Protein 2BCO (pdb70)

Radius of gyration: 28.21 Å; Cα contacts (8 Å, |Δi|>4): 1373; chains: 2; bounding box: 73×69×75 Å

Sequence (621 aa):
SLFRQSFLTDTLDVHIVAPAEQVLSNGVQLKLYQRGVLEVIPENPTQETKNIIISCGIHGDETAPELVDSIIKDIESGFQKVDARCLFIIAHPESTLAHTRFLEENLNRLFDEKEHEPTKELAIADTLKLLVRDFYQDTEPKTRWHLDLHCAIRGSKHYTFAVSPKTRHPVRSKALVDFLDSAHIEAVLLSNSPSSTFSWYSAENYSAQALTELGRVARIGENALDRLTAFDLALRNLIAEAQPEHLSKPCIKYRVSRTIVRLHDDFDFFDDNVENFTSFVHGEVFGHDGDKPLAKNDNEAIVFPNRHVAIGQRAALVCEVKTRFEEGELVYDSLFRQSFLTDTLDVHIVAPAEQVLSNGVQLKLYQRGVLEVIPENPTQETKNIIISCGIHGDETAPELVDSIIKDIESGFQKVDARCLFIIAHPESTLAHTRFLEENLNRLFDEKEHEPTKELAIADTLKLLVRDFYQDTEPKTRWHLDLHCAIRGSKHYTFAVSPKTRHPVRSKALVDFLDSAHIEAVLLSNSPSSTFSWYSAENYSAQALTELGRVARIGENALDRLTAFDLALRNLIAELSKPCIKYRVSRTFDDNVENFAIVFPNRHVLVCEVKTRFEEGELVYD

B-factor: mean 38.3, std 26.98, range [2.1, 195.71]

Organism: Vibrio parahaemolyticus serotype O3:K6 (strain RIMD 2210633) (NCBI:txid223926)

InterPro domains:
  IPR007036 AstE/AspA barrel-sandwich hybrid domain [PF04952] (259-329)
  IPR016681 Succinylglutamate desuccinylase [MF_00767] (1-342)
  IPR016681 Succinylglutamate desuccinylase [NF003706] (6-333)
  IPR016681 Succinylglutamate desuccinylase [PIRSF017020] (7-334)
  IPR016681 Succinylglutamate desuccinylase [cd03855] (9-247)
  IPR050178 AspA/AstE family [PTHR15162] (31-327)
  IPR055438 Succinylglutamate desuccinylase/Aspartoacylase, catalytic domain [PF24827] (53-244)

Structure (mmCIF, N/CA/C/O backbone):
data_2BCO
#
_entry.id   2BCO
#
_cell.length_a   62.852
_cell.length_b   72.555
_cell.length_c   93.032
_cell.angle_alpha   90.00
_cell.angle_beta   105.66
_cell.angle_gamma   90.00
#
_symmetry.space_group_name_H-M   'P 1 21 1'
#
loop_
_entity.id
_entity.type
_entity.pdbx_description
1 polymer 'Succinylglutamate desuccinylase'
2 non-polymer 'ZINC ION'
3 water water
#
loop_
_atom_site.group_PDB
_atom_site.id
_atom_site.type_symbol
_atom_site.label_atom_id
_atom_site.label_alt_id
_atom_site.label_comp_id
_atom_site.label_asym_id
_atom_site.label_entity_id
_atom_site.label_seq_id
_atom_site.pdbx_PDB_ins_code
_atom_site.Cartn_x
_atom_site.Cartn_y
_atom_site.Cartn_z
_atom_site.occupancy
_atom_site.B_iso_or_equiv
_atom_site.auth_seq_id
_atom_site.auth_comp_id
_atom_site.auth_asym_id
_atom_site.auth_atom_id
_atom_site.pdbx_PDB_model_num
ATOM 1 N N . SER A 1 4 ? 25.286 20.110 -5.866 1.00 67.05 4 SER A N 1
ATOM 2 C CA . SER A 1 4 ? 26.747 19.844 -5.738 1.00 66.49 4 SER A CA 1
ATOM 3 C C . SER A 1 4 ? 27.121 19.801 -4.263 1.00 66.19 4 SER A C 1
ATOM 4 O O . SER A 1 4 ? 28.026 19.073 -3.861 1.00 67.27 4 SER A O 1
ATOM 7 N N . LEU A 1 5 ? 26.413 20.588 -3.463 1.00 40.39 5 LEU A N 1
ATOM 8 C CA . LEU A 1 5 ? 26.656 20.645 -2.031 1.00 37.57 5 LEU A CA 1
ATOM 9 C C . LEU A 1 5 ? 25.737 19.640 -1.344 1.00 36.96 5 LEU A C 1
ATOM 10 O O . LEU A 1 5 ? 26.018 19.172 -0.240 1.00 36.38 5 LEU A O 1
ATOM 15 N N . PHE A 1 6 ? 24.637 19.306 -2.016 1.00 36.47 6 PHE A N 1
ATOM 16 C CA . PHE A 1 6 ? 23.656 18.371 -1.479 1.00 35.42 6 PHE A CA 1
ATOM 17 C C . PHE A 1 6 ? 23.675 17.013 -2.166 1.00 37.46 6 PHE A C 1
ATOM 18 O O . PHE A 1 6 ? 24.015 16.895 -3.342 1.00 35.19 6 PHE A O 1
ATOM 26 N N . ARG A 1 7 ? 23.292 15.989 -1.415 1.00 39.35 7 ARG A N 1
ATOM 27 C CA . ARG A 1 7 ? 23.235 14.632 -1.934 1.00 42.60 7 ARG A CA 1
ATOM 28 C C . ARG A 1 7 ? 22.133 14.596 -2.988 1.00 42.19 7 ARG A C 1
ATOM 29 O O . ARG A 1 7 ? 22.321 14.069 -4.084 1.00 39.31 7 ARG A O 1
ATOM 37 N N . GLN A 1 8 ? 20.986 15.175 -2.644 1.00 39.32 8 GLN A N 1
ATOM 38 C CA . GLN A 1 8 ? 19.845 15.227 -3.548 1.00 36.04 8 GLN A CA 1
ATOM 39 C C . GLN A 1 8 ? 19.262 16.642 -3.609 1.00 30.54 8 GLN A C 1
ATOM 40 O O . GLN A 1 8 ? 19.087 17.193 -4.694 1.00 28.29 8 GLN A O 1
ATOM 46 N N . SER A 1 9 ? 18.967 17.220 -2.445 1.00 30.17 9 SER A N 1
ATOM 47 C CA . SER A 1 9 ? 18.432 18.580 -2.352 1.00 23.97 9 SER A CA 1
ATOM 48 C C . SER A 1 9 ? 18.471 19.066 -0.906 1.00 21.52 9 SER A C 1
ATOM 49 O O . SER A 1 9 ? 18.681 18.283 0.025 1.00 19.91 9 SER A O 1
ATOM 52 N N . PHE A 1 10 ? 18.264 20.365 -0.714 1.00 27.21 10 PHE A N 1
ATOM 53 C CA . PHE A 1 10 ? 18.286 20.936 0.625 1.00 23.76 10 PHE A CA 1
ATOM 54 C C . PHE A 1 10 ? 17.247 20.283 1.548 1.00 23.47 10 PHE A C 1
ATOM 55 O O . PHE A 1 10 ? 17.562 19.881 2.668 1.00 25.21 10 PHE A O 1
ATOM 63 N N . LEU A 1 11 ? 16.015 20.168 1.070 1.00 17.56 11 LEU A N 1
ATOM 64 C CA . LEU A 1 11 ? 14.944 19.583 1.860 1.00 18.20 11 LEU A CA 1
ATOM 65 C C . LEU A 1 11 ? 15.063 18.063 2.030 1.00 19.37 11 LEU A C 1
ATOM 66 O O . LEU A 1 11 ? 14.745 17.532 3.094 1.00 18.30 11 LEU A O 1
ATOM 71 N N . THR A 1 12 ? 15.504 17.359 0.992 1.00 23.06 12 THR A N 1
ATOM 72 C CA . THR A 1 12 ? 15.639 15.909 1.093 1.00 23.93 12 THR A CA 1
ATOM 73 C C . THR A 1 12 ? 16.798 15.535 2.014 1.00 25.05 12 THR A C 1
ATOM 74 O O . THR A 1 12 ? 16.652 14.667 2.871 1.00 26.06 12 THR A O 1
ATOM 78 N N . ASP A 1 13 ? 17.945 16.187 1.848 1.00 25.10 13 ASP A N 1
ATOM 79 C CA . ASP A 1 13 ? 19.079 15.890 2.712 1.00 25.50 13 ASP A CA 1
ATOM 80 C C . ASP A 1 13 ? 18.708 16.197 4.158 1.00 27.25 13 ASP A C 1
ATOM 81 O O . ASP A 1 13 ? 19.004 15.415 5.063 1.00 26.36 13 ASP A O 1
ATOM 86 N N . THR A 1 14 ? 18.060 17.339 4.371 1.00 21.18 14 THR A N 1
ATOM 87 C CA . THR A 1 14 ? 17.661 17.745 5.711 1.00 22.14 14 THR A CA 1
ATOM 88 C C . THR A 1 14 ? 16.786 16.681 6.360 1.00 23.83 14 THR A C 1
ATOM 89 O O . THR A 1 14 ? 16.908 16.415 7.557 1.00 23.29 14 THR A O 1
ATOM 93 N N . LEU A 1 15 ? 15.913 16.068 5.568 1.00 28.40 15 LEU A N 1
ATOM 94 C CA . LEU A 1 15 ? 15.012 15.041 6.080 1.00 35.00 15 LEU A CA 1
ATOM 95 C C . LEU A 1 15 ? 15.666 13.681 6.320 1.00 40.15 15 LEU A C 1
ATOM 96 O O . LEU A 1 15 ? 15.107 12.848 7.028 1.00 39.47 15 LEU A O 1
ATOM 101 N N . ASP A 1 16 ? 16.849 13.464 5.749 1.00 34.16 16 ASP A N 1
ATOM 102 C CA . ASP A 1 16 ? 17.555 12.198 5.927 1.00 41.62 16 ASP A CA 1
ATOM 103 C C . ASP A 1 16 ? 18.579 12.294 7.052 1.00 46.94 16 ASP A C 1
ATOM 104 O O . ASP A 1 16 ? 19.568 13.019 6.947 1.00 47.70 16 ASP A O 1
ATOM 109 N N . VAL A 1 17 ? 18.339 11.548 8.123 1.00 58.58 17 VAL A N 1
ATOM 110 C CA . VAL A 1 17 ? 19.222 11.562 9.283 1.00 64.06 17 VAL A CA 1
ATOM 111 C C . VAL A 1 17 ? 20.620 11.004 9.022 1.00 67.95 17 VAL A C 1
ATOM 112 O O . VAL A 1 17 ? 21.574 11.365 9.713 1.00 68.97 17 VAL A O 1
ATOM 116 N N . HIS A 1 18 ? 20.747 10.134 8.025 1.00 96.31 18 HIS A N 1
ATOM 117 C CA . HIS A 1 18 ? 22.037 9.524 7.716 1.00 102.27 18 HIS A CA 1
ATOM 118 C C . HIS A 1 18 ? 22.853 10.183 6.602 1.00 104.02 18 HIS A C 1
ATOM 119 O O . HIS A 1 18 ? 23.053 9.591 5.539 1.00 102.29 18 HIS A O 1
ATOM 126 N N . ILE A 1 19 ? 23.332 11.400 6.848 1.00 56.60 19 ILE A N 1
ATOM 127 C CA . ILE A 1 19 ? 24.151 12.114 5.867 1.00 56.91 19 ILE A CA 1
ATOM 128 C C . ILE A 1 19 ? 25.225 12.944 6.562 1.00 57.42 19 ILE A C 1
ATOM 129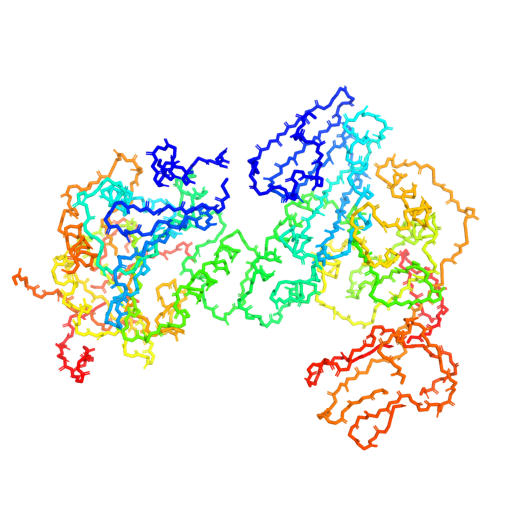 O O . ILE A 1 19 ? 24.973 13.562 7.596 1.00 59.82 19 ILE A O 1
ATOM 134 N N . VAL A 1 21 ? 25.724 16.094 7.871 1.00 81.08 21 VAL A N 1
ATOM 135 C CA . VAL A 1 21 ? 25.382 17.382 8.460 1.00 80.32 21 VAL A CA 1
ATOM 136 C C . VAL A 1 21 ? 26.636 18.116 8.909 1.00 78.97 21 VAL A C 1
ATOM 137 O O . VAL A 1 21 ? 26.605 18.908 9.855 1.00 79.09 21 VAL A O 1
ATOM 141 N N . ALA A 1 22 ? 27.743 17.843 8.228 1.00 50.91 22 ALA A N 1
ATOM 142 C CA . ALA A 1 22 ? 29.013 18.486 8.542 1.00 47.63 22 ALA A CA 1
ATOM 143 C C . ALA A 1 22 ? 29.100 19.772 7.744 1.00 44.72 22 ALA A C 1
ATOM 144 O O . ALA A 1 22 ? 28.678 19.819 6.589 1.00 43.31 22 ALA A O 1
ATOM 146 N N . PRO A 1 23 ? 29.645 20.835 8.350 1.00 43.47 23 PRO A N 1
ATOM 147 C CA . PRO A 1 23 ? 29.783 22.129 7.683 1.00 41.09 23 PRO A CA 1
ATOM 148 C C . PRO A 1 23 ? 30.494 22.009 6.342 1.00 39.31 23 PRO A C 1
ATOM 149 O O . PRO A 1 23 ? 31.436 21.232 6.196 1.00 39.59 23 PRO A O 1
ATOM 153 N N . ALA A 1 24 ? 30.034 22.787 5.370 1.00 37.80 24 ALA A N 1
ATOM 154 C CA . ALA A 1 24 ? 30.620 22.783 4.039 1.00 36.63 24 ALA A CA 1
ATOM 155 C C . ALA A 1 24 ? 30.247 24.070 3.319 1.00 35.86 24 ALA A C 1
ATOM 156 O O . ALA A 1 24 ? 29.166 24.615 3.532 1.00 34.83 24 ALA A O 1
ATOM 158 N N . GLU A 1 25 ? 31.154 24.568 2.485 1.00 39.40 25 GLU A N 1
ATOM 159 C CA . GLU A 1 25 ? 30.897 25.785 1.727 1.00 39.99 25 GLU A CA 1
ATOM 160 C C . GLU A 1 25 ? 31.110 25.494 0.250 1.00 39.78 25 GLU A C 1
ATOM 161 O O . GLU A 1 25 ? 31.648 24.450 -0.112 1.00 39.15 25 GLU A O 1
ATOM 167 N N . GLN A 1 26 ? 30.692 26.426 -0.600 1.00 50.19 26 GLN A N 1
ATOM 168 C CA . GLN A 1 26 ? 30.824 26.262 -2.040 1.00 49.87 26 GLN A CA 1
ATOM 169 C C . GLN A 1 26 ? 30.635 27.574 -2.786 1.00 49.07 26 GLN A C 1
ATOM 170 O O . GLN A 1 26 ? 29.723 28.347 -2.485 1.00 48.59 26 GLN A O 1
ATOM 176 N N . VAL A 1 27 ? 31.499 27.820 -3.764 1.00 42.99 27 VAL A N 1
ATOM 177 C CA . VAL A 1 27 ? 31.413 29.032 -4.561 1.00 40.94 27 VAL A CA 1
ATOM 178 C C . VAL A 1 27 ? 30.928 28.667 -5.953 1.00 39.97 27 VAL A C 1
ATOM 179 O O . VAL A 1 27 ? 31.532 27.838 -6.632 1.00 40.25 27 VAL A O 1
ATOM 183 N N . LEU A 1 28 ? 29.827 29.279 -6.373 1.00 37.67 28 LEU A N 1
ATOM 184 C CA . LEU A 1 28 ? 29.261 28.999 -7.686 1.00 36.09 28 LEU A CA 1
ATOM 185 C C . LEU A 1 28 ? 29.973 29.755 -8.796 1.00 35.99 28 LEU A C 1
ATOM 186 O O . LEU A 1 28 ? 30.705 30.714 -8.546 1.00 34.95 28 LEU A O 1
ATOM 191 N N . SER A 1 29 ? 29.743 29.309 -10.027 1.00 58.23 29 SER A N 1
ATOM 192 C CA . SER A 1 29 ? 30.348 29.916 -11.201 1.00 58.71 29 SER A CA 1
ATOM 193 C C . SER A 1 29 ? 30.054 31.407 -11.312 1.00 58.30 29 SER A C 1
ATOM 194 O O . SER A 1 29 ? 30.904 32.174 -11.765 1.00 60.88 29 SER A O 1
ATOM 197 N N . ASN A 1 30 ? 28.859 31.821 -10.900 1.00 33.20 30 ASN A N 1
ATOM 198 C CA . ASN A 1 30 ? 28.482 33.229 -10.975 1.00 29.98 30 ASN A CA 1
ATOM 199 C C . ASN A 1 30 ? 28.936 34.043 -9.769 1.00 29.80 30 ASN A C 1
ATOM 200 O O . ASN A 1 30 ? 28.576 35.211 -9.635 1.00 30.69 30 ASN A O 1
ATOM 205 N N . GLY A 1 31 ? 29.712 33.429 -8.886 1.00 26.69 31 GLY A N 1
ATOM 206 C CA . GLY A 1 31 ? 30.188 34.146 -7.721 1.00 25.42 31 GLY A CA 1
ATOM 207 C C . GLY A 1 31 ? 29.362 33.966 -6.462 1.00 25.12 31 GLY A C 1
ATOM 208 O O . GLY A 1 31 ? 29.831 34.299 -5.377 1.00 26.02 31 GLY A O 1
ATOM 209 N N . VAL A 1 32 ? 28.142 33.450 -6.585 1.00 30.26 32 VAL A N 1
ATOM 210 C CA . VAL A 1 32 ? 27.296 33.244 -5.408 1.00 30.11 32 VAL A CA 1
ATOM 211 C C . VAL A 1 32 ? 27.930 32.234 -4.454 1.00 30.23 32 VAL A C 1
ATOM 212 O O . VAL A 1 32 ? 28.464 31.209 -4.879 1.00 30.17 32 VAL A O 1
ATOM 216 N N . GLN A 1 33 ? 27.863 32.528 -3.162 1.00 28.34 33 GLN A N 1
ATOM 217 C CA . GLN A 1 33 ? 28.443 31.648 -2.160 1.00 29.50 33 GLN A CA 1
ATOM 218 C C . GLN A 1 33 ? 27.385 30.943 -1.304 1.00 29.00 33 GLN A C 1
ATOM 219 O O . GLN A 1 33 ? 26.456 31.574 -0.802 1.00 28.62 33 GLN A O 1
ATOM 225 N N . LEU A 1 34 ? 27.543 29.631 -1.152 1.00 32.09 34 LEU A N 1
ATOM 226 C CA . LEU A 1 34 ? 26.632 28.806 -0.363 1.00 31.87 34 LEU A CA 1
ATOM 227 C C . LEU A 1 34 ? 27.375 28.204 0.833 1.00 31.93 34 LEU A C 1
ATOM 228 O O . LEU A 1 34 ? 28.445 27.617 0.672 1.00 29.48 34 LEU A O 1
ATOM 233 N N . LYS A 1 35 ? 26.809 28.345 2.027 1.00 21.50 35 LYS A N 1
ATOM 234 C CA . LYS A 1 35 ? 27.436 27.802 3.227 1.00 22.02 35 LYS A CA 1
ATOM 235 C C . LYS A 1 35 ? 26.435 27.005 4.059 1.00 21.07 35 LYS A C 1
ATOM 236 O O . LYS A 1 35 ? 25.446 27.554 4.545 1.00 19.39 35 LYS A O 1
ATOM 242 N N . LEU A 1 36 ? 26.685 25.707 4.212 1.00 26.36 36 LEU A N 1
ATOM 243 C CA . LEU A 1 36 ? 25.804 24.856 5.006 1.00 26.18 36 LEU A CA 1
ATOM 244 C C . LEU A 1 36 ? 26.396 24.744 6.405 1.00 26.15 36 LEU A C 1
ATOM 245 O O . LEU A 1 36 ? 27.302 23.954 6.639 1.00 28.03 36 LEU A O 1
ATOM 250 N N . TYR A 1 37 ? 25.881 25.538 7.335 1.00 23.40 37 TYR A N 1
ATOM 251 C CA . TYR A 1 37 ? 26.388 25.530 8.699 1.00 24.29 37 TYR A CA 1
ATOM 252 C C . TYR A 1 37 ? 26.117 24.231 9.443 1.00 23.34 37 TYR A C 1
ATOM 253 O O . TYR A 1 37 ? 26.993 23.709 10.129 1.00 21.21 37 TYR A O 1
ATOM 262 N N . GLN A 1 38 ? 24.899 23.718 9.306 1.00 25.72 38 GLN A N 1
ATOM 263 C CA . GLN A 1 38 ? 24.487 22.486 9.972 1.00 23.26 38 GLN A CA 1
ATOM 264 C C . GLN A 1 38 ? 23.214 22.023 9.273 1.00 21.72 38 GLN A C 1
ATOM 265 O O . GLN A 1 38 ? 22.779 22.653 8.308 1.00 22.43 38 GLN A O 1
ATOM 271 N N . ARG A 1 39 ? 22.609 20.940 9.753 1.00 28.00 39 ARG A N 1
ATOM 272 C CA . ARG A 1 39 ? 21.390 20.439 9.124 1.00 27.96 39 ARG A CA 1
ATOM 273 C C . ARG A 1 39 ? 20.272 21.486 9.061 1.00 25.47 39 ARG A C 1
ATOM 274 O O . ARG A 1 39 ? 19.841 22.018 10.086 1.00 25.90 39 ARG A O 1
ATOM 282 N N . GLY A 1 40 ? 19.823 21.781 7.843 1.00 17.93 40 GLY A N 1
ATOM 283 C CA . GLY A 1 40 ? 18.744 22.731 7.648 1.00 15.05 40 GLY A CA 1
ATOM 284 C C . GLY A 1 40 ? 19.098 24.199 7.768 1.00 14.86 40 GLY A C 1
ATOM 285 O O . GLY A 1 40 ? 18.214 25.036 7.908 1.00 17.79 40 GLY A O 1
ATOM 286 N N . VAL A 1 41 ? 20.381 24.522 7.717 1.00 13.95 41 VAL A N 1
ATOM 287 C CA . VAL A 1 41 ? 20.806 25.908 7.824 1.00 12.86 41 VAL A CA 1
ATOM 288 C C . VAL A 1 41 ? 21.718 26.197 6.637 1.00 15.15 41 VAL A C 1
ATOM 289 O O . VAL A 1 41 ? 22.830 25.682 6.557 1.00 15.88 41 VAL A O 1
ATOM 293 N N . LEU A 1 42 ? 21.235 27.009 5.705 1.00 14.52 42 LEU A N 1
ATOM 294 C CA . LEU A 1 42 ? 22.013 27.316 4.511 1.00 17.36 42 LEU A CA 1
ATOM 295 C C . LEU A 1 42 ? 22.112 28.817 4.305 1.00 17.30 42 LEU A C 1
ATOM 296 O O . LEU A 1 42 ? 21.093 29.495 4.194 1.00 19.37 42 LEU A O 1
ATOM 301 N N . GLU A 1 43 ? 23.328 29.346 4.265 1.00 16.92 43 GLU A N 1
ATOM 302 C CA . GLU A 1 43 ? 23.491 30.771 4.021 1.00 17.97 43 GLU A CA 1
ATOM 303 C C . GLU A 1 43 ? 23.855 30.972 2.557 1.00 18.41 43 GLU A C 1
ATOM 304 O O . GLU A 1 43 ? 24.598 30.179 1.982 1.00 19.87 43 GLU A O 1
ATOM 310 N N . VAL A 1 44 ? 23.315 32.019 1.950 1.00 18.93 44 VAL A N 1
ATOM 311 C CA . VAL A 1 44 ? 23.605 32.318 0.557 1.00 18.80 44 VAL A CA 1
ATOM 312 C C . VAL A 1 44 ? 24.080 33.764 0.515 1.00 20.71 44 VAL A C 1
ATOM 313 O O . VAL A 1 44 ? 23.353 34.678 0.897 1.00 21.11 44 VAL A O 1
ATOM 317 N N . ILE A 1 45 ? 25.316 33.960 0.071 1.00 23.48 45 ILE A N 1
ATOM 318 C CA . ILE A 1 45 ? 25.905 35.290 -0.011 1.00 24.88 45 ILE A CA 1
ATOM 319 C C . ILE A 1 45 ? 26.084 35.695 -1.474 1.00 25.68 45 ILE A C 1
ATOM 320 O O . ILE A 1 45 ? 26.543 34.898 -2.292 1.00 24.44 45 ILE A O 1
ATOM 325 N N . PRO A 1 46 ? 25.713 36.937 -1.819 1.00 14.51 46 PRO A N 1
ATOM 326 C CA . PRO A 1 46 ? 25.837 37.444 -3.188 1.00 18.91 46 PRO A CA 1
ATOM 327 C C . PRO A 1 46 ? 27.296 37.645 -3.599 1.00 21.38 46 PRO A C 1
ATOM 328 O O . PRO A 1 46 ? 28.175 37.813 -2.757 1.00 18.57 46 PRO A O 1
ATOM 332 N N . GLU A 1 47 ? 27.544 37.638 -4.901 1.00 25.33 47 GLU A N 1
ATOM 333 C CA . GLU A 1 47 ? 28.890 37.832 -5.419 1.00 30.05 47 GLU A CA 1
ATOM 334 C C . GLU A 1 47 ? 29.434 39.216 -5.072 1.00 32.54 47 GLU A C 1
ATOM 335 O O . GLU A 1 47 ? 30.602 39.351 -4.713 1.00 30.12 47 GLU A O 1
ATOM 341 N N . ASN A 1 48 ? 28.586 40.237 -5.182 1.00 38.53 48 ASN A N 1
ATOM 342 C CA . ASN A 1 48 ? 28.990 41.613 -4.893 1.00 39.77 48 ASN A CA 1
ATOM 343 C C . ASN A 1 48 ? 28.188 42.278 -3.773 1.00 38.33 48 ASN A C 1
ATOM 344 O O . ASN A 1 48 ? 27.267 43.056 -4.032 1.00 37.83 48 ASN A O 1
ATOM 349 N N . PRO A 1 49 ? 28.534 41.991 -2.512 1.00 46.89 49 PRO A N 1
ATOM 350 C CA . PRO A 1 49 ? 27.811 42.591 -1.388 1.00 46.34 49 PRO A CA 1
ATOM 351 C C . PRO A 1 49 ? 28.086 44.091 -1.278 1.00 45.95 49 PRO A C 1
ATOM 352 O O . PRO A 1 49 ? 29.193 44.542 -1.567 1.00 47.23 49 PRO A O 1
ATOM 356 N N . THR A 1 50 ? 27.076 44.855 -0.871 1.00 42.88 50 THR A N 1
ATOM 357 C CA . THR A 1 50 ? 27.223 46.297 -0.693 1.00 42.57 50 THR A CA 1
ATOM 358 C C . THR A 1 50 ? 26.541 46.718 0.602 1.00 44.02 50 THR A C 1
ATOM 359 O O . THR A 1 50 ? 26.004 45.885 1.335 1.00 44.05 50 THR A O 1
ATOM 363 N N . GLN A 1 51 ? 26.560 48.018 0.877 1.00 47.90 51 GLN A N 1
ATOM 364 C CA . GLN A 1 51 ? 25.958 48.541 2.092 1.00 48.15 51 GLN A CA 1
ATOM 365 C C . GLN A 1 51 ? 24.440 48.468 2.042 1.00 45.72 51 GLN A C 1
ATOM 366 O O . GLN A 1 51 ? 23.780 48.509 3.078 1.00 44.65 51 GLN A O 1
ATOM 372 N N . GLU A 1 52 ? 23.892 48.355 0.836 1.00 47.20 52 GLU A N 1
ATOM 373 C CA . GLU A 1 52 ? 22.444 48.290 0.668 1.00 43.42 52 GLU A CA 1
ATOM 374 C C . GLU A 1 52 ? 21.944 46.863 0.426 1.00 39.85 52 GLU A C 1
ATOM 375 O O . GLU A 1 52 ? 20.760 46.649 0.169 1.00 39.04 52 GLU A O 1
ATOM 381 N N . THR A 1 53 ? 22.848 45.891 0.500 1.00 30.07 53 THR A N 1
ATOM 382 C CA . THR A 1 53 ? 22.477 44.494 0.302 1.00 26.39 53 THR A CA 1
ATOM 383 C C . THR A 1 53 ? 21.580 44.022 1.446 1.00 23.81 53 THR A C 1
ATOM 384 O O . THR A 1 53 ? 21.932 44.172 2.613 1.00 23.14 53 THR A O 1
ATOM 388 N N . LYS A 1 54 ? 20.428 43.448 1.113 1.00 21.16 54 LYS A N 1
ATOM 389 C CA . LYS A 1 54 ? 19.515 42.957 2.140 1.00 18.61 54 LYS A CA 1
ATOM 390 C C . LYS A 1 54 ? 20.015 41.675 2.812 1.00 18.18 54 LYS A C 1
ATOM 391 O O . LYS A 1 54 ? 20.719 40.860 2.210 1.00 16.42 54 LYS A O 1
ATOM 397 N N . ASN A 1 55 ? 19.662 41.525 4.080 1.00 20.06 55 ASN A N 1
ATOM 398 C CA . ASN A 1 55 ? 20.025 40.345 4.847 1.00 17.03 55 ASN A CA 1
ATOM 399 C C . ASN A 1 55 ? 18.700 39.723 5.232 1.00 14.79 55 ASN A C 1
ATOM 400 O O . ASN A 1 55 ? 18.055 40.128 6.195 1.00 15.01 55 ASN A O 1
ATOM 405 N N . ILE A 1 56 ? 18.290 38.744 4.438 1.00 15.74 56 ILE A N 1
ATOM 406 C CA . ILE A 1 56 ? 17.016 38.078 4.637 1.00 14.29 56 ILE A CA 1
ATOM 407 C C . ILE A 1 56 ? 17.098 36.682 5.225 1.00 14.11 56 ILE A C 1
ATOM 408 O O . ILE A 1 56 ? 17.774 35.803 4.690 1.00 16.39 56 ILE A O 1
ATOM 413 N N . ILE A 1 57 ? 16.397 36.486 6.331 1.00 9.11 57 ILE A N 1
ATOM 414 C CA . ILE A 1 57 ? 16.327 35.177 6.953 1.00 8.09 57 ILE A CA 1
ATOM 415 C C . ILE A 1 57 ? 15.027 34.616 6.414 1.00 7.74 57 ILE A C 1
ATOM 416 O O . ILE A 1 57 ? 13.984 35.244 6.531 1.00 7.43 57 ILE A O 1
ATOM 421 N N . ILE A 1 58 ? 15.088 33.450 5.795 1.00 11.28 58 ILE A N 1
ATOM 422 C CA . ILE A 1 58 ? 13.885 32.840 5.262 1.00 8.46 58 ILE A CA 1
ATOM 423 C C . ILE A 1 58 ? 13.741 31.497 5.960 1.00 9.90 58 ILE A C 1
ATOM 424 O O . ILE A 1 58 ? 14.416 30.537 5.615 1.00 9.77 58 ILE A O 1
ATOM 429 N N . SER A 1 59 ? 12.869 31.435 6.958 1.00 11.14 59 SER A N 1
ATOM 430 C CA . SER A 1 59 ? 12.683 30.189 7.680 1.00 10.58 59 SER A CA 1
ATOM 431 C C . SER A 1 59 ? 11.362 29.509 7.367 1.00 10.33 59 SER A C 1
ATOM 432 O O . SER A 1 59 ? 10.366 30.147 7.028 1.00 10.19 59 SER A O 1
ATOM 435 N N . CYS A 1 60 ? 11.374 28.192 7.463 1.00 11.59 60 CYS A N 1
ATOM 436 C CA . CYS A 1 60 ? 10.181 27.412 7.231 1.00 14.22 60 CYS A CA 1
ATOM 437 C C . CYS A 1 60 ? 10.251 26.212 8.154 1.00 14.29 60 CYS A C 1
ATOM 438 O O . CYS A 1 60 ? 11.313 25.898 8.703 1.00 13.19 60 CYS A O 1
ATOM 441 N N . GLY A 1 61 ? 9.117 25.550 8.339 1.00 12.65 61 GLY A N 1
ATOM 442 C CA . GLY A 1 61 ? 9.106 24.380 9.186 1.00 12.20 61 GLY A CA 1
ATOM 443 C C . GLY A 1 61 ? 9.183 24.567 10.694 1.00 11.84 61 GLY A C 1
ATOM 444 O O . GLY A 1 61 ? 9.511 23.608 11.384 1.00 13.61 61 GLY A O 1
ATOM 445 N N . ILE A 1 62 ? 8.907 25.765 11.212 1.00 9.17 62 ILE A N 1
ATOM 446 C CA . ILE A 1 62 ? 8.914 25.974 12.659 1.00 9.83 62 ILE A CA 1
ATOM 447 C C . ILE A 1 62 ? 7.945 24.921 13.205 1.00 12.14 62 ILE A C 1
ATOM 448 O O . ILE A 1 62 ? 8.138 24.369 14.293 1.00 13.64 62 ILE A O 1
ATOM 453 N N . HIS A 1 63 ? 6.909 24.660 12.410 1.00 10.88 63 HIS A N 1
ATOM 454 C CA . HIS A 1 63 ? 5.886 23.655 12.683 1.00 11.64 63 HIS A CA 1
ATOM 455 C C . HIS A 1 63 ? 6.156 22.605 11.601 1.00 11.53 63 HIS A C 1
ATOM 456 O O . HIS A 1 63 ? 6.145 22.922 10.412 1.00 10.28 63 HIS A O 1
ATOM 463 N N . GLY A 1 64 ? 6.408 21.367 12.025 1.00 14.58 64 GLY A N 1
ATOM 464 C CA . GLY A 1 64 ? 6.752 20.294 11.101 1.00 12.75 64 GLY A CA 1
ATOM 465 C C . GLY A 1 64 ? 5.852 19.956 9.932 1.00 14.19 64 GLY A C 1
ATOM 466 O O . GLY A 1 64 ? 6.347 19.699 8.831 1.00 13.82 64 GLY A O 1
ATOM 467 N N . ASP A 1 65 ? 4.540 19.948 10.159 1.00 16.92 65 ASP A N 1
ATOM 468 C CA . ASP A 1 65 ? 3.590 19.609 9.098 1.00 19.35 65 ASP A CA 1
ATOM 469 C C . ASP A 1 65 ? 3.271 20.701 8.064 1.00 18.04 65 ASP A C 1
ATOM 470 O O . ASP A 1 65 ? 2.448 20.488 7.187 1.00 21.05 65 ASP A O 1
ATOM 475 N N . GLU A 1 66 ? 3.920 21.855 8.142 1.00 12.86 66 GLU A N 1
ATOM 476 C CA . GLU A 1 66 ? 3.645 22.932 7.179 1.00 12.22 66 GLU A CA 1
ATOM 477 C C . GLU A 1 66 ? 4.681 22.909 6.058 1.00 11.40 66 GLU A C 1
ATOM 478 O O . GLU A 1 66 ? 5.582 23.744 5.987 1.00 11.51 66 GLU A O 1
ATOM 484 N N . THR A 1 67 ? 4.503 21.942 5.164 1.00 8.45 67 THR A N 1
ATOM 485 C CA . THR A 1 67 ? 5.433 21.667 4.082 1.00 9.03 67 THR A CA 1
ATOM 486 C C . THR A 1 67 ? 5.527 22.534 2.832 1.00 9.48 67 THR A C 1
ATOM 487 O O . THR A 1 67 ? 6.616 22.666 2.279 1.00 10.11 67 THR A O 1
ATOM 491 N N . ALA A 1 68 ? 4.413 23.102 2.372 1.00 10.33 68 ALA A N 1
ATOM 492 C CA . ALA A 1 68 ? 4.420 23.930 1.160 1.00 9.82 68 ALA A CA 1
ATOM 493 C C . ALA A 1 68 ? 5.596 24.916 1.068 1.00 12.15 68 ALA A C 1
ATOM 494 O O . ALA A 1 68 ? 6.309 24.945 0.065 1.00 15.18 68 ALA A O 1
ATOM 496 N N . PRO A 1 69 ? 5.820 25.734 2.108 1.00 12.87 69 PRO A N 1
ATOM 497 C CA . PRO A 1 69 ? 6.942 26.675 2.021 1.00 12.85 69 PRO A CA 1
ATOM 498 C C . PRO A 1 69 ? 8.290 25.960 1.923 1.00 14.15 69 PRO A C 1
ATOM 499 O O . PRO A 1 69 ? 9.227 26.466 1.295 1.00 16.59 69 PRO A O 1
ATOM 511 N N . GLU A 1 71 ? 8.848 23.250 0.348 1.00 11.98 71 GLU A N 1
ATOM 512 C CA . GLU A 1 71 ? 8.985 22.866 -1.056 1.00 11.96 71 GLU A CA 1
ATOM 513 C C . GLU A 1 71 ? 9.427 24.073 -1.878 1.00 10.51 71 GLU A C 1
ATOM 514 O O . GLU A 1 71 ? 10.289 23.946 -2.747 1.00 7.78 71 GLU A O 1
ATOM 520 N N . LEU A 1 72 ? 8.839 25.241 -1.602 1.00 14.38 72 LEU A N 1
ATOM 521 C CA . LEU A 1 72 ? 9.204 26.466 -2.329 1.00 13.06 72 LEU A CA 1
ATOM 522 C C . LEU A 1 72 ? 10.662 26.812 -2.065 1.00 11.44 72 LEU A C 1
ATOM 523 O O . LEU A 1 72 ? 11.403 27.160 -2.984 1.00 12.50 72 LEU A O 1
ATOM 528 N N . VAL A 1 73 ? 11.068 26.720 -0.803 1.00 13.11 73 VAL A N 1
ATOM 529 C CA . VAL A 1 73 ? 12.448 27.003 -0.430 1.00 13.75 73 VAL A CA 1
ATOM 530 C C . VAL A 1 73 ? 13.359 26.001 -1.131 1.00 12.69 73 VAL A C 1
ATOM 531 O O . VAL A 1 73 ? 14.406 26.360 -1.653 1.00 14.63 73 VAL A O 1
ATOM 535 N N . ASP A 1 74 ? 12.943 24.742 -1.161 1.00 10.95 74 ASP A N 1
ATOM 536 C CA . ASP A 1 74 ? 13.748 23.709 -1.797 1.00 11.72 74 ASP A CA 1
ATOM 537 C C . ASP A 1 74 ? 14.010 23.974 -3.280 1.00 12.85 74 ASP A C 1
ATOM 538 O O . ASP A 1 74 ? 15.102 23.701 -3.778 1.00 14.92 74 ASP A O 1
ATOM 543 N N . SER A 1 75 ? 13.008 24.494 -3.983 1.00 14.27 75 SER A N 1
ATOM 544 C CA . SER A 1 75 ? 13.143 24.809 -5.407 1.00 16.64 75 SER A CA 1
ATOM 545 C C . SER A 1 75 ? 13.980 26.072 -5.626 1.00 17.37 75 SER A C 1
ATOM 546 O O . SER A 1 75 ? 14.663 26.203 -6.647 1.00 18.24 75 SER A O 1
ATOM 549 N N . ILE A 1 76 ? 13.924 27.000 -4.673 1.00 14.84 76 ILE A N 1
ATOM 550 C CA . ILE A 1 76 ? 14.716 28.222 -4.770 1.00 12.93 76 ILE A CA 1
ATOM 551 C C . ILE A 1 76 ? 16.195 27.868 -4.600 1.00 13.20 76 ILE A C 1
ATOM 552 O O . ILE A 1 76 ? 17.051 28.390 -5.317 1.00 13.42 76 ILE A O 1
ATOM 557 N N . ILE A 1 77 ? 16.493 26.969 -3.666 1.00 13.65 77 ILE A N 1
ATOM 558 C CA . ILE A 1 77 ? 17.870 26.545 -3.437 1.00 15.81 77 ILE A CA 1
ATOM 559 C C . ILE A 1 77 ? 18.381 25.860 -4.709 1.00 20.63 77 ILE A C 1
ATOM 560 O O . ILE A 1 77 ? 19.494 26.111 -5.171 1.00 19.88 77 ILE A O 1
ATOM 565 N N . LYS A 1 78 ? 17.552 24.996 -5.276 1.00 24.88 78 LYS A N 1
ATOM 566 C CA . LYS A 1 78 ? 17.918 24.280 -6.487 1.00 28.01 78 LYS A CA 1
ATOM 567 C C . LYS A 1 78 ? 18.193 25.230 -7.653 1.00 28.74 78 LYS A C 1
ATOM 568 O O . LYS A 1 78 ? 19.119 25.005 -8.436 1.00 27.00 78 LYS A O 1
ATOM 574 N N . ASP A 1 79 ? 17.398 26.293 -7.767 1.00 26.78 79 ASP A N 1
ATOM 575 C CA . ASP A 1 79 ? 17.583 27.251 -8.854 1.00 24.84 79 ASP A CA 1
ATOM 576 C C . ASP A 1 79 ? 18.793 28.150 -8.628 1.00 24.03 79 ASP A C 1
ATOM 577 O O . ASP A 1 79 ? 19.465 28.545 -9.580 1.00 23.78 79 ASP A O 1
ATOM 582 N N . ILE A 1 80 ? 19.074 28.474 -7.372 1.00 24.17 80 ILE A N 1
ATOM 583 C CA . ILE A 1 80 ? 20.229 29.305 -7.060 1.00 23.92 80 ILE A CA 1
ATOM 584 C C . ILE A 1 80 ? 21.504 28.516 -7.361 1.00 26.00 80 ILE A C 1
ATOM 585 O O . ILE A 1 80 ? 22.484 29.065 -7.871 1.00 25.82 80 ILE A O 1
ATOM 590 N N . GLU A 1 81 ? 21.486 27.225 -7.047 1.00 25.85 81 GLU A N 1
ATOM 591 C CA . GLU A 1 81 ? 22.652 26.376 -7.266 1.00 29.03 81 GLU A CA 1
ATOM 592 C C . GLU A 1 81 ? 22.922 26.122 -8.742 1.00 29.20 81 GLU A C 1
ATOM 593 O O . GLU A 1 81 ? 24.057 25.860 -9.123 1.00 31.15 81 GLU A O 1
ATOM 599 N N . SER A 1 82 ? 21.883 26.200 -9.567 1.00 35.79 82 SER A N 1
ATOM 600 C CA . SER A 1 82 ? 22.031 25.986 -11.002 1.00 36.77 82 SER A CA 1
ATOM 601 C C . SER A 1 82 ? 22.227 27.310 -11.743 1.00 37.96 82 SER A C 1
ATOM 602 O O . SER A 1 82 ? 22.337 27.328 -12.969 1.00 39.36 82 SER A O 1
ATOM 605 N N . GLY A 1 83 ? 22.259 28.413 -10.998 1.00 36.63 83 GLY A N 1
ATOM 606 C CA . GLY A 1 83 ? 22.449 29.719 -11.609 1.00 34.48 83 GLY A CA 1
ATOM 607 C C . GLY A 1 83 ? 21.181 30.303 -12.201 1.00 33.61 83 GLY A C 1
ATOM 608 O O . GLY A 1 83 ? 21.160 31.455 -12.624 1.00 33.23 83 GLY A O 1
ATOM 609 N N . PHE A 1 84 ? 20.116 29.512 -12.226 1.00 34.21 84 PHE A N 1
ATOM 610 C CA . PHE A 1 84 ? 18.844 29.967 -12.777 1.00 34.97 84 PHE A CA 1
ATOM 611 C C . PHE A 1 84 ? 18.245 31.121 -11.969 1.00 34.15 84 PHE A C 1
ATOM 612 O O . PHE A 1 84 ? 17.599 32.014 -12.524 1.00 35.44 84 PHE A O 1
ATOM 620 N N . GLN A 1 85 ? 18.447 31.089 -10.656 1.00 26.06 85 GLN A N 1
ATOM 621 C CA . GLN A 1 85 ? 17.940 32.139 -9.788 1.00 22.90 85 GLN A CA 1
ATOM 622 C C . GLN A 1 85 ? 19.058 33.128 -9.507 1.00 22.63 85 GLN A C 1
ATOM 623 O O . GLN A 1 85 ? 20.128 32.758 -9.018 1.00 21.96 85 GLN A O 1
ATOM 629 N N . LYS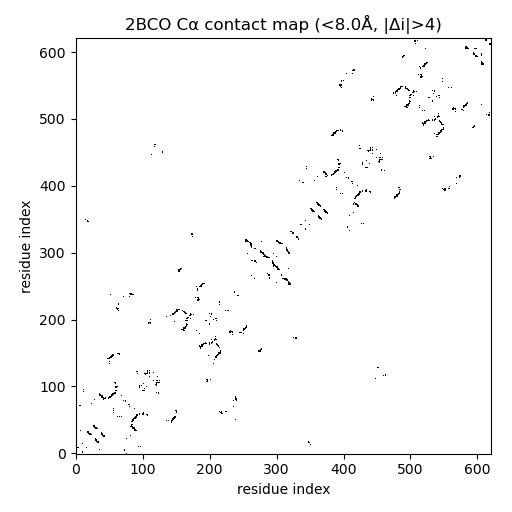 A 1 86 ? 18.812 34.388 -9.832 1.00 27.21 86 LYS A N 1
ATOM 630 C CA . LYS A 1 86 ? 19.801 35.429 -9.606 1.00 29.02 86 LYS A CA 1
ATOM 631 C C . LYS A 1 86 ? 19.802 35.782 -8.117 1.00 29.17 86 LYS A C 1
ATOM 632 O O . LYS A 1 86 ? 18.741 36.005 -7.519 1.00 29.91 86 LYS A O 1
ATOM 638 N N . VAL A 1 87 ? 20.985 35.823 -7.514 1.00 20.80 87 VAL A N 1
ATOM 639 C CA . VAL A 1 87 ? 21.083 36.144 -6.097 1.00 20.46 87 VAL A CA 1
ATOM 640 C C . VAL A 1 87 ? 21.697 37.515 -5.890 1.00 21.42 87 VAL A C 1
ATOM 641 O O . VAL A 1 87 ? 22.811 37.782 -6.336 1.00 22.68 87 VAL A O 1
ATOM 645 N N . ASP A 1 88 ? 20.966 38.381 -5.201 1.00 27.76 88 ASP A N 1
ATOM 646 C CA . ASP A 1 88 ? 21.436 39.734 -4.955 1.00 29.37 88 ASP A CA 1
ATOM 647 C C . ASP A 1 88 ? 21.403 40.088 -3.470 1.00 28.74 88 ASP A C 1
ATOM 648 O O . ASP A 1 88 ? 22.040 41.039 -3.034 1.00 31.15 88 ASP A O 1
ATOM 653 N N . ALA A 1 89 ? 20.651 39.327 -2.692 1.00 24.98 89 ALA A N 1
ATOM 654 C CA . ALA A 1 89 ? 20.557 39.587 -1.266 1.00 23.99 89 ALA A CA 1
ATOM 655 C C . ALA A 1 89 ? 21.197 38.447 -0.488 1.00 23.01 89 ALA A C 1
ATOM 656 O O . ALA A 1 89 ? 21.203 37.307 -0.942 1.00 24.71 89 ALA A O 1
ATOM 658 N N . ARG A 1 90 ? 21.752 38.762 0.673 1.00 20.16 90 ARG A N 1
ATOM 659 C CA . ARG A 1 90 ? 22.360 37.749 1.523 1.00 19.93 90 ARG A CA 1
ATOM 660 C C . ARG A 1 90 ? 21.178 37.069 2.211 1.00 18.79 90 ARG A C 1
ATOM 661 O O . ARG A 1 90 ? 20.304 37.745 2.749 1.00 19.70 90 ARG A O 1
ATOM 669 N N . CYS A 1 91 ? 21.135 35.740 2.176 1.00 20.34 91 CYS A N 1
ATOM 670 C CA . CYS A 1 91 ? 20.025 35.005 2.780 1.00 20.27 91 CYS A CA 1
ATOM 671 C C . CYS A 1 91 ? 20.465 33.889 3.717 1.00 20.38 91 CYS A C 1
ATOM 672 O O . CYS A 1 91 ? 21.569 33.359 3.610 1.00 21.22 91 CYS A O 1
ATOM 675 N N . LEU A 1 92 ? 19.578 33.539 4.638 1.00 19.63 92 LEU A N 1
ATOM 676 C CA . LEU A 1 92 ? 19.824 32.453 5.570 1.00 19.25 92 LEU A CA 1
ATOM 677 C C . LEU A 1 92 ? 18.572 31.590 5.510 1.00 18.87 92 LEU A C 1
ATOM 678 O O . LEU A 1 92 ? 17.532 31.973 6.059 1.00 22.91 92 LEU A O 1
ATOM 683 N N . PHE A 1 93 ? 18.664 30.448 4.825 1.00 11.13 93 PHE A N 1
ATOM 684 C CA . PHE A 1 93 ? 17.532 29.536 4.689 1.00 9.42 93 PHE A CA 1
ATOM 685 C C . PHE A 1 93 ? 17.516 28.551 5.832 1.00 10.90 93 PHE A C 1
ATOM 686 O O . PHE A 1 93 ? 18.524 27.904 6.145 1.00 11.87 93 PHE A O 1
ATOM 694 N N . ILE A 1 94 ? 16.359 28.421 6.453 1.00 8.65 94 ILE A N 1
ATOM 695 C CA . ILE A 1 94 ? 16.256 27.535 7.579 1.00 10.12 94 ILE A CA 1
ATOM 696 C C . ILE A 1 94 ? 15.085 26.576 7.479 1.00 11.66 94 ILE A C 1
ATOM 697 O O . ILE A 1 94 ? 13.967 26.967 7.131 1.00 12.03 94 ILE A O 1
ATOM 702 N N . ILE A 1 95 ? 15.364 25.309 7.744 1.00 8.44 95 ILE A N 1
ATOM 703 C CA . ILE A 1 95 ? 14.324 24.296 7.805 1.00 10.36 95 ILE A CA 1
ATOM 704 C C . ILE A 1 95 ? 14.457 23.935 9.280 1.00 11.69 95 ILE A C 1
ATOM 705 O O . ILE A 1 95 ? 15.314 23.145 9.659 1.00 12.54 95 ILE A O 1
ATOM 710 N N . ALA A 1 96 ? 13.647 24.567 10.116 1.00 23.25 96 ALA A N 1
ATOM 711 C CA . ALA A 1 96 ? 13.708 24.314 11.540 1.00 26.58 96 ALA A CA 1
ATOM 712 C C . ALA A 1 96 ? 12.926 23.052 11.849 1.00 28.94 96 ALA A C 1
ATOM 713 O O . ALA A 1 96 ? 11.928 22.770 11.204 1.00 34.95 96 ALA A O 1
ATOM 715 N N . HIS A 1 97 ? 13.392 22.271 12.808 1.00 24.48 97 HIS A N 1
ATOM 716 C CA . HIS A 1 97 ? 12.656 21.069 13.211 1.00 22.66 97 HIS A CA 1
ATOM 717 C C . HIS A 1 97 ? 12.364 19.946 12.206 1.00 21.67 97 HIS A C 1
ATOM 718 O O . HIS A 1 97 ? 11.224 19.491 12.091 1.00 19.85 97 HIS A O 1
ATOM 725 N N . PRO A 1 98 ? 13.381 19.458 11.490 1.00 13.67 98 PRO A N 1
ATOM 726 C CA . PRO A 1 98 ? 13.113 18.384 10.532 1.00 14.40 98 PRO A CA 1
ATOM 727 C C . PRO A 1 98 ? 12.570 17.094 11.175 1.00 18.52 98 PRO A C 1
ATOM 728 O O . PRO A 1 98 ? 11.889 16.301 10.526 1.00 15.95 98 PRO A O 1
ATOM 732 N N . GLU A 1 99 ? 12.855 16.887 12.452 1.00 23.41 99 GLU A N 1
ATOM 733 C CA . GLU A 1 99 ? 12.372 15.683 13.102 1.00 25.65 99 GLU A CA 1
ATOM 734 C C . GLU A 1 99 ? 10.849 15.671 13.154 1.00 25.69 99 GLU A C 1
ATOM 735 O O . GLU A 1 99 ? 10.226 14.622 13.012 1.00 24.42 99 GLU A O 1
ATOM 741 N N . SER A 1 100 ? 10.247 16.842 13.341 1.00 26.05 100 SER A N 1
ATOM 742 C CA . SER A 1 100 ? 8.794 16.937 13.410 1.00 24.14 100 SER A CA 1
ATOM 743 C C . SER A 1 100 ? 8.155 16.828 12.019 1.00 23.02 100 SER A C 1
ATOM 744 O O . SER A 1 100 ? 6.999 16.430 11.887 1.00 22.43 100 SER A O 1
ATOM 747 N N . THR A 1 101 ? 8.908 17.187 10.985 1.00 22.92 101 THR A N 1
ATOM 748 C CA . THR A 1 101 ? 8.400 17.094 9.625 1.00 20.67 101 THR A CA 1
ATOM 749 C C . THR A 1 101 ? 8.317 15.609 9.274 1.00 22.35 101 THR A C 1
ATOM 750 O O . THR A 1 101 ? 7.490 15.195 8.464 1.00 22.83 101 THR A O 1
ATOM 754 N N . LEU A 1 102 ? 9.171 14.807 9.905 1.00 25.86 102 LEU A N 1
ATOM 755 C CA . LEU A 1 102 ? 9.180 13.364 9.672 1.00 25.99 102 LEU A CA 1
ATOM 756 C C . LEU A 1 102 ? 8.016 12.691 10.400 1.00 27.18 102 LEU A C 1
ATOM 757 O O . LEU A 1 102 ? 7.395 11.767 9.879 1.00 29.57 102 LEU A O 1
ATOM 762 N N . ALA A 1 103 ? 7.721 13.154 11.608 1.00 19.81 103 ALA A N 1
ATOM 763 C CA . ALA A 1 103 ? 6.621 12.590 12.373 1.00 21.37 103 ALA A CA 1
ATOM 764 C C . ALA A 1 103 ? 5.312 13.134 11.808 1.00 22.44 103 ALA A C 1
ATOM 765 O O . ALA A 1 103 ? 4.226 12.724 12.220 1.00 22.70 103 ALA A O 1
ATOM 767 N N . HIS A 1 104 ? 5.431 14.070 10.869 1.00 29.71 104 HIS A N 1
ATOM 768 C CA . HIS A 1 104 ? 4.274 14.683 10.212 1.00 30.56 104 HIS A CA 1
ATOM 769 C C . HIS A 1 104 ? 3.362 15.387 11.219 1.00 30.46 104 HIS A C 1
ATOM 770 O O . HIS A 1 104 ? 2.140 15.404 11.053 1.00 29.46 104 HIS A O 1
ATOM 777 N N . THR A 1 105 ? 3.948 15.958 12.268 1.00 25.21 105 THR A N 1
ATOM 778 C CA . THR A 1 105 ? 3.159 16.652 13.280 1.00 23.65 105 THR A CA 1
ATOM 779 C C . THR A 1 105 ? 3.578 18.108 13.398 1.00 21.57 105 THR A C 1
ATOM 780 O O . THR A 1 105 ? 4.590 18.516 12.841 1.00 21.20 105 THR A O 1
ATOM 784 N N . ARG A 1 106 ? 2.794 18.873 14.148 1.00 20.66 106 ARG A N 1
ATOM 785 C CA . ARG A 1 106 ? 3.048 20.287 14.360 1.00 20.67 106 ARG A CA 1
ATOM 786 C C . ARG A 1 106 ? 4.336 20.436 15.160 1.00 20.69 106 ARG A C 1
ATOM 787 O O . ARG A 1 106 ? 5.204 21.260 14.837 1.00 21.07 106 ARG A O 1
ATOM 795 N N . PHE A 1 107 ? 4.452 19.619 16.198 1.00 24.16 107 PHE A N 1
ATOM 796 C CA . PHE A 1 107 ? 5.617 19.615 17.066 1.00 24.67 107 PHE A CA 1
ATOM 797 C C . PHE A 1 107 ? 5.761 18.244 17.723 1.00 27.05 107 PHE A C 1
ATOM 798 O O . PHE A 1 107 ? 4.913 17.366 17.535 1.00 30.14 107 PHE A O 1
ATOM 806 N N . LEU A 1 108 ? 6.834 18.051 18.482 1.00 27.91 108 LEU A N 1
ATOM 807 C CA . LEU A 1 108 ? 7.054 16.775 19.145 1.00 26.69 108 LEU A CA 1
ATOM 808 C C . LEU A 1 108 ? 6.642 16.878 20.605 1.00 28.29 108 LEU A C 1
ATOM 809 O O . LEU A 1 108 ? 5.795 16.114 21.073 1.00 30.31 108 LEU A O 1
ATOM 814 N N . GLU A 1 109 ? 7.230 17.824 21.326 1.00 23.58 109 GLU A N 1
ATOM 815 C CA . GLU A 1 109 ? 6.869 17.999 22.717 1.00 23.82 109 GLU A CA 1
ATOM 816 C C . GLU A 1 109 ? 6.082 19.290 22.941 1.00 22.26 109 GLU A C 1
ATOM 817 O O . GLU A 1 109 ? 5.034 19.269 23.578 1.00 23.28 109 GLU A O 1
ATOM 823 N N . GLU A 1 110 ? 6.558 20.404 22.394 1.00 17.57 110 GLU A N 1
ATOM 824 C CA . GLU A 1 110 ? 5.861 21.678 22.575 1.00 17.95 110 GLU A CA 1
ATOM 825 C C . GLU A 1 110 ? 5.951 22.572 21.327 1.00 14.12 110 GLU A C 1
ATOM 826 O O . GLU A 1 110 ? 6.908 22.483 20.567 1.00 12.64 110 GLU A O 1
ATOM 832 N N . ASN A 1 111 ? 4.949 23.423 21.128 1.00 15.55 111 ASN A N 1
ATOM 833 C CA . ASN A 1 111 ? 4.897 24.345 19.986 1.00 12.55 111 ASN A CA 1
ATOM 834 C C . ASN A 1 111 ? 6.174 25.187 19.959 1.00 11.79 111 ASN A C 1
ATOM 835 O O . ASN A 1 111 ? 6.384 26.032 20.821 1.00 11.47 111 ASN A O 1
ATOM 840 N N . LEU A 1 112 ? 7.013 24.969 18.957 1.00 9.39 112 LEU A N 1
ATOM 841 C CA . LEU A 1 112 ? 8.272 25.693 18.855 1.00 11.57 112 LEU A CA 1
ATOM 842 C C . LEU A 1 112 ? 8.075 27.221 18.796 1.00 10.31 112 LEU A C 1
ATOM 843 O O . LEU A 1 112 ? 8.897 27.987 19.298 1.00 10.46 112 LEU A O 1
ATOM 848 N N . ASN A 1 113 ? 6.973 27.664 18.205 1.00 13.88 113 ASN A N 1
ATOM 849 C CA . ASN A 1 113 ? 6.746 29.090 18.055 1.00 13.89 113 ASN A CA 1
ATOM 850 C C . ASN A 1 113 ? 6.146 29.830 19.249 1.00 15.00 113 ASN A C 1
ATOM 851 O O . ASN A 1 113 ? 5.539 30.885 19.090 1.00 18.68 113 ASN A O 1
ATOM 856 N N . ARG A 1 114 ? 6.344 29.279 20.442 1.00 11.85 114 ARG A N 1
ATOM 857 C CA . ARG A 1 114 ? 5.884 29.891 21.681 1.00 13.79 114 ARG A CA 1
ATOM 858 C C . ARG A 1 114 ? 7.067 29.965 22.643 1.00 11.36 114 ARG A C 1
ATOM 859 O O . ARG A 1 114 ? 6.938 30.418 23.774 1.00 11.00 114 ARG A O 1
ATOM 867 N N . LEU A 1 115 ? 8.229 29.541 22.165 1.00 15.60 115 LEU A N 1
ATOM 868 C CA . LEU A 1 115 ? 9.428 29.468 22.991 1.00 12.10 115 LEU A CA 1
ATOM 869 C C . LEU A 1 115 ? 10.505 30.521 22.805 1.00 12.48 115 LEU A C 1
ATOM 870 O O . LEU A 1 115 ? 11.623 30.330 23.270 1.00 14.60 115 LEU A O 1
ATOM 875 N N . PHE A 1 116 ? 10.189 31.629 22.145 1.00 10.03 116 PHE A N 1
ATOM 876 C CA . PHE A 1 116 ? 11.188 32.668 21.935 1.00 13.39 116 PHE A CA 1
ATOM 877 C C . PHE A 1 116 ? 11.108 33.848 22.900 1.00 15.99 116 PHE A C 1
ATOM 878 O O . PHE A 1 116 ? 11.968 34.721 22.854 1.00 16.84 116 PHE A O 1
ATOM 886 N N . ASP A 1 117 ? 10.093 33.889 23.762 1.00 14.76 117 ASP A N 1
ATOM 887 C CA . ASP A 1 117 ? 9.982 34.994 24.718 1.00 22.35 117 ASP A CA 1
ATOM 888 C C . ASP A 1 117 ? 10.796 34.756 25.993 1.00 26.78 117 ASP A C 1
ATOM 889 O O . ASP A 1 117 ? 11.331 33.669 26.210 1.00 24.65 117 ASP A O 1
ATOM 894 N N . GLU A 1 118 ? 10.881 35.784 26.831 1.00 39.02 118 GLU A N 1
ATOM 895 C CA . GLU A 1 118 ? 11.653 35.715 28.068 1.00 45.29 118 GLU A CA 1
ATOM 896 C C . GLU A 1 118 ? 11.023 34.981 29.257 1.00 46.62 118 GLU A C 1
ATOM 897 O O . GLU A 1 118 ? 11.606 34.962 30.337 1.00 46.68 118 GLU A O 1
ATOM 903 N N . LYS A 1 119 ? 9.849 34.382 29.074 1.00 46.89 119 LYS A N 1
ATOM 904 C CA . LYS A 1 119 ? 9.204 33.655 30.171 1.00 48.32 119 LYS A CA 1
ATOM 905 C C . LYS A 1 119 ? 9.975 32.376 30.485 1.00 48.62 119 LYS A C 1
ATOM 906 O O . LYS A 1 119 ? 10.884 31.997 29.748 1.00 48.64 119 LYS A O 1
ATOM 912 N N . GLU A 1 120 ? 9.618 31.712 31.579 1.00 43.62 120 GLU A N 1
ATOM 913 C CA . GLU A 1 120 ? 10.288 30.469 31.948 1.00 41.43 120 GLU A CA 1
ATOM 914 C C . GLU A 1 120 ? 9.669 29.315 31.166 1.00 37.12 120 GLU A C 1
ATOM 915 O O . GLU A 1 120 ? 8.451 29.241 31.018 1.00 35.29 120 GLU A O 1
ATOM 921 N N . HIS A 1 121 ? 10.509 28.420 30.661 1.00 30.30 121 HIS A N 1
ATOM 922 C CA . HIS A 1 121 ? 10.026 27.276 29.902 1.00 26.36 121 HIS A CA 1
ATOM 923 C C . HIS A 1 121 ? 10.623 25.975 30.433 1.00 25.12 121 HIS A C 1
ATOM 924 O O . HIS A 1 121 ? 11.750 25.953 30.924 1.00 23.61 121 HIS A O 1
ATOM 931 N N . GLU A 1 122 ? 9.864 24.893 30.340 1.00 28.16 122 GLU A N 1
ATOM 932 C CA . GLU A 1 122 ? 10.357 23.601 30.790 1.00 28.48 122 GLU A CA 1
ATOM 933 C C . GLU A 1 122 ? 11.282 23.074 29.698 1.00 25.75 122 GLU A C 1
ATOM 934 O O . GLU A 1 122 ? 11.149 23.444 28.536 1.00 26.74 122 GLU A O 1
ATOM 940 N N . PRO A 1 123 ? 12.241 22.210 30.056 1.00 28.20 123 PRO A N 1
ATOM 941 C CA . PRO A 1 123 ? 13.147 21.682 29.030 1.00 25.16 123 PRO A CA 1
ATOM 942 C C . PRO A 1 123 ? 12.394 20.785 28.042 1.00 21.93 123 PRO A C 1
ATOM 943 O O . PRO A 1 123 ? 11.717 19.848 28.461 1.00 22.57 123 PRO A O 1
ATOM 947 N N . THR A 1 124 ? 12.497 21.080 26.745 1.00 18.80 124 THR A N 1
ATOM 948 C CA . THR A 1 124 ? 11.838 20.275 25.705 1.00 16.82 124 THR A CA 1
ATOM 949 C C . THR A 1 124 ? 12.732 20.226 24.477 1.00 17.35 124 THR A C 1
ATOM 950 O O . THR A 1 124 ? 13.674 21.002 24.370 1.00 21.42 124 THR A O 1
ATOM 954 N N . LYS A 1 125 ? 12.453 19.318 23.548 1.00 18.57 125 LYS A N 1
ATOM 955 C CA . LYS A 1 125 ? 13.261 19.253 22.331 1.00 16.97 125 LYS A CA 1
ATOM 956 C C . LYS A 1 125 ? 13.173 20.605 21.621 1.00 16.02 125 LYS A C 1
ATOM 957 O O . LYS A 1 125 ? 14.165 21.119 21.110 1.00 17.13 125 LYS A O 1
ATOM 963 N N . GLU A 1 126 ? 11.980 21.185 21.596 1.00 18.17 126 GLU A N 1
ATOM 964 C CA . GLU A 1 126 ? 11.794 22.468 20.929 1.00 18.65 126 GLU A CA 1
ATOM 965 C C . GLU A 1 126 ? 12.514 23.639 21.619 1.00 19.86 126 GLU A C 1
ATOM 966 O O . GLU A 1 126 ? 12.940 24.590 20.956 1.00 20.24 126 GLU A O 1
ATOM 972 N N . LEU A 1 127 ? 12.677 23.563 22.940 1.00 15.73 127 LEU A N 1
ATOM 973 C CA . LEU A 1 127 ? 13.352 24.636 23.664 1.00 14.82 127 LEU A CA 1
ATOM 974 C C . LEU A 1 127 ? 14.796 24.747 23.178 1.00 12.73 127 LEU A C 1
ATOM 975 O O . LEU A 1 127 ? 15.280 25.840 22.855 1.00 11.37 127 LEU A O 1
ATOM 980 N N . ALA A 1 128 ? 15.472 23.604 23.136 1.00 15.31 128 ALA A N 1
ATOM 981 C CA . ALA A 1 128 ? 16.856 23.536 22.689 1.00 17.66 128 ALA A CA 1
ATOM 982 C C . ALA A 1 128 ? 16.977 24.035 21.253 1.00 17.74 128 ALA A C 1
ATOM 983 O O . ALA A 1 128 ? 17.958 24.691 20.900 1.00 19.55 128 ALA A O 1
ATOM 985 N N . ILE A 1 129 ? 15.979 23.717 20.431 1.00 13.53 129 ILE A N 1
ATOM 986 C CA . ILE A 1 129 ? 15.966 24.150 19.041 1.00 13.51 129 ILE A CA 1
ATOM 987 C C . ILE A 1 129 ? 15.856 25.678 19.013 1.00 12.92 129 ILE A C 1
ATOM 988 O O . ILE A 1 129 ? 16.646 26.357 18.363 1.00 12.90 129 ILE A O 1
ATOM 993 N N . ALA A 1 130 ? 14.862 26.209 19.720 1.00 14.42 130 ALA A N 1
ATOM 994 C CA . ALA A 1 130 ? 14.658 27.650 19.772 1.00 15.24 130 ALA A CA 1
ATOM 995 C C . ALA A 1 130 ? 15.959 28.321 20.229 1.00 19.09 130 ALA A C 1
ATOM 996 O O . ALA A 1 130 ? 16.351 29.370 19.705 1.00 19.68 130 ALA A O 1
ATOM 998 N N . ASP A 1 131 ? 16.623 27.703 21.207 1.00 18.79 131 ASP A N 1
ATOM 999 C CA . ASP A 1 131 ? 17.876 28.224 21.727 1.00 18.68 131 ASP A CA 1
ATOM 1000 C C . ASP A 1 131 ? 18.891 28.336 20.582 1.00 17.66 131 ASP A C 1
ATOM 1001 O O . ASP A 1 131 ? 19.606 29.335 20.470 1.00 15.90 131 ASP A O 1
ATOM 1006 N N . THR A 1 132 ? 18.944 27.313 19.732 1.00 11.14 132 THR A N 1
ATOM 1007 C CA . THR A 1 132 ? 19.853 27.329 18.589 1.00 10.86 132 THR A CA 1
ATOM 1008 C C . THR A 1 132 ? 19.428 28.366 17.541 1.00 11.17 132 THR A C 1
ATOM 1009 O O . THR A 1 132 ? 20.273 29.014 16.930 1.00 12.19 132 THR A O 1
ATOM 1013 N N . LEU A 1 133 ? 18.123 28.520 17.330 1.00 11.85 133 LEU A N 1
ATOM 1014 C CA . LEU A 1 133 ? 17.639 29.479 16.342 1.00 13.69 133 LEU A CA 1
ATOM 1015 C C . LEU A 1 133 ? 17.998 30.919 16.717 1.00 12.53 133 LEU A C 1
ATOM 1016 O O . LEU A 1 133 ? 18.329 31.732 15.847 1.00 12.85 133 LEU A O 1
ATOM 1021 N N . LYS A 1 134 ? 17.950 31.232 18.008 1.00 11.74 134 LYS A N 1
ATOM 1022 C CA . LYS A 1 134 ? 18.293 32.578 18.455 1.00 15.00 134 LYS A CA 1
ATOM 1023 C C . LYS A 1 134 ? 19.750 32.866 18.114 1.00 15.99 134 LYS A C 1
ATOM 1024 O O . LYS A 1 134 ? 20.109 34.004 17.815 1.00 16.44 134 LYS A O 1
ATOM 1030 N N . LEU A 1 135 ? 20.580 31.827 18.173 1.00 16.29 135 LEU A N 1
ATOM 1031 C CA . LEU A 1 135 ? 22.005 31.942 17.856 1.00 17.23 135 LEU A CA 1
ATOM 1032 C C . LEU A 1 135 ? 22.214 32.217 16.361 1.00 15.23 135 LEU A C 1
ATOM 1033 O O . LEU A 1 135 ? 23.025 33.058 15.984 1.00 15.37 135 LEU A O 1
ATOM 1038 N N . LEU A 1 136 ? 21.484 31.490 15.515 1.00 18.19 136 LEU A N 1
ATOM 1039 C CA . LEU A 1 136 ? 21.580 31.662 14.065 1.00 16.31 136 LEU A CA 1
ATOM 1040 C C . LEU A 1 136 ? 21.197 33.084 13.671 1.00 16.42 136 LEU A C 1
ATOM 1041 O O . LEU A 1 136 ? 21.785 33.665 12.762 1.00 20.01 136 LEU A O 1
ATOM 1046 N N . VAL A 1 137 ? 20.194 33.633 14.348 1.00 11.97 137 VAL A N 1
ATOM 1047 C CA . VAL A 1 137 ? 19.741 34.981 14.062 1.00 12.75 137 VAL A CA 1
ATOM 1048 C C . VAL A 1 137 ? 20.846 35.961 14.410 1.00 14.33 137 VAL A C 1
ATOM 1049 O O . VAL A 1 137 ? 21.187 36.847 13.617 1.00 12.68 137 VAL A O 1
ATOM 1053 N N . ARG A 1 138 ? 21.401 35.790 15.607 1.00 15.09 138 ARG A N 1
ATOM 1054 C CA . ARG A 1 138 ? 22.467 36.646 16.088 1.00 16.26 138 ARG A CA 1
ATOM 1055 C C . ARG A 1 138 ? 23.650 36.658 15.120 1.00 17.76 138 ARG A C 1
ATOM 1056 O O . ARG A 1 138 ? 24.108 37.727 14.710 1.00 16.75 138 ARG A O 1
ATOM 1064 N N . ASP A 1 139 ? 24.134 35.472 14.748 1.00 19.69 139 ASP A N 1
ATOM 1065 C CA . ASP A 1 139 ? 25.280 35.364 13.847 1.00 18.02 139 ASP A CA 1
ATOM 1066 C C . ASP A 1 139 ? 25.039 35.951 12.463 1.00 17.42 139 ASP A C 1
ATOM 1067 O O . ASP A 1 139 ? 25.944 36.527 11.857 1.00 17.36 139 ASP A O 1
ATOM 1072 N N . PHE A 1 140 ? 23.822 35.800 11.960 1.00 15.40 140 PHE A N 1
ATOM 1073 C CA . PHE A 1 140 ? 23.492 36.305 10.641 1.00 15.23 140 PHE A CA 1
ATOM 1074 C C . PHE A 1 140 ? 23.357 37.827 10.597 1.00 15.39 140 PHE A C 1
ATOM 1075 O O . PHE A 1 140 ? 23.813 38.460 9.651 1.00 19.20 140 PHE A O 1
ATOM 1083 N N . TYR A 1 141 ? 22.729 38.414 11.610 1.00 12.49 141 TYR A N 1
ATOM 1084 C CA . TYR A 1 141 ? 22.556 39.859 11.638 1.00 15.47 141 TYR A CA 1
ATOM 1085 C C . TYR A 1 141 ? 23.764 40.608 12.196 1.00 17.88 141 TYR A C 1
ATOM 1086 O O . TYR A 1 141 ? 23.817 41.835 12.126 1.00 17.09 141 TYR A O 1
ATOM 1095 N N . GLN A 1 142 ? 24.733 39.878 12.740 1.00 20.13 142 GLN A N 1
ATOM 1096 C CA . GLN A 1 142 ? 25.918 40.512 13.309 1.00 23.38 142 GLN A CA 1
ATOM 1097 C C . GLN A 1 142 ? 26.626 41.368 12.259 1.00 23.06 142 GLN A C 1
ATOM 1098 O O . GLN A 1 142 ? 26.894 40.918 11.143 1.00 23.08 142 GLN A O 1
ATOM 1104 N N . ASP A 1 143 ? 26.923 42.608 12.631 1.00 38.33 143 ASP A N 1
ATOM 1105 C CA . ASP A 1 143 ? 27.599 43.549 11.738 1.00 39.19 143 ASP A CA 1
ATOM 1106 C C . ASP A 1 143 ? 26.819 43.832 10.454 1.00 38.08 143 ASP A C 1
ATOM 1107 O O . ASP A 1 143 ? 27.377 43.819 9.355 1.00 41.18 143 ASP A O 1
ATOM 1112 N N . THR A 1 144 ? 25.525 44.072 10.593 1.00 19.00 144 THR A N 1
ATOM 1113 C CA . THR A 1 144 ? 24.689 44.404 9.448 1.00 17.46 144 THR A CA 1
ATOM 1114 C C . THR A 1 144 ? 23.882 45.603 9.903 1.00 17.20 144 THR A C 1
ATOM 1115 O O . THR A 1 144 ? 23.557 45.719 11.082 1.00 15.88 144 THR A O 1
ATOM 1119 N N . GLU A 1 145 ? 23.568 46.509 8.989 1.00 20.49 145 GLU A N 1
ATOM 1120 C CA . GLU A 1 145 ? 22.775 47.663 9.375 1.00 20.53 145 GLU A CA 1
ATOM 1121 C C . GLU A 1 145 ? 21.332 47.215 9.563 1.00 18.46 145 GLU A C 1
ATOM 1122 O O . GLU A 1 145 ? 20.798 46.451 8.763 1.00 20.30 145 GLU A O 1
ATOM 1128 N N . PRO A 1 146 ? 20.691 47.673 10.641 1.00 19.68 146 PRO A N 1
ATOM 1129 C CA . PRO A 1 146 ? 19.299 47.322 10.945 1.00 18.33 146 PRO A CA 1
ATOM 1130 C C . PRO A 1 146 ? 18.337 47.478 9.768 1.00 17.04 146 PRO A C 1
ATOM 1131 O O . PRO A 1 146 ? 17.442 46.656 9.581 1.00 16.41 146 PRO A O 1
ATOM 1135 N N . LYS A 1 147 ? 18.526 48.528 8.974 1.00 18.08 147 LYS A N 1
ATOM 1136 C CA . LYS A 1 147 ? 17.648 48.786 7.835 1.00 17.77 147 LYS A CA 1
ATOM 1137 C C . LYS A 1 147 ? 17.690 47.717 6.754 1.00 16.01 147 LYS A C 1
ATOM 1138 O O . LYS A 1 147 ? 16.767 47.606 5.952 1.00 15.23 147 LYS A O 1
ATOM 1144 N N . THR A 1 148 ? 18.759 46.933 6.738 1.00 13.06 148 THR A N 1
ATOM 1145 C CA . THR A 1 148 ? 18.915 45.867 5.758 1.00 13.62 148 THR A CA 1
ATOM 1146 C C . THR A 1 148 ? 18.282 44.545 6.214 1.00 11.88 148 THR A C 1
ATOM 1147 O O . THR A 1 148 ? 18.102 43.636 5.415 1.00 13.18 148 THR A O 1
ATOM 1151 N N . ARG A 1 149 ? 17.928 44.445 7.489 1.00 18.36 149 ARG A N 1
ATOM 1152 C CA . ARG A 1 149 ? 17.385 43.200 8.028 1.00 17.82 149 ARG A CA 1
ATOM 1153 C C . ARG A 1 149 ? 15.936 42.804 7.727 1.00 18.98 149 ARG A C 1
ATOM 1154 O O . ARG A 1 149 ? 14.995 43.587 7.911 1.00 19.91 149 ARG A O 1
ATOM 1162 N N . TRP A 1 150 ? 15.781 41.556 7.285 1.00 12.42 150 TRP A N 1
ATOM 1163 C CA . TRP A 1 150 ? 14.479 40.979 6.956 1.00 11.67 150 TRP A CA 1
ATOM 1164 C C . TRP A 1 150 ? 14.365 39.576 7.535 1.00 10.49 150 TRP A C 1
ATOM 1165 O O . TRP A 1 150 ? 15.339 38.834 7.585 1.00 10.34 150 TRP A O 1
ATOM 1176 N N . HIS A 1 151 ? 13.166 39.216 7.966 1.00 11.25 151 HIS A N 1
ATOM 1177 C CA . HIS A 1 151 ? 12.923 37.879 8.472 1.00 9.90 151 HIS A CA 1
ATOM 1178 C C . HIS A 1 151 ? 11.525 37.462 8.065 1.00 9.72 151 HIS A C 1
ATOM 1179 O O . HIS A 1 151 ? 10.530 37.992 8.551 1.00 11.09 151 HIS A O 1
ATOM 1186 N N . LEU A 1 152 ? 11.468 36.511 7.149 1.00 11.35 152 LEU A N 1
ATOM 1187 C CA . LEU A 1 152 ? 10.210 35.985 6.660 1.00 9.84 152 LEU A CA 1
ATOM 1188 C C . LEU A 1 152 ? 10.084 34.547 7.158 1.00 9.67 152 LEU A C 1
ATOM 1189 O O . LEU A 1 152 ? 10.791 33.652 6.691 1.00 9.52 152 LEU A O 1
ATOM 1194 N N . ASP A 1 153 ? 9.202 34.344 8.131 1.00 11.43 153 ASP A N 1
ATOM 1195 C CA . ASP A 1 153 ? 8.958 33.020 8.703 1.00 11.85 153 ASP A CA 1
ATOM 1196 C C . ASP A 1 153 ? 7.739 32.417 8.005 1.00 11.40 153 ASP A C 1
ATOM 1197 O O . ASP A 1 153 ? 6.614 32.880 8.203 1.00 12.91 153 ASP A O 1
ATOM 1202 N N . LEU A 1 154 ? 7.960 31.365 7.224 1.00 13.43 154 LEU A N 1
ATOM 1203 C CA . LEU A 1 154 ? 6.885 30.746 6.441 1.00 13.05 154 LEU A CA 1
ATOM 1204 C C . LEU A 1 154 ? 6.109 29.593 7.083 1.00 15.32 154 LEU A C 1
ATOM 1205 O O . LEU A 1 154 ? 6.672 28.539 7.401 1.00 14.06 154 LEU A O 1
ATOM 1210 N N . HIS A 1 155 ? 4.802 29.799 7.232 1.00 11.03 155 HIS A N 1
ATOM 1211 C CA . HIS A 1 155 ? 3.911 28.821 7.839 1.00 9.56 155 HIS A CA 1
ATOM 1212 C C . HIS A 1 155 ? 2.732 28.464 6.923 1.00 11.82 155 HIS A C 1
ATOM 1213 O O . HIS A 1 155 ? 2.656 28.926 5.779 1.00 9.90 155 HIS A O 1
ATOM 1220 N N . CYS A 1 156 ? 1.847 27.608 7.435 1.00 10.08 156 CYS A N 1
ATOM 1221 C CA . CYS A 1 156 ? 0.627 27.188 6.744 1.00 13.28 156 CYS A CA 1
ATOM 1222 C C . CYS A 1 156 ? -0.451 27.180 7.821 1.00 16.30 156 CYS A C 1
ATOM 1223 O O . CYS A 1 156 ? -0.179 26.817 8.964 1.00 19.22 156 CYS A O 1
ATOM 1226 N N . ALA A 1 157 ? -1.665 27.585 7.464 1.00 16.40 157 ALA A N 1
ATOM 1227 C CA . ALA A 1 157 ? -2.763 27.610 8.419 1.00 17.78 157 ALA A CA 1
ATOM 1228 C C . ALA A 1 157 ? -3.267 26.198 8.696 1.00 20.08 157 ALA A C 1
ATOM 1229 O O . ALA A 1 157 ? -3.117 25.302 7.863 1.00 19.51 157 ALA A O 1
ATOM 1231 N N . ILE A 1 158 ? -3.864 26.006 9.868 1.00 27.11 158 ILE A N 1
ATOM 1232 C CA . ILE A 1 158 ? -4.391 24.698 10.252 1.00 29.80 158 ILE A CA 1
ATOM 1233 C C . ILE A 1 158 ? -5.897 24.622 10.036 1.00 29.17 158 ILE A C 1
ATOM 1234 O O . ILE A 1 158 ? -6.499 23.573 10.214 1.00 30.38 158 ILE A O 1
ATOM 1239 N N . ARG A 1 159 ? -6.500 25.745 9.664 1.00 21.75 159 ARG A N 1
ATOM 1240 C CA . ARG A 1 159 ? -7.936 25.810 9.427 1.00 21.14 159 ARG A CA 1
ATOM 1241 C C . ARG A 1 159 ? -8.164 26.675 8.195 1.00 21.41 159 ARG A C 1
ATOM 1242 O O . ARG A 1 159 ? -7.247 27.364 7.740 1.00 21.53 159 ARG A O 1
ATOM 1250 N N . GLY A 1 160 ? -9.379 26.636 7.657 1.00 19.49 160 GLY A N 1
ATOM 1251 C CA . GLY A 1 160 ? -9.688 27.414 6.471 1.00 20.50 160 GLY A CA 1
ATOM 1252 C C . GLY A 1 160 ? -9.873 28.898 6.725 1.00 20.06 160 GLY A C 1
ATOM 1253 O O . GLY A 1 160 ? -9.914 29.342 7.866 1.00 21.73 160 GLY A O 1
ATOM 1254 N N . SER A 1 161 ? -9.985 29.670 5.654 1.00 21.77 161 SER A N 1
ATOM 1255 C CA . SER A 1 161 ? -10.175 31.109 5.780 1.00 21.55 161 SER A CA 1
ATOM 1256 C C . SER A 1 161 ? -10.555 31.761 4.452 1.00 20.69 161 SER A C 1
ATOM 1257 O O . SER A 1 161 ? -10.252 31.236 3.379 1.00 20.87 161 SER A O 1
ATOM 1260 N N . LYS A 1 162 ? -11.226 32.904 4.525 1.00 18.67 162 LYS A N 1
ATOM 1261 C CA . LYS A 1 162 ? -11.598 33.615 3.312 1.00 18.25 162 LYS A CA 1
ATOM 1262 C C . LYS A 1 162 ? -10.323 34.237 2.754 1.00 16.47 162 LYS A C 1
ATOM 1263 O O . LYS A 1 162 ? -10.300 34.723 1.628 1.00 18.56 162 LYS A O 1
ATOM 1269 N N . HIS A 1 163 ? -9.261 34.215 3.561 1.00 16.66 163 HIS A N 1
ATOM 1270 C CA . HIS A 1 163 ? -7.958 34.731 3.151 1.00 13.49 163 HIS A CA 1
ATOM 1271 C C . HIS A 1 163 ? -7.035 33.520 3.027 1.00 14.49 163 HIS A C 1
ATOM 1272 O O . HIS A 1 163 ? -6.500 33.044 4.032 1.00 15.65 163 HIS A O 1
ATOM 1279 N N . TYR A 1 164 ? -6.864 33.006 1.808 1.00 13.10 164 TYR A N 1
ATOM 1280 C CA . TYR A 1 164 ? -6.010 31.838 1.596 1.00 12.32 164 TYR A CA 1
ATOM 1281 C C . TYR A 1 164 ? -4.596 32.111 2.117 1.00 12.78 164 TYR A C 1
ATOM 1282 O O . TYR A 1 164 ? -3.947 31.219 2.670 1.00 13.36 164 TYR A O 1
ATOM 1291 N N . THR A 1 165 ? -4.126 33.342 1.917 1.00 13.94 165 THR A N 1
ATOM 1292 C CA . THR A 1 165 ? -2.822 33.779 2.410 1.00 12.04 165 THR A CA 1
ATOM 1293 C C . THR A 1 165 ? -3.019 35.038 3.251 1.00 12.05 165 THR A C 1
ATOM 1294 O O . THR A 1 165 ? -3.899 35.856 2.969 1.00 11.98 165 THR A O 1
ATOM 1298 N N . PHE A 1 166 ? -2.212 35.167 4.298 1.00 6.31 166 PHE A N 1
ATOM 1299 C CA . PHE A 1 166 ? -2.239 36.341 5.156 1.00 5.13 166 PHE A CA 1
ATOM 1300 C C . PHE A 1 166 ? -0.977 36.344 5.996 1.00 5.28 166 PHE A C 1
ATOM 1301 O O . PHE A 1 166 ? -0.279 35.337 6.065 1.00 6.13 166 PHE A O 1
ATOM 1309 N N . ALA A 1 167 ? -0.669 37.478 6.616 1.00 9.24 167 ALA A N 1
ATOM 1310 C CA . ALA A 1 167 ? 0.541 37.586 7.413 1.00 8.28 167 ALA A CA 1
ATOM 1311 C C . ALA A 1 167 ? 0.295 38.306 8.722 1.00 9.96 167 ALA A C 1
ATOM 1312 O O . ALA A 1 167 ? -0.701 39.019 8.885 1.00 11.30 167 ALA A O 1
ATOM 1314 N N . VAL A 1 168 ? 1.222 38.119 9.650 1.00 11.46 168 VAL A N 1
ATOM 1315 C CA . VAL A 1 168 ? 1.143 38.743 10.955 1.00 12.12 168 VAL A CA 1
ATOM 1316 C C . VAL A 1 168 ? 2.418 39.535 11.219 1.00 14.64 168 VAL A C 1
ATOM 1317 O O . VAL A 1 168 ? 3.518 38.984 11.171 1.00 14.24 168 VAL A O 1
ATOM 1321 N N . SER A 1 169 ? 2.259 40.830 11.479 1.00 11.19 169 SER A N 1
ATOM 1322 C CA . SER A 1 169 ? 3.388 41.712 11.760 1.00 12.05 169 SER A CA 1
ATOM 1323 C C . SER A 1 169 ? 3.520 41.891 13.278 1.00 12.90 169 SER A C 1
ATOM 1324 O O . SER A 1 169 ? 2.612 42.417 13.925 1.00 13.33 169 SER A O 1
ATOM 1327 N N . PRO A 1 170 ? 4.663 41.472 13.854 1.00 13.76 170 PRO A N 1
ATOM 1328 C CA . PRO A 1 170 ? 4.957 41.555 15.291 1.00 14.18 170 PRO A CA 1
ATOM 1329 C C . PRO A 1 170 ? 4.889 42.961 15.870 1.00 14.59 170 PRO A C 1
ATOM 1330 O O . PRO A 1 170 ? 5.073 43.949 15.159 1.00 13.18 170 PRO A O 1
ATOM 1334 N N . LYS A 1 171 ? 4.639 43.012 17.174 1.00 14.31 171 LYS A N 1
ATOM 1335 C CA . LYS A 1 171 ? 4.548 44.251 17.925 1.00 15.17 171 LYS A CA 1
ATOM 1336 C C . LYS A 1 171 ? 5.857 44.517 18.647 1.00 15.33 171 LYS A C 1
ATOM 1337 O O . LYS A 1 171 ? 6.277 43.729 19.492 1.00 14.14 171 LYS A O 1
ATOM 1343 N N . THR A 1 172 ? 6.493 45.632 18.303 1.00 12.53 172 THR A N 1
ATOM 1344 C CA . THR A 1 172 ? 7.754 46.040 18.913 1.00 11.17 172 THR A CA 1
ATOM 1345 C C . THR A 1 172 ? 7.856 47.554 18.792 1.00 13.49 172 THR A C 1
ATOM 1346 O O . THR A 1 172 ? 7.187 48.155 17.950 1.00 14.84 172 THR A O 1
ATOM 1350 N N . ARG A 1 173 ? 8.672 48.173 19.638 1.00 18.65 173 ARG A N 1
ATOM 1351 C CA . ARG A 1 173 ? 8.850 49.623 19.607 1.00 20.46 173 ARG A CA 1
ATOM 1352 C C . ARG A 1 173 ? 9.692 50.010 18.388 1.00 21.24 173 ARG A C 1
ATOM 1353 O O . ARG A 1 173 ? 9.707 51.165 17.965 1.00 21.77 173 ARG A O 1
ATOM 1361 N N . HIS A 1 174 ? 10.403 49.034 17.831 1.00 18.08 174 HIS A N 1
ATOM 1362 C CA . HIS A 1 174 ? 11.232 49.271 16.655 1.00 17.04 174 HIS A CA 1
ATOM 1363 C C . HIS A 1 174 ? 10.345 49.403 15.410 1.00 17.48 174 HIS A C 1
ATOM 1364 O O . HIS A 1 174 ? 9.278 48.786 15.326 1.00 16.12 174 HIS A O 1
ATOM 1371 N N . PRO A 1 175 ? 10.762 50.236 14.444 1.00 19.97 175 PRO A N 1
ATOM 1372 C CA . PRO A 1 175 ? 9.989 50.422 13.208 1.00 21.80 175 PRO A CA 1
ATOM 1373 C C . PRO A 1 175 ? 10.258 49.235 12.275 1.00 20.43 175 PRO A C 1
ATOM 1374 O O . PRO A 1 175 ? 11.241 49.226 11.544 1.00 22.16 175 PRO A O 1
ATOM 1378 N N . VAL A 1 176 ? 9.388 48.232 12.310 1.00 15.99 176 VAL A N 1
ATOM 1379 C CA . VAL A 1 176 ? 9.585 47.039 11.492 1.00 12.69 176 VAL A CA 1
ATOM 1380 C C . VAL A 1 176 ? 8.461 46.848 10.478 1.00 11.96 176 VAL A C 1
ATOM 1381 O O . VAL A 1 176 ? 8.325 45.786 9.877 1.00 13.68 176 VAL A O 1
ATOM 1385 N N . ARG A 1 177 ? 7.652 47.881 10.296 1.00 12.82 177 ARG A N 1
ATOM 1386 C CA . ARG A 1 177 ? 6.544 47.817 9.358 1.00 12.41 177 ARG A CA 1
ATOM 1387 C C . ARG A 1 177 ? 6.789 48.843 8.265 1.00 14.22 177 ARG A C 1
ATOM 1388 O O . ARG A 1 177 ? 6.037 49.797 8.116 1.00 16.59 177 ARG A O 1
ATOM 1396 N N . SER A 1 178 ? 7.844 48.605 7.492 1.00 10.97 178 SER A N 1
ATOM 1397 C CA . SER A 1 178 ? 8.279 49.500 6.428 1.00 12.73 178 SER A CA 1
ATOM 1398 C C . SER A 1 178 ? 7.513 49.507 5.106 1.00 14.26 178 SER A C 1
ATOM 1399 O O . SER A 1 178 ? 6.623 48.686 4.850 1.00 14.32 178 SER A O 1
ATOM 1402 N N . LYS A 1 179 ? 7.910 50.455 4.265 1.00 14.60 179 LYS A N 1
ATOM 1403 C CA . LYS A 1 179 ? 7.339 50.635 2.945 1.00 14.24 179 LYS A CA 1
ATOM 1404 C C . LYS A 1 179 ? 7.715 49.424 2.087 1.00 11.35 179 LYS A C 1
ATOM 1405 O O . LYS A 1 179 ? 6.892 48.890 1.356 1.00 9.94 179 LYS A O 1
ATOM 1411 N N . ALA A 1 180 ? 8.969 48.993 2.180 1.00 9.53 180 ALA A N 1
ATOM 1412 C CA . ALA A 1 180 ? 9.426 47.849 1.397 1.00 9.57 180 ALA A CA 1
ATOM 1413 C C . ALA A 1 180 ? 8.697 46.571 1.797 1.00 9.90 180 ALA A C 1
ATOM 1414 O O . ALA A 1 180 ? 8.289 45.793 0.933 1.00 10.90 180 ALA A O 1
ATOM 1416 N N . LEU A 1 181 ? 8.527 46.354 3.102 1.00 11.63 181 LEU A N 1
ATOM 1417 C CA . LEU A 1 181 ? 7.831 45.159 3.576 1.00 10.99 181 LEU A CA 1
ATOM 1418 C C . LEU A 1 181 ? 6.400 45.103 3.059 1.00 10.99 181 LEU A C 1
ATOM 1419 O O . LEU A 1 181 ? 5.950 44.054 2.608 1.00 14.20 181 LEU A O 1
ATOM 1424 N N . VAL A 1 182 ? 5.691 46.228 3.140 1.00 8.03 182 VAL A N 1
ATOM 1425 C CA . VAL A 1 182 ? 4.308 46.318 2.675 1.00 7.08 182 VAL A CA 1
ATOM 1426 C C . VAL A 1 182 ? 4.242 46.130 1.165 1.00 9.29 182 VAL A C 1
ATOM 1427 O O . VAL A 1 182 ? 3.360 45.440 0.663 1.00 12.52 182 VAL A O 1
ATOM 1431 N N . ASP A 1 183 ? 5.172 46.743 0.440 1.00 8.26 183 ASP A N 1
ATOM 1432 C CA . ASP A 1 183 ? 5.207 46.574 -1.009 1.00 10.72 183 ASP A CA 1
ATOM 1433 C C . ASP A 1 183 ? 5.392 45.090 -1.325 1.00 8.66 183 ASP A C 1
ATOM 1434 O O . ASP A 1 183 ? 4.853 44.590 -2.313 1.00 7.55 183 ASP A O 1
ATOM 1439 N N . PHE A 1 184 ? 6.171 44.401 -0.489 1.00 12.69 184 PHE A N 1
ATOM 1440 C CA . PHE A 1 184 ? 6.428 42.975 -0.682 1.00 9.72 184 PHE A CA 1
ATOM 1441 C C . PHE A 1 184 ? 5.134 42.204 -0.536 1.00 11.47 184 PHE A C 1
ATOM 1442 O O . PHE A 1 184 ? 4.827 41.349 -1.364 1.00 14.38 184 PHE A O 1
ATOM 1450 N N . LEU A 1 185 ? 4.380 42.511 0.521 1.00 12.94 185 LEU A N 1
ATOM 1451 C CA . LEU A 1 185 ? 3.101 41.855 0.774 1.00 11.39 185 LEU A CA 1
ATOM 1452 C C . LEU A 1 185 ? 2.197 41.990 -0.446 1.00 11.13 185 LEU A C 1
ATOM 1453 O O . LEU A 1 185 ? 1.604 41.011 -0.898 1.00 11.57 185 LEU A O 1
ATOM 1458 N N . ASP A 1 186 ? 2.091 43.214 -0.963 1.00 11.85 186 ASP A N 1
ATOM 1459 C CA . ASP A 1 186 ? 1.236 43.492 -2.105 1.00 9.36 186 ASP A CA 1
ATOM 1460 C C . ASP A 1 186 ? 1.710 42.765 -3.357 1.00 7.88 186 ASP A C 1
ATOM 1461 O O . ASP A 1 186 ? 0.915 42.156 -4.068 1.00 8.87 186 ASP A O 1
ATOM 1466 N N . SER A 1 187 ? 3.008 42.812 -3.618 1.00 8.89 187 SER A N 1
ATOM 1467 C CA . SER A 1 187 ? 3.540 42.134 -4.791 1.00 12.78 187 SER A CA 1
ATOM 1468 C C . SER A 1 187 ? 3.342 40.628 -4.687 1.00 13.41 187 SER A C 1
ATOM 1469 O O . SER A 1 187 ? 3.114 39.966 -5.698 1.00 15.74 187 SER A O 1
ATOM 1472 N N . ALA A 1 188 ? 3.419 40.097 -3.465 1.00 8.96 188 ALA A N 1
ATOM 1473 C CA . ALA A 1 188 ? 3.259 38.662 -3.228 1.00 8.79 188 ALA A CA 1
ATOM 1474 C C . ALA A 1 188 ? 1.810 38.237 -3.295 1.00 9.20 188 ALA A C 1
ATOM 1475 O O . ALA A 1 188 ? 1.519 37.049 -3.327 1.00 9.55 188 ALA A O 1
ATOM 1477 N N . HIS A 1 189 ? 0.906 39.209 -3.310 1.00 10.78 189 HIS A N 1
ATOM 1478 C CA . HIS A 1 189 ? -0.523 38.932 -3.376 1.00 11.76 189 HIS A CA 1
ATOM 1479 C C . HIS A 1 189 ? -1.072 38.334 -2.085 1.00 10.93 189 HIS A C 1
ATOM 1480 O O . HIS A 1 189 ? -2.058 37.594 -2.109 1.00 8.61 189 HIS A O 1
ATOM 1487 N N . ILE A 1 190 ? -0.432 38.658 -0.962 1.00 7.85 190 ILE A N 1
ATOM 1488 C CA . ILE A 1 190 ? -0.888 38.178 0.339 1.00 6.33 190 ILE A CA 1
ATOM 1489 C C . ILE A 1 190 ? -2.166 38.970 0.596 1.00 9.41 190 ILE A C 1
ATOM 1490 O O . ILE A 1 190 ? -2.154 40.199 0.663 1.00 11.64 190 ILE A O 1
ATOM 1495 N N . GLU A 1 191 ? -3.274 38.256 0.713 1.00 12.08 191 GLU A N 1
ATOM 1496 C CA . GLU A 1 191 ? -4.577 38.876 0.885 1.00 14.34 191 GLU A CA 1
ATOM 1497 C C . GLU A 1 191 ? -4.774 39.798 2.075 1.00 13.84 191 GLU A C 1
ATOM 1498 O O . GLU A 1 191 ? -5.525 40.765 1.980 1.00 12.86 191 GLU A O 1
ATOM 1504 N N . ALA A 1 192 ? -4.110 39.515 3.190 1.00 12.14 192 ALA A N 1
ATOM 1505 C CA . ALA A 1 192 ? -4.271 40.358 4.361 1.00 12.43 192 ALA A CA 1
ATOM 1506 C C . ALA A 1 192 ? -3.092 40.291 5.319 1.00 14.61 192 ALA A C 1
ATOM 1507 O O . ALA A 1 192 ? -2.359 39.296 5.353 1.00 12.84 192 ALA A O 1
ATOM 1509 N N . VAL A 1 193 ? -2.907 41.371 6.079 1.00 10.44 193 VAL A N 1
ATOM 1510 C CA . VAL A 1 193 ? -1.849 41.431 7.078 1.00 12.35 193 VAL A CA 1
ATOM 1511 C C . VAL A 1 193 ? -2.450 41.876 8.405 1.00 10.70 193 VAL A C 1
ATOM 1512 O O . VAL A 1 193 ? -3.157 42.876 8.471 1.00 7.68 193 VAL A O 1
ATOM 1516 N N . LEU A 1 194 ? -2.183 41.111 9.453 1.00 11.39 194 LEU A N 1
ATOM 1517 C CA . LEU A 1 194 ? -2.686 41.423 10.785 1.00 10.52 194 LEU A CA 1
ATOM 1518 C C . LEU A 1 194 ? -1.533 42.114 11.541 1.00 9.85 194 LEU A C 1
ATOM 1519 O O . LEU A 1 194 ? -0.433 41.569 11.648 1.00 7.31 194 LEU A O 1
ATOM 1524 N N . LEU A 1 195 ? -1.781 43.322 12.033 1.00 8.68 195 LEU A N 1
ATOM 1525 C CA . LEU A 1 195 ? -0.774 44.064 12.776 1.00 9.81 195 LEU A CA 1
ATOM 1526 C C . LEU A 1 195 ? -0.957 43.740 14.259 1.00 9.48 195 LEU A C 1
ATOM 1527 O O . LEU A 1 195 ? -1.933 44.167 14.863 1.00 11.44 195 LEU A O 1
ATOM 1532 N N . SER A 1 196 ? -0.040 42.980 14.846 1.00 11.68 196 SER A N 1
ATOM 1533 C CA . SER A 1 196 ? -0.167 42.635 16.262 1.00 12.87 196 SER A CA 1
ATOM 1534 C C . SER A 1 196 ? -0.135 43.879 17.147 1.00 12.60 196 SER A C 1
ATOM 1535 O O . SER A 1 196 ? 0.514 44.865 16.807 1.00 15.08 196 SER A O 1
ATOM 1538 N N . ASN A 1 197 ? -0.835 43.830 18.278 1.00 15.78 197 ASN A N 1
ATOM 1539 C CA . ASN A 1 197 ? -0.844 44.953 19.213 1.00 18.74 197 ASN A CA 1
ATOM 1540 C C . ASN A 1 197 ? -0.215 44.509 20.527 1.00 19.13 197 ASN A C 1
ATOM 1541 O O . ASN A 1 197 ? -0.220 45.254 21.498 1.00 22.34 197 ASN A O 1
ATOM 1546 N N . SER A 1 198 ? 0.343 43.303 20.556 1.00 18.92 198 SER A N 1
ATOM 1547 C CA . SER A 1 198 ? 0.958 42.793 21.779 1.00 18.33 198 SER A CA 1
ATOM 1548 C C . SER A 1 198 ? 2.205 41.924 21.528 1.00 18.23 198 SER A C 1
ATOM 1549 O O . SER A 1 198 ? 2.220 41.093 20.624 1.00 15.79 198 SER A O 1
ATOM 1552 N N . PRO A 1 199 ? 3.271 42.117 22.332 1.00 23.47 199 PRO A N 1
ATOM 1553 C CA . PRO A 1 199 ? 4.512 41.345 22.189 1.00 22.57 199 PRO A CA 1
ATOM 1554 C C . PRO A 1 199 ? 4.208 39.856 22.225 1.00 21.38 199 PRO A C 1
ATOM 1555 O O . PRO A 1 199 ? 3.373 39.412 23.008 1.00 20.02 199 PRO A O 1
ATOM 1559 N N . SER A 1 200 ? 4.890 39.082 21.388 1.00 17.05 200 SER A N 1
ATOM 1560 C CA . SER A 1 200 ? 4.606 37.653 21.324 1.00 15.69 200 SER A CA 1
ATOM 1561 C C . SER A 1 200 ? 5.766 36.749 21.755 1.00 15.11 200 SER A C 1
ATOM 1562 O O . SER A 1 200 ? 6.651 37.163 22.499 1.00 15.98 200 SER A O 1
ATOM 1565 N N . SER A 1 201 ? 5.751 35.511 21.277 1.00 15.45 201 SER A N 1
ATOM 1566 C CA . SER A 1 201 ? 6.788 34.549 21.617 1.00 14.97 201 SER A CA 1
ATOM 1567 C C . SER A 1 201 ? 7.216 33.787 20.376 1.00 13.36 201 SER A C 1
ATOM 1568 O O . SER A 1 201 ? 7.869 32.744 20.481 1.00 14.81 201 SER A O 1
ATOM 1571 N N . THR A 1 202 ? 6.849 34.304 19.205 1.00 10.27 202 THR A N 1
ATOM 1572 C CA . THR A 1 202 ? 7.188 33.636 17.954 1.00 8.99 202 THR A CA 1
ATOM 1573 C C . THR A 1 202 ? 8.588 33.951 17.467 1.00 9.23 202 THR A C 1
ATOM 1574 O O . THR A 1 202 ? 9.252 34.854 17.965 1.00 12.82 202 THR A O 1
ATOM 1578 N N . PHE A 1 203 ? 9.019 33.188 16.475 1.00 9.68 203 PHE A N 1
ATOM 1579 C CA . PHE A 1 203 ? 10.338 33.341 15.890 1.00 10.57 203 PHE A CA 1
ATOM 1580 C C . PHE A 1 203 ? 10.430 34.693 15.173 1.00 12.94 203 PHE A C 1
ATOM 1581 O O . PHE A 1 203 ? 11.459 35.374 15.234 1.00 15.00 203 PHE A O 1
ATOM 1589 N N . SER A 1 204 ? 9.344 35.069 14.499 1.00 10.09 204 SER A N 1
ATOM 1590 C CA . SER A 1 204 ? 9.256 36.333 13.779 1.00 9.64 204 SER A CA 1
ATOM 1591 C C . SER A 1 204 ? 9.342 37.511 14.754 1.00 10.07 204 SER A C 1
ATOM 1592 O O . SER A 1 204 ? 10.081 38.471 14.528 1.00 8.83 204 SER A O 1
ATOM 1595 N N . TRP A 1 205 ? 8.571 37.434 15.835 1.00 13.38 205 TRP A N 1
ATOM 1596 C CA . TRP A 1 205 ? 8.575 38.485 16.846 1.00 13.11 205 TRP A CA 1
ATOM 1597 C C . TRP A 1 205 ? 9.972 38.644 17.442 1.00 11.75 205 TRP A C 1
ATOM 1598 O O . TRP A 1 205 ? 10.413 39.758 17.700 1.00 14.96 205 TRP A O 1
ATOM 1609 N N . TYR A 1 206 ? 10.668 37.531 17.659 1.00 12.07 206 TYR A N 1
ATOM 1610 C CA . TYR A 1 206 ? 12.008 37.586 18.238 1.00 12.94 206 TYR A CA 1
ATOM 1611 C C . TYR A 1 206 ? 12.990 38.414 17.401 1.00 13.13 206 TYR A C 1
ATOM 1612 O O . TYR A 1 206 ? 13.812 39.150 17.946 1.00 14.71 206 TYR A O 1
ATOM 1621 N N . SER A 1 207 ? 12.918 38.269 16.083 1.00 11.31 207 SER A N 1
ATOM 1622 C CA . SER A 1 207 ? 13.796 39.010 15.191 1.00 10.27 207 SER A CA 1
ATOM 1623 C C . SER A 1 207 ? 13.429 40.485 15.172 1.00 9.65 207 SER A C 1
ATOM 1624 O O . SER A 1 207 ? 14.300 41.339 15.149 1.00 8.99 207 SER A O 1
ATOM 1627 N N . ALA A 1 208 ? 12.133 40.777 15.176 1.00 8.77 208 ALA A N 1
ATOM 1628 C CA . ALA A 1 208 ? 11.669 42.156 15.164 1.00 9.67 208 ALA A CA 1
ATOM 1629 C C . ALA A 1 208 ? 12.037 42.867 16.467 1.00 10.85 208 ALA A C 1
ATOM 1630 O O . ALA A 1 208 ? 12.568 43.981 16.452 1.00 11.75 208 ALA A O 1
ATOM 1632 N N . GLU A 1 209 ? 11.760 42.215 17.591 1.00 18.93 209 GLU A N 1
ATOM 1633 C CA . GLU A 1 209 ? 12.042 42.794 18.900 1.00 19.56 209 GLU A CA 1
ATOM 1634 C C . GLU A 1 209 ? 13.511 42.921 19.232 1.00 20.51 209 GLU A C 1
ATOM 1635 O O . GLU A 1 209 ? 13.924 43.910 19.826 1.00 26.40 209 GLU A O 1
ATOM 1641 N N . ASN A 1 210 ? 14.308 41.937 18.844 1.00 14.43 210 ASN A N 1
ATOM 1642 C CA . ASN A 1 210 ? 15.721 41.965 19.185 1.00 14.40 210 ASN A CA 1
ATOM 1643 C C . ASN A 1 210 ? 16.689 42.419 18.119 1.00 17.76 210 ASN A C 1
ATOM 1644 O O . ASN A 1 210 ? 17.863 42.631 18.412 1.00 19.03 210 ASN A O 1
ATOM 1649 N N . TYR A 1 211 ? 16.227 42.568 16.884 1.00 12.79 211 TYR A N 1
ATOM 1650 C CA . TYR A 1 211 ? 17.137 42.996 15.830 1.00 13.54 211 TYR A CA 1
ATOM 1651 C C . TYR A 1 211 ? 16.511 43.975 14.850 1.00 11.46 211 TYR A C 1
ATOM 1652 O O . TYR A 1 211 ? 17.096 44.287 13.820 1.00 10.23 211 TYR A O 1
ATOM 1661 N N . SER A 1 212 ? 15.328 44.469 15.196 1.00 13.57 212 SER A N 1
ATOM 1662 C CA . SER A 1 212 ? 14.616 45.434 14.363 1.00 15.76 212 SER A CA 1
ATOM 1663 C C . SER A 1 212 ? 14.447 44.959 12.926 1.00 13.93 212 SER A C 1
ATOM 1664 O O . SER A 1 212 ? 14.502 45.763 11.998 1.00 14.40 212 SER A O 1
ATOM 1667 N N . ALA A 1 213 ? 14.245 43.661 12.738 1.00 11.40 213 ALA A N 1
ATOM 1668 C CA . ALA A 1 213 ? 14.087 43.131 11.390 1.00 11.47 213 ALA A CA 1
ATOM 1669 C C . ALA A 1 213 ? 12.671 43.364 10.870 1.00 8.03 213 ALA A C 1
ATOM 1670 O O . ALA A 1 213 ? 11.718 43.386 11.639 1.00 5.75 213 ALA A O 1
ATOM 1672 N N . GLN A 1 214 ? 12.548 43.560 9.563 1.00 9.38 214 GLN A N 1
ATOM 1673 C CA . GLN A 1 214 ? 11.242 43.749 8.928 1.00 6.79 214 GLN A CA 1
ATOM 1674 C C . GLN A 1 214 ? 10.771 42.298 8.893 1.00 6.92 214 GLN A C 1
ATOM 1675 O O . GLN A 1 214 ? 11.107 41.527 7.993 1.00 8.98 214 GLN A O 1
ATOM 1681 N N . ALA A 1 215 ? 10.013 41.926 9.915 1.00 9.50 215 ALA A N 1
ATOM 1682 C CA . ALA A 1 215 ? 9.593 40.549 10.074 1.00 9.38 215 ALA A CA 1
ATOM 1683 C C . ALA A 1 215 ? 8.115 40.230 9.965 1.00 11.87 215 ALA A C 1
ATOM 1684 O O . ALA A 1 215 ? 7.250 41.029 10.314 1.00 10.03 215 ALA A O 1
ATOM 1686 N N . LEU A 1 216 ? 7.839 39.027 9.484 1.00 7.93 216 LEU A N 1
ATOM 1687 C CA . LEU A 1 216 ? 6.468 38.582 9.358 1.00 8.57 216 LEU A CA 1
ATOM 1688 C C . LEU A 1 216 ? 6.387 37.094 9.569 1.00 6.95 216 LEU A C 1
ATOM 1689 O O . LEU A 1 216 ? 7.349 36.359 9.350 1.00 11.65 216 LEU A O 1
ATOM 1694 N N . THR A 1 217 ? 5.213 36.658 9.985 1.00 10.05 217 THR A N 1
ATOM 1695 C CA . THR A 1 217 ? 4.925 35.245 10.107 1.00 10.36 217 THR A CA 1
ATOM 1696 C C . THR A 1 217 ? 3.919 35.165 8.966 1.00 10.34 217 THR A C 1
ATOM 1697 O O . THR A 1 217 ? 2.896 35.848 8.993 1.00 10.74 217 THR A O 1
ATOM 1709 N N . GLU A 1 219 ? 1.243 33.010 6.673 1.00 16.55 219 GLU A N 1
ATOM 1710 C CA . GLU A 1 219 ? 0.395 31.822 6.568 1.00 15.96 219 GLU A CA 1
ATOM 1711 C C . GLU A 1 219 ? 0.134 31.541 5.083 1.00 15.55 219 GLU A C 1
ATOM 1712 O O . GLU A 1 219 ? -0.739 32.159 4.462 1.00 15.11 219 GLU A O 1
ATOM 1718 N N . LEU A 1 220 ? 0.903 30.608 4.529 1.00 12.84 220 LEU A N 1
ATOM 1719 C CA . LEU A 1 220 ? 0.815 30.227 3.122 1.00 10.39 220 LEU A CA 1
ATOM 1720 C C . LEU A 1 220 ? 0.015 28.948 2.907 1.00 12.15 220 LEU A C 1
ATOM 1721 O O . LEU A 1 220 ? 0.552 27.839 2.992 1.00 12.57 220 LEU A O 1
ATOM 1726 N N . GLY A 1 221 ? -1.266 29.098 2.619 1.00 12.73 221 GLY A N 1
ATOM 1727 C CA . GLY A 1 221 ? -2.079 27.930 2.380 1.00 15.08 221 GLY A CA 1
ATOM 1728 C C . GLY A 1 221 ? -2.356 27.116 3.628 1.00 13.97 221 GLY A C 1
ATOM 1729 O O . GLY A 1 221 ? -2.297 27.624 4.746 1.00 13.72 221 GLY A O 1
ATOM 1730 N N . ARG A 1 222 ? -2.658 25.842 3.413 1.00 14.09 222 ARG A N 1
ATOM 1731 C CA . ARG A 1 222 ? -2.996 24.901 4.480 1.00 13.72 222 ARG A CA 1
ATOM 1732 C C . ARG A 1 222 ? -1.937 23.815 4.563 1.00 12.15 222 ARG A C 1
ATOM 1733 O O . ARG A 1 222 ? -1.096 23.699 3.668 1.00 10.99 222 ARG A O 1
ATOM 1741 N N . VAL A 1 223 ? -1.981 23.019 5.627 1.00 7.71 223 VAL A N 1
ATOM 1742 C CA . VAL A 1 223 ? -1.020 21.938 5.787 1.00 11.14 223 VAL A CA 1
ATOM 1743 C C . VAL A 1 223 ? -1.372 20.738 4.900 1.00 10.30 223 VAL A C 1
ATOM 1744 O O . VAL A 1 223 ? -2.541 20.405 4.713 1.00 10.70 223 VAL A O 1
ATOM 1748 N N . ALA A 1 224 ? -0.343 20.103 4.352 1.00 13.65 224 ALA A N 1
ATOM 1749 C CA . ALA A 1 224 ? -0.510 18.924 3.511 1.00 12.28 224 ALA A CA 1
ATOM 1750 C C . ALA A 1 224 ? 0.857 18.290 3.402 1.00 12.52 224 ALA A C 1
ATOM 1751 O O . ALA A 1 224 ? 1.866 18.941 3.674 1.00 14.72 224 ALA A O 1
ATOM 1753 N N . ARG A 1 225 ? 0.903 17.023 3.008 1.00 14.46 225 ARG A N 1
ATOM 1754 C CA . ARG A 1 225 ? 2.180 16.336 2.889 1.00 12.20 225 ARG A CA 1
ATOM 1755 C C . ARG A 1 225 ? 2.999 16.915 1.745 1.00 14.06 225 ARG A C 1
ATOM 1756 O O . ARG A 1 225 ? 2.476 17.608 0.871 1.00 15.76 225 ARG A O 1
ATOM 1764 N N . ILE A 1 226 ? 4.295 16.639 1.774 1.00 14.26 226 ILE A N 1
ATOM 1765 C CA . ILE A 1 226 ? 5.199 17.077 0.734 1.00 17.03 226 ILE A CA 1
ATOM 1766 C C . ILE A 1 226 ? 4.793 16.376 -0.580 1.00 17.32 226 ILE A C 1
ATOM 1767 O O . ILE A 1 226 ? 4.512 15.170 -0.590 1.00 16.91 226 ILE A O 1
ATOM 1772 N N . GLY A 1 227 ? 4.762 17.142 -1.670 1.00 14.65 227 GLY A N 1
ATOM 1773 C CA . GLY A 1 227 ? 4.387 16.605 -2.963 1.00 11.52 227 GLY A CA 1
ATOM 1774 C C . GLY A 1 227 ? 2.879 16.531 -3.114 1.00 14.90 227 GLY A C 1
ATOM 1775 O O . GLY A 1 227 ? 2.364 16.074 -4.138 1.00 16.01 227 GLY A O 1
ATOM 1776 N N . GLU A 1 228 ? 2.165 16.982 -2.087 1.00 10.79 228 GLU A N 1
ATOM 1777 C CA . GLU A 1 228 ? 0.711 16.947 -2.107 1.00 8.56 228 GLU A CA 1
ATOM 1778 C C . GLU A 1 228 ? 0.102 18.312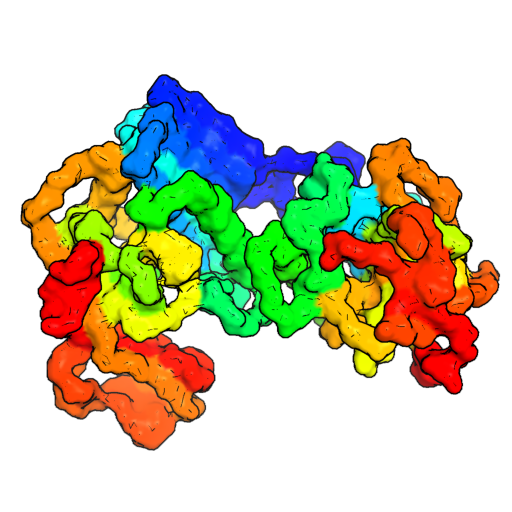 -1.772 1.00 9.20 228 GLU A C 1
ATOM 1779 O O . GLU A 1 228 ? -1.051 18.397 -1.351 1.00 8.68 228 GLU A O 1
ATOM 1785 N N . ASN A 1 229 ? 0.876 19.377 -1.971 1.00 10.40 229 ASN A N 1
ATOM 1786 C CA . ASN A 1 229 ? 0.396 20.731 -1.694 1.00 12.34 229 ASN A CA 1
ATOM 1787 C C . ASN A 1 229 ? -0.225 21.408 -2.915 1.00 11.93 229 ASN A C 1
ATOM 1788 O O . ASN A 1 229 ? 0.031 21.026 -4.058 1.00 12.09 229 ASN A O 1
ATOM 1793 N N . ALA A 1 230 ? -1.045 22.421 -2.659 1.00 13.94 230 ALA A N 1
ATOM 1794 C CA . ALA A 1 230 ? -1.694 23.188 -3.725 1.00 14.65 230 ALA A CA 1
ATOM 1795 C C . ALA A 1 230 ? -0.728 24.307 -4.124 1.00 12.18 230 ALA A C 1
ATOM 1796 O O . ALA A 1 230 ? -1.058 25.486 -4.045 1.00 14.55 230 ALA A O 1
ATOM 1798 N N . LEU A 1 231 ? 0.463 23.909 -4.564 1.00 14.62 231 LEU A N 1
ATOM 1799 C CA . LEU A 1 231 ? 1.541 24.827 -4.937 1.00 16.03 231 LEU A CA 1
ATOM 1800 C C . LEU A 1 231 ? 1.246 25.986 -5.886 1.00 16.99 231 LEU A C 1
ATOM 1801 O O . LEU A 1 231 ? 1.825 27.066 -5.742 1.00 19.09 231 LEU A O 1
ATOM 1806 N N . ASP A 1 232 ? 0.365 25.767 -6.853 1.00 16.37 232 ASP A N 1
ATOM 1807 C CA . ASP A 1 232 ? 0.023 26.804 -7.821 1.00 16.47 232 ASP A CA 1
ATOM 1808 C C . ASP A 1 232 ? -0.603 28.012 -7.143 1.00 14.80 232 ASP A C 1
ATOM 1809 O O . ASP A 1 232 ? -0.428 29.138 -7.596 1.00 15.28 232 ASP A O 1
ATOM 1814 N N . ARG A 1 233 ? -1.317 27.776 -6.050 1.00 13.52 233 ARG A N 1
ATOM 1815 C CA . ARG A 1 233 ? -1.946 28.865 -5.318 1.00 13.92 233 ARG A CA 1
ATOM 1816 C C . ARG A 1 233 ? -0.898 29.723 -4.608 1.00 11.23 233 ARG A C 1
ATOM 1817 O O . ARG A 1 233 ? -1.226 30.748 -4.032 1.00 12.65 233 ARG A O 1
ATOM 1825 N N . LEU A 1 234 ? 0.363 29.308 -4.655 1.00 12.85 234 LEU A N 1
ATOM 1826 C CA . LEU A 1 234 ? 1.425 30.076 -4.006 1.00 15.20 234 LEU A CA 1
ATOM 1827 C C . LEU A 1 234 ? 2.374 30.684 -5.030 1.00 14.87 234 LEU A C 1
ATOM 1828 O O . LEU A 1 234 ? 3.416 31.232 -4.672 1.00 15.70 234 LEU A O 1
ATOM 1833 N N . THR A 1 235 ? 2.009 30.587 -6.303 1.00 10.77 235 THR A N 1
ATOM 1834 C CA . THR A 1 235 ? 2.835 31.120 -7.374 1.00 11.86 235 THR A CA 1
ATOM 1835 C C . THR A 1 235 ? 3.158 32.615 -7.227 1.00 10.97 235 THR A C 1
ATOM 1836 O O . THR A 1 235 ? 4.306 33.023 -7.389 1.00 12.70 235 THR A O 1
ATOM 1840 N N . ALA A 1 236 ? 2.156 33.430 -6.925 1.00 12.51 236 ALA A N 1
ATOM 1841 C CA . ALA A 1 236 ? 2.377 34.867 -6.779 1.00 11.92 236 ALA A CA 1
ATOM 1842 C C . ALA A 1 236 ? 3.359 35.151 -5.640 1.00 11.14 236 ALA A C 1
ATOM 1843 O O . ALA A 1 236 ? 4.259 35.976 -5.767 1.00 11.31 236 ALA A O 1
ATOM 1845 N N . PHE A 1 237 ? 3.183 34.467 -4.521 1.00 8.26 237 PHE A N 1
ATOM 1846 C CA . PHE A 1 237 ? 4.093 34.669 -3.414 1.00 9.50 237 PHE A CA 1
ATOM 1847 C C . PHE A 1 237 ? 5.523 34.271 -3.784 1.00 9.24 237 PHE A C 1
ATOM 1848 O O . PHE A 1 237 ? 6.474 35.008 -3.517 1.00 12.75 237 PHE A O 1
ATOM 1856 N N . ASP A 1 238 ? 5.668 33.084 -4.364 1.00 2.53 238 ASP A N 1
ATOM 1857 C CA . ASP A 1 238 ? 6.978 32.561 -4.735 1.00 5.86 238 ASP A CA 1
ATOM 1858 C C . ASP A 1 238 ? 7.753 33.465 -5.690 1.00 7.22 238 ASP A C 1
ATOM 1859 O O . ASP A 1 238 ? 8.976 33.591 -5.579 1.00 9.75 238 ASP A O 1
ATOM 1864 N N . LEU A 1 239 ? 7.034 34.080 -6.626 1.00 9.92 239 LEU A N 1
ATOM 1865 C CA . LEU A 1 239 ? 7.624 34.983 -7.610 1.00 11.63 239 LEU A CA 1
ATOM 1866 C C . LEU A 1 239 ? 8.067 36.258 -6.897 1.00 10.38 239 LEU A C 1
ATOM 1867 O O . LEU A 1 239 ? 9.140 36.796 -7.163 1.00 11.54 239 LEU A O 1
ATOM 1872 N N . ALA A 1 240 ? 7.227 36.738 -5.988 1.00 15.53 240 ALA A N 1
ATOM 1873 C CA . ALA A 1 240 ? 7.551 37.940 -5.232 1.00 16.04 240 ALA A CA 1
ATOM 1874 C C . ALA A 1 240 ? 8.784 37.646 -4.370 1.00 16.24 240 ALA A C 1
ATOM 1875 O O . ALA A 1 240 ? 9.659 38.493 -4.228 1.00 19.38 240 ALA A O 1
ATOM 1877 N N . LEU A 1 241 ? 8.858 36.438 -3.815 1.00 14.90 241 LEU A N 1
ATOM 1878 C CA . LEU A 1 241 ? 9.997 36.060 -2.989 1.00 13.76 241 LEU A CA 1
ATOM 1879 C C . LEU A 1 241 ? 11.257 35.917 -3.837 1.00 14.80 241 LEU A C 1
ATOM 1880 O O . LEU A 1 241 ? 12.354 36.260 -3.392 1.00 17.01 241 LEU A O 1
ATOM 1885 N N . ARG A 1 242 ? 11.116 35.409 -5.059 1.00 12.23 242 ARG A N 1
ATOM 1886 C CA . ARG A 1 242 ? 12.286 35.281 -5.930 1.00 12.70 242 ARG A CA 1
ATOM 1887 C C . ARG A 1 242 ? 12.773 36.671 -6.338 1.00 12.65 242 ARG A C 1
ATOM 1888 O O . ARG A 1 242 ? 13.977 36.921 -6.397 1.00 11.91 242 ARG A O 1
ATOM 1896 N N . ASN A 1 243 ? 11.839 37.578 -6.599 1.00 12.97 243 ASN A N 1
ATOM 1897 C CA . ASN A 1 243 ? 12.207 38.934 -6.988 1.00 14.10 243 ASN A CA 1
ATOM 1898 C C . ASN A 1 243 ? 12.923 39.641 -5.842 1.00 15.50 243 ASN A C 1
ATOM 1899 O O . ASN A 1 243 ? 13.795 40.472 -6.070 1.00 16.02 243 ASN A O 1
ATOM 1904 N N . LEU A 1 244 ? 12.556 39.298 -4.610 1.00 16.39 244 LEU A N 1
ATOM 1905 C CA . LEU A 1 244 ? 13.152 39.919 -3.437 1.00 17.53 244 LEU A CA 1
ATOM 1906 C C . LEU A 1 244 ? 14.602 39.493 -3.243 1.00 21.26 244 LEU A C 1
ATOM 1907 O O . LEU A 1 244 ? 15.473 40.332 -2.972 1.00 20.27 244 LEU A O 1
ATOM 1912 N N . ILE A 1 245 ? 14.872 38.197 -3.371 1.00 14.15 245 ILE A N 1
ATOM 1913 C CA . ILE A 1 245 ? 16.240 37.734 -3.207 1.00 16.52 245 ILE A CA 1
ATOM 1914 C C . ILE A 1 245 ? 17.102 38.209 -4.393 1.00 17.72 245 ILE A C 1
ATOM 1915 O O . ILE A 1 245 ? 18.318 38.328 -4.276 1.00 15.65 245 ILE A O 1
ATOM 1920 N N . ALA A 1 246 ? 16.466 38.508 -5.523 1.00 22.46 246 ALA A N 1
ATOM 1921 C CA . ALA A 1 246 ? 17.192 38.972 -6.707 1.00 26.38 246 ALA A CA 1
ATOM 1922 C C . ALA A 1 246 ? 17.143 40.489 -6.895 1.00 29.89 246 ALA A C 1
ATOM 1923 O O . ALA A 1 246 ? 17.709 41.008 -7.854 1.00 28.50 246 ALA A O 1
ATOM 1925 N N . GLU A 1 247 ? 16.474 41.194 -5.986 1.00 31.50 247 GLU A N 1
ATOM 1926 C CA . GLU A 1 247 ? 16.355 42.651 -6.077 1.00 38.14 247 GLU A CA 1
ATOM 1927 C C . GLU A 1 247 ? 15.876 43.082 -7.461 1.00 41.25 247 GLU A C 1
ATOM 1928 O O . GLU A 1 247 ? 16.506 43.917 -8.109 1.00 39.45 247 GLU A O 1
ATOM 1934 N N . ALA A 1 248 ? 14.757 42.521 -7.905 1.00 42.84 248 ALA A N 1
ATOM 1935 C CA . ALA A 1 248 ? 14.222 42.846 -9.219 1.00 48.17 248 ALA A CA 1
ATOM 1936 C C . ALA A 1 248 ? 12.726 43.133 -9.227 1.00 52.21 248 ALA A C 1
ATOM 1937 O O . ALA A 1 248 ? 12.046 43.013 -8.208 1.00 51.69 248 ALA A O 1
ATOM 1939 N N . GLN A 1 249 ? 12.239 43.515 -10.405 1.00 78.39 249 GLN A N 1
ATOM 1940 C CA . GLN A 1 249 ? 10.829 43.809 -10.655 1.00 81.33 249 GLN A CA 1
ATOM 1941 C C . GLN A 1 249 ? 10.128 44.625 -9.569 1.00 82.10 249 GLN A C 1
ATOM 1942 O O . GLN A 1 249 ? 9.180 44.150 -8.941 1.00 85.92 249 GLN A O 1
ATOM 1948 N N . PRO A 1 250 ? 10.590 45.861 -9.328 1.00 99.51 250 PRO A N 1
ATOM 1949 C CA . PRO A 1 250 ? 9.955 46.695 -8.304 1.00 101.88 250 PRO A CA 1
ATOM 1950 C C . PRO A 1 250 ? 8.763 47.471 -8.875 1.00 103.49 250 PRO A C 1
ATOM 1951 O O . PRO A 1 250 ? 8.906 48.622 -9.292 1.00 105.11 250 PRO A O 1
ATOM 1955 N N . GLU A 1 251 ? 7.591 46.840 -8.897 1.00 75.56 251 GLU A N 1
ATOM 1956 C CA . GLU A 1 251 ? 6.396 47.485 -9.431 1.00 78.08 251 GLU A CA 1
ATOM 1957 C C . GLU A 1 251 ? 5.349 47.742 -8.352 1.00 79.14 251 GLU A C 1
ATOM 1958 O O . GLU A 1 251 ? 5.445 47.221 -7.241 1.00 77.79 251 GLU A O 1
ATOM 1964 N N . HIS A 1 252 ? 4.349 48.552 -8.691 1.00 96.49 252 HIS A N 1
ATOM 1965 C CA . HIS A 1 252 ? 3.274 48.911 -7.767 1.00 94.13 252 HIS A CA 1
ATOM 1966 C C . HIS A 1 252 ? 1.903 48.776 -8.430 1.00 88.50 252 HIS A C 1
ATOM 1967 O O . HIS A 1 252 ? 0.973 49.512 -8.101 1.00 89.45 252 HIS A O 1
ATOM 1974 N N . LEU A 1 253 ? 1.784 47.830 -9.354 1.00 91.22 253 LEU A N 1
ATOM 1975 C CA . LEU A 1 253 ? 0.540 47.615 -10.077 1.00 83.10 253 LEU A CA 1
ATOM 1976 C C . LEU A 1 253 ? -0.479 46.790 -9.286 1.00 76.13 253 LEU A C 1
ATOM 1977 O O . LEU A 1 253 ? -1.681 46.858 -9.552 1.00 76.17 253 LEU A O 1
ATOM 1982 N N . SER A 1 254 ? 0.001 46.016 -8.316 1.00 39.04 254 SER A N 1
ATOM 1983 C CA . SER A 1 254 ? -0.862 45.175 -7.481 1.00 29.57 254 SER A CA 1
ATOM 1984 C C . SER A 1 254 ? -1.711 45.983 -6.504 1.00 24.95 254 SER A C 1
ATOM 1985 O O . SER A 1 254 ? -1.433 47.150 -6.230 1.00 21.34 254 SER A O 1
ATOM 1988 N N . LYS A 1 255 ? -2.745 45.345 -5.968 1.00 26.18 255 LYS A N 1
ATOM 1989 C CA . LYS A 1 255 ? -3.633 46.001 -5.017 1.00 22.25 255 LYS A CA 1
ATOM 1990 C C . LYS A 1 255 ? -3.116 45.905 -3.583 1.00 18.33 255 LYS A C 1
ATOM 1991 O O . LYS A 1 255 ? -2.291 45.041 -3.261 1.00 16.28 255 LYS A O 1
ATOM 1997 N N . PRO A 1 256 ? -3.596 46.800 -2.703 1.00 18.18 256 PRO A N 1
ATOM 1998 C CA . PRO A 1 256 ? -3.153 46.761 -1.307 1.00 16.01 256 PRO A CA 1
ATOM 1999 C C . PRO A 1 256 ? -3.802 45.594 -0.571 1.00 15.27 256 PRO A C 1
ATOM 2000 O O . PRO A 1 256 ? -4.999 45.340 -0.735 1.00 14.28 256 PRO A O 1
ATOM 2004 N N . CYS A 1 257 ? -3.009 44.873 0.217 1.00 14.22 257 CYS A N 1
ATOM 2005 C CA . CYS A 1 257 ? -3.551 43.768 0.996 1.00 15.36 257 CYS A CA 1
ATOM 2006 C C . CYS A 1 257 ? -4.444 44.402 2.060 1.00 13.47 257 CYS A C 1
ATOM 2007 O O . CYS A 1 257 ? -4.273 45.573 2.402 1.00 14.99 257 CYS A O 1
ATOM 2010 N N . ILE A 1 258 ? -5.407 43.649 2.570 1.00 11.29 258 ILE A N 1
ATOM 2011 C CA . ILE A 1 258 ? -6.280 44.181 3.602 1.00 13.41 258 ILE A CA 1
ATOM 2012 C C . ILE A 1 258 ? -5.466 44.315 4.897 1.00 14.54 258 ILE A C 1
ATOM 2013 O O . ILE A 1 258 ? -4.684 43.423 5.239 1.00 16.05 258 ILE A O 1
ATOM 2018 N N . LYS A 1 259 ? -5.632 45.436 5.594 1.00 14.85 259 LYS A N 1
ATOM 2019 C CA . LYS A 1 259 ? -4.905 45.677 6.835 1.00 15.36 259 LYS A CA 1
ATOM 2020 C C . LYS A 1 259 ? -5.869 45.488 8.007 1.00 16.70 259 LYS A C 1
ATOM 2021 O O . LYS A 1 259 ? -6.960 46.067 8.028 1.00 17.29 259 LYS A O 1
ATOM 2027 N N . TYR A 1 260 ? -5.468 44.671 8.976 1.00 10.20 260 TYR A N 1
ATOM 2028 C CA . TYR A 1 260 ? -6.294 44.402 10.149 1.00 9.70 260 TYR A CA 1
ATOM 2029 C C . TYR A 1 260 ? -5.567 44.869 11.400 1.00 8.66 260 TYR A C 1
ATOM 2030 O O . TYR A 1 260 ? -4.352 45.002 11.399 1.00 10.25 260 TYR A O 1
ATOM 2039 N N . ARG A 1 261 ? -6.323 45.134 12.457 1.00 7.57 261 ARG A N 1
ATOM 2040 C CA . ARG A 1 261 ? -5.755 45.536 13.739 1.00 9.49 261 ARG A CA 1
ATOM 2041 C C . ARG A 1 261 ? -6.485 44.680 14.760 1.00 9.91 261 ARG A C 1
ATOM 2042 O O . ARG A 1 261 ? -7.553 44.142 14.467 1.00 6.69 261 ARG A O 1
ATOM 2050 N N . VAL A 1 262 ? -5.927 44.550 15.954 1.00 15.62 262 VAL A N 1
ATOM 2051 C CA . VAL A 1 262 ? -6.579 43.741 16.973 1.00 20.31 262 VAL A CA 1
ATOM 2052 C C . VAL A 1 262 ? -7.668 44.507 17.734 1.00 24.23 262 VAL A C 1
ATOM 2053 O O . VAL A 1 262 ? -7.373 45.399 18.526 1.00 24.99 262 VAL A O 1
ATOM 2057 N N . SER A 1 263 ? -8.928 44.164 17.476 1.00 28.66 263 SER A N 1
ATOM 2058 C CA . SER A 1 263 ? -10.046 44.810 18.159 1.00 32.74 263 SER A CA 1
ATOM 2059 C C . SER A 1 263 ? -9.879 44.537 19.639 1.00 35.36 263 SER A C 1
ATOM 2060 O O . SER A 1 263 ? -9.847 45.458 20.449 1.00 36.08 263 SER A O 1
ATOM 2063 N N . ARG A 1 264 ? -9.779 43.258 19.986 1.00 28.33 264 ARG A N 1
ATOM 2064 C CA . ARG A 1 264 ? -9.573 42.855 21.367 1.00 29.57 264 ARG A CA 1
ATOM 2065 C C . ARG A 1 264 ? -9.021 41.443 21.456 1.00 29.13 264 ARG A C 1
ATOM 2066 O O . ARG A 1 264 ? -9.131 40.651 20.516 1.00 26.81 264 ARG A O 1
ATOM 2074 N N . THR A 1 265 ? -8.402 41.147 22.592 1.00 35.31 265 THR A N 1
ATOM 2075 C CA . THR A 1 265 ? -7.806 39.843 22.830 1.00 35.16 265 THR A CA 1
ATOM 2076 C C . THR A 1 265 ? -8.642 39.079 23.859 1.00 35.20 265 THR A C 1
ATOM 2077 O O . THR A 1 265 ? -8.965 39.610 24.919 1.00 36.20 265 THR A O 1
ATOM 2081 N N . ILE A 1 266 ? -9.002 37.840 23.532 1.00 36.53 266 ILE A N 1
ATOM 2082 C CA . ILE A 1 266 ? -9.810 37.000 24.413 1.00 36.86 266 ILE A CA 1
ATOM 2083 C C . ILE A 1 266 ? -8.935 36.139 25.328 1.00 37.62 266 ILE A C 1
ATOM 2084 O O . ILE A 1 266 ? -8.075 35.396 24.856 1.00 38.16 266 ILE A O 1
ATOM 2089 N N . VAL A 1 267 ? -9.167 36.230 26.633 1.00 38.33 267 VAL A N 1
ATOM 2090 C CA . VAL A 1 267 ? -8.396 35.455 27.601 1.00 40.17 267 VAL A CA 1
ATOM 2091 C C . VAL A 1 267 ? -9.287 34.518 28.422 1.00 42.49 267 VAL A C 1
ATOM 2092 O O . VAL A 1 267 ? -10.296 34.948 28.980 1.00 42.13 267 VAL A O 1
ATOM 2096 N N . ARG A 1 268 ? -8.906 33.244 28.496 1.00 31.26 268 ARG A N 1
ATOM 2097 C CA . ARG A 1 268 ? -9.669 32.249 29.256 1.00 32.69 268 ARG A CA 1
ATOM 2098 C C . ARG A 1 268 ? -9.546 32.484 30.762 1.00 34.36 268 ARG A C 1
ATOM 2099 O O . ARG A 1 268 ? -8.457 32.393 31.334 1.00 33.43 268 ARG A O 1
ATOM 2107 N N . LEU A 1 269 ? -10.679 32.782 31.394 1.00 58.39 269 LEU A N 1
ATOM 2108 C CA . LEU A 1 269 ? -10.729 33.047 32.826 1.00 61.42 269 LEU A CA 1
ATOM 2109 C C . LEU A 1 269 ? -11.135 31.845 33.674 1.00 62.81 269 LEU A C 1
ATOM 2110 O O . LEU A 1 269 ? -10.625 31.667 34.780 1.00 62.40 269 LEU A O 1
ATOM 2115 N N . HIS A 1 270 ? -12.049 31.025 33.165 1.00 44.76 270 HIS A N 1
ATOM 2116 C CA . HIS A 1 270 ? -12.515 29.863 33.914 1.00 45.09 270 HIS A CA 1
ATOM 2117 C C . HIS A 1 270 ? -12.290 28.541 33.191 1.00 44.35 270 HIS A C 1
ATOM 2118 O O . HIS A 1 270 ? -11.935 28.511 32.014 1.00 43.41 270 HIS A O 1
ATOM 2125 N N . ASP A 1 271 ? -12.510 27.449 33.915 1.00 46.08 271 ASP A N 1
ATOM 2126 C CA . ASP A 1 271 ? -12.337 26.105 33.377 1.00 43.70 271 ASP A CA 1
ATOM 2127 C C . ASP A 1 271 ? -13.446 25.786 32.373 1.00 41.09 271 ASP A C 1
ATOM 2128 O O . ASP A 1 271 ? -13.220 25.095 31.377 1.00 40.74 271 ASP A O 1
ATOM 2133 N N . ASP A 1 272 ? -14.644 26.296 32.648 1.00 58.94 272 ASP A N 1
ATOM 2134 C CA . ASP A 1 272 ? -15.804 26.093 31.784 1.00 55.50 272 ASP A CA 1
ATOM 2135 C C . ASP A 1 272 ? -15.813 27.179 30.715 1.00 52.15 272 ASP A C 1
ATOM 2136 O O . ASP A 1 272 ? -16.489 28.200 30.841 1.00 53.73 272 ASP A O 1
ATOM 2141 N N . PHE A 1 273 ? -15.050 26.938 29.658 1.00 45.06 273 PHE A N 1
ATOM 2142 C CA . PHE A 1 273 ? -14.904 27.874 28.552 1.00 43.04 273 PHE A CA 1
ATOM 2143 C C . PHE A 1 273 ? -15.123 27.120 27.241 1.00 41.40 273 PHE A C 1
ATOM 2144 O O . PHE A 1 273 ? -14.713 25.967 27.116 1.00 42.60 273 PHE A O 1
ATOM 2152 N N . ASP A 1 274 ? -15.769 27.752 26.268 1.00 28.70 274 ASP A N 1
ATOM 2153 C CA . ASP A 1 274 ? -15.980 27.099 24.978 1.00 25.14 274 ASP A CA 1
ATOM 2154 C C . ASP A 1 274 ? -16.567 28.060 23.950 1.00 24.59 274 ASP A C 1
ATOM 2155 O O . ASP A 1 274 ? -16.959 29.178 24.277 1.00 22.21 274 ASP A O 1
ATOM 2160 N N . PHE A 1 275 ? -16.618 27.611 22.702 1.00 26.19 275 PHE A N 1
ATOM 2161 C CA . PHE A 1 275 ? -17.159 28.408 21.611 1.00 26.52 275 PHE A CA 1
ATOM 2162 C C . PHE A 1 275 ? -18.368 27.673 21.055 1.00 26.64 275 PHE A C 1
ATOM 2163 O O . PHE A 1 275 ? -18.503 26.474 21.257 1.00 27.20 275 PHE A O 1
ATOM 2179 N N . PHE A 1 277 ? -19.159 27.707 17.701 1.00 24.71 277 PHE A N 1
ATOM 2180 C CA . PHE A 1 277 ? -18.780 27.199 16.386 1.00 23.62 277 PHE A CA 1
ATOM 2181 C C . PHE A 1 277 ? -17.967 25.915 16.515 1.00 25.66 277 PHE A C 1
ATOM 2182 O O . PHE A 1 277 ? -17.427 25.618 17.580 1.00 25.80 277 PHE A O 1
ATOM 2190 N N . ASP A 1 278 ? -17.886 25.160 15.425 1.00 28.99 278 ASP A N 1
ATOM 2191 C CA . ASP A 1 278 ? -17.148 23.902 15.400 1.00 32.53 278 ASP A CA 1
ATOM 2192 C C . ASP A 1 278 ? -15.646 24.119 15.372 1.00 32.39 278 ASP A C 1
ATOM 2193 O O . ASP A 1 278 ? -15.171 25.223 15.104 1.00 33.63 278 ASP A O 1
ATOM 2198 N N . ASP A 1 279 ? -14.903 23.050 15.639 1.00 38.10 279 ASP A N 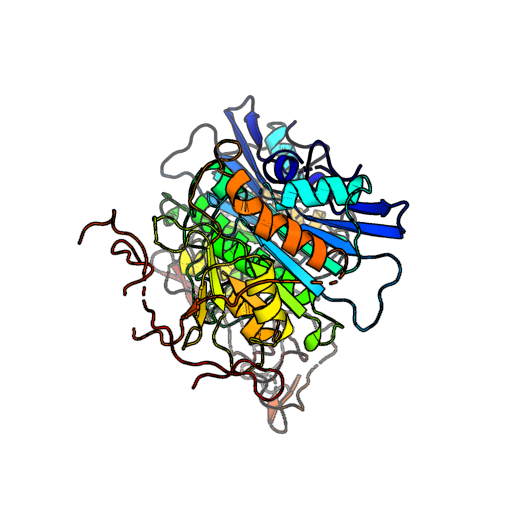1
ATOM 2199 C CA . ASP A 1 279 ? -13.448 23.121 15.648 1.00 37.31 279 ASP A CA 1
ATOM 2200 C C . ASP A 1 279 ? -12.849 23.465 14.285 1.00 35.32 279 ASP A C 1
ATOM 2201 O O . ASP A 1 279 ? -11.731 23.969 14.218 1.00 36.95 279 ASP A O 1
ATOM 2206 N N . ASN A 1 280 ? -13.578 23.193 13.205 1.00 24.06 280 ASN A N 1
ATOM 2207 C CA . ASN A 1 280 ? -13.084 23.518 11.870 1.00 22.27 280 ASN A CA 1
ATOM 2208 C C . ASN A 1 280 ? -13.448 24.962 11.510 1.00 19.58 280 ASN A C 1
ATOM 2209 O O . ASN A 1 280 ? -13.501 25.336 10.335 1.00 18.05 280 ASN A O 1
ATOM 2214 N N . VAL A 1 281 ? -13.706 25.763 12.538 1.00 22.31 281 VAL A N 1
ATOM 2215 C CA . VAL A 1 281 ? -14.051 27.169 12.362 1.00 21.73 281 VAL A CA 1
ATOM 2216 C C . VAL A 1 281 ? -12.936 27.873 11.578 1.00 20.57 281 VAL A C 1
ATOM 2217 O O . VAL A 1 281 ? -11.758 27.710 11.881 1.00 23.33 281 VAL A O 1
ATOM 2221 N N . GLU A 1 282 ? -13.310 28.658 10.576 1.00 15.52 282 GLU A N 1
ATOM 2222 C CA . GLU A 1 282 ? -12.334 29.360 9.747 1.00 13.67 282 GLU A CA 1
ATOM 2223 C C . GLU A 1 282 ? -11.742 30.601 10.407 1.00 13.19 282 GLU A C 1
ATOM 2224 O O . GLU A 1 282 ? -12.385 31.239 11.246 1.00 11.91 282 GLU A O 1
ATOM 2230 N N . ASN A 1 283 ? -10.502 30.926 10.043 1.00 16.54 283 ASN A N 1
ATOM 2231 C CA . ASN A 1 283 ? -9.865 32.128 10.555 1.00 15.75 283 ASN A CA 1
ATOM 2232 C C . ASN A 1 283 ? -10.592 33.279 9.872 1.00 15.03 283 ASN A C 1
ATOM 2233 O O . ASN A 1 283 ? -11.061 33.145 8.737 1.00 17.26 283 ASN A O 1
ATOM 2238 N N . PHE A 1 284 ? -10.686 34.404 10.564 1.00 12.96 284 PHE A N 1
ATOM 2239 C CA . PHE A 1 284 ? -11.380 35.582 10.052 1.00 14.49 284 PHE A CA 1
ATOM 2240 C C . PHE A 1 284 ? -12.861 35.340 9.827 1.00 15.24 284 PHE A C 1
ATOM 2241 O O . PHE A 1 284 ? -13.436 35.846 8.867 1.00 15.71 284 PHE A O 1
ATOM 2249 N N . THR A 1 285 ? -13.474 34.547 10.700 1.00 18.60 285 THR A N 1
ATOM 2250 C CA . THR A 1 285 ? -14.907 34.304 10.612 1.00 19.49 285 THR A CA 1
ATOM 2251 C C . THR A 1 285 ? -15.510 35.515 11.322 1.00 21.21 285 THR A C 1
ATOM 2252 O O . THR A 1 285 ? -15.225 35.762 12.495 1.00 20.10 285 THR A O 1
ATOM 2256 N N . SER A 1 286 ? -16.334 36.272 10.606 1.00 30.13 286 SER A N 1
ATOM 2257 C CA . SER A 1 286 ? -16.936 37.478 11.166 1.00 32.26 286 SER A CA 1
ATOM 2258 C C . SER A 1 286 ? -18.209 37.249 11.959 1.00 34.54 286 SER A C 1
ATOM 2259 O O . SER A 1 286 ? -18.823 36.186 11.892 1.00 36.81 286 SER A O 1
ATOM 2262 N N . PHE A 1 287 ? -18.599 38.268 12.714 1.00 35.32 287 PHE A N 1
ATOM 2263 C CA . PHE A 1 287 ? -19.804 38.209 13.526 1.00 38.21 287 PHE A CA 1
ATOM 2264 C C . PHE A 1 287 ? -20.525 39.539 13.410 1.00 39.98 287 PHE A C 1
ATOM 2265 O O . PHE A 1 287 ? -19.963 40.515 12.921 1.00 40.25 287 PHE A O 1
ATOM 2273 N N . VAL A 1 288 ? -21.776 39.571 13.850 1.00 37.83 288 VAL A N 1
ATOM 2274 C CA . VAL A 1 288 ? -22.559 40.795 13.818 1.00 39.46 288 VAL A CA 1
ATOM 2275 C C . VAL A 1 288 ? -22.534 41.325 15.240 1.00 40.89 288 VAL A C 1
ATOM 2276 O O . VAL A 1 288 ? -22.319 40.557 16.171 1.00 39.58 288 VAL A O 1
ATOM 2280 N N . HIS A 1 289 ? -22.734 42.626 15.413 1.00 36.10 289 HIS A N 1
ATOM 2281 C CA . HIS A 1 289 ? -22.708 43.199 16.751 1.00 37.86 289 HIS A CA 1
ATOM 2282 C C . HIS A 1 289 ? -23.656 42.489 17.713 1.00 35.79 289 HIS A C 1
ATOM 2283 O O . HIS A 1 289 ? -24.819 42.243 17.393 1.00 35.20 289 HIS A O 1
ATOM 2290 N N . GLY A 1 290 ? -23.134 42.144 18.887 1.00 34.34 290 GLY A N 1
ATOM 2291 C CA . GLY A 1 290 ? -23.939 41.483 19.898 1.00 30.77 290 GLY A CA 1
ATOM 2292 C C . GLY A 1 290 ? -24.161 39.999 19.692 1.00 28.71 290 GLY A C 1
ATOM 2293 O O . GLY A 1 290 ? -24.883 39.370 20.467 1.00 28.18 290 GLY A O 1
ATOM 2294 N N . GLU A 1 291 ? -23.564 39.428 18.651 1.00 32.14 291 GLU A N 1
ATOM 2295 C CA . GLU A 1 291 ? -23.731 38.000 18.409 1.00 31.59 291 GLU A CA 1
ATOM 2296 C C . GLU A 1 291 ? -22.887 37.207 19.405 1.00 32.05 291 GLU A C 1
ATOM 2297 O O . GLU A 1 291 ? -21.712 37.519 19.619 1.00 30.86 291 GLU A O 1
ATOM 2303 N N . VAL A 1 292 ? -23.489 36.197 20.024 1.00 28.66 292 VAL A N 1
ATOM 2304 C CA . VAL A 1 292 ? -22.765 35.370 20.981 1.00 26.93 292 VAL A CA 1
ATOM 2305 C C . VAL A 1 292 ? -22.113 34.234 20.210 1.00 26.33 292 VAL A C 1
ATOM 2306 O O . VAL A 1 292 ? -22.732 33.642 19.330 1.00 26.05 292 VAL A O 1
ATOM 2310 N N . PHE A 1 293 ? -20.858 33.938 20.525 1.00 32.72 293 PHE A N 1
ATOM 2311 C CA . PHE A 1 293 ? -20.156 32.870 19.824 1.00 33.90 293 PHE A CA 1
ATOM 2312 C C . PHE A 1 293 ? -19.426 31.948 20.788 1.00 34.72 293 PHE A C 1
ATOM 2313 O O . PHE A 1 293 ? -18.706 31.041 20.372 1.00 36.67 293 PHE A O 1
ATOM 2321 N N . GLY A 1 294 ? -19.610 32.186 22.079 1.00 33.46 294 GLY A N 1
ATOM 2322 C CA . GLY A 1 294 ? -18.966 31.353 23.073 1.00 33.27 294 GLY A CA 1
ATOM 2323 C C . GLY A 1 294 ? -19.319 31.819 24.467 1.00 33.75 294 GLY A C 1
ATOM 2324 O O . GLY A 1 294 ? -20.238 32.619 24.650 1.00 34.36 294 GLY A O 1
ATOM 2325 N N . HIS A 1 295 ? -18.587 31.323 25.454 1.00 33.90 295 HIS A N 1
ATOM 2326 C CA . HIS A 1 295 ? -18.840 31.707 26.828 1.00 36.78 295 HIS A CA 1
ATOM 2327 C C . HIS A 1 295 ? -17.637 31.368 27.702 1.00 39.09 295 HIS A C 1
ATOM 2328 O O . HIS A 1 295 ? -16.912 30.401 27.449 1.00 40.45 295 HIS A O 1
ATOM 2335 N N . ASP A 1 296 ? -17.420 32.188 28.721 1.00 43.00 296 ASP A N 1
ATOM 2336 C CA . ASP A 1 296 ? -16.319 31.997 29.651 1.00 46.97 296 ASP A CA 1
ATOM 2337 C C . ASP A 1 296 ? -16.967 31.986 31.031 1.00 50.17 296 ASP A C 1
ATOM 2338 O O . ASP A 1 296 ? -17.318 33.042 31.575 1.00 49.76 296 ASP A O 1
ATOM 2343 N N . GLY A 1 297 ? -17.134 30.792 31.593 1.00 43.47 297 GLY A N 1
ATOM 2344 C CA . GLY A 1 297 ? -17.776 30.686 32.887 1.00 46.95 297 GLY A CA 1
ATOM 2345 C C . GLY A 1 297 ? -19.244 31.013 32.696 1.00 50.56 297 GLY A C 1
ATOM 2346 O O . GLY A 1 297 ? -19.970 30.259 32.048 1.00 50.80 297 GLY A O 1
ATOM 2347 N N . ASP A 1 298 ? -19.681 32.145 33.239 1.00 49.90 298 ASP A N 1
ATOM 2348 C CA . ASP A 1 298 ? -21.076 32.561 33.111 1.00 51.32 298 ASP A CA 1
ATOM 2349 C C . ASP A 1 298 ? -21.200 33.652 32.055 1.00 51.92 298 ASP A C 1
ATOM 2350 O O . ASP A 1 298 ? -22.150 33.673 31.273 1.00 50.94 298 ASP A O 1
ATOM 2355 N N . LYS A 1 299 ? -20.229 34.560 32.052 1.00 61.41 299 LYS A N 1
ATOM 2356 C CA . LYS A 1 299 ? -20.200 35.682 31.117 1.00 60.95 299 LYS A CA 1
ATOM 2357 C C . LYS A 1 299 ? -19.947 35.183 29.695 1.00 59.05 299 LYS A C 1
ATOM 2358 O O . LYS A 1 299 ? -18.884 34.638 29.401 1.00 57.90 299 LYS A O 1
ATOM 2364 N N . PRO A 1 300 ? -20.924 35.370 28.793 1.00 48.47 300 PRO A N 1
ATOM 2365 C CA . PRO A 1 300 ? -20.793 34.930 27.401 1.00 46.26 300 PRO A CA 1
ATOM 2366 C C . PRO A 1 300 ? -19.860 35.791 26.548 1.00 43.69 300 PRO A C 1
ATOM 2367 O O . PRO A 1 300 ? -19.508 36.908 26.923 1.00 41.66 300 PRO A O 1
ATOM 2371 N N . LEU A 1 301 ? -19.465 35.250 25.400 1.00 43.50 301 LEU A N 1
ATOM 2372 C CA . LEU A 1 301 ? -18.585 35.952 24.471 1.00 41.29 301 LEU A CA 1
ATOM 2373 C C . LEU A 1 301 ? -19.421 36.456 23.299 1.00 41.70 301 LEU A C 1
ATOM 2374 O O . LEU A 1 301 ? -20.112 35.671 22.647 1.00 40.97 301 LEU A O 1
ATOM 2387 N N . ALA A 1 303 ? -19.562 39.640 19.977 1.00 28.86 303 ALA A N 1
ATOM 2388 C CA . ALA A 1 303 ? -18.874 40.688 19.235 1.00 32.14 303 ALA A CA 1
ATOM 2389 C C . ALA A 1 303 ? -19.233 42.059 19.801 1.00 35.08 303 ALA A C 1
ATOM 2390 O O . ALA A 1 303 ? -20.371 42.292 20.205 1.00 33.95 303 ALA A O 1
ATOM 2392 N N . LYS A 1 304 ? -18.252 42.957 19.828 1.00 56.55 304 LYS A N 1
ATOM 2393 C CA . LYS A 1 304 ? -18.447 44.307 20.343 1.00 60.93 304 LYS A CA 1
ATOM 2394 C C . LYS A 1 304 ? -18.881 45.227 19.206 1.00 62.46 304 LYS A C 1
ATOM 2395 O O . LYS A 1 304 ? -19.969 45.803 19.239 1.00 63.41 304 LYS A O 1
ATOM 2401 N N . ASN A 1 305 ? -18.025 45.360 18.198 1.00 88.17 305 ASN A N 1
ATOM 2402 C CA . ASN A 1 305 ? -18.330 46.196 17.042 1.00 88.98 305 ASN A CA 1
ATOM 2403 C C . ASN A 1 305 ? -19.193 45.387 16.088 1.00 87.60 305 ASN A C 1
ATOM 2404 O O . ASN A 1 305 ? -19.793 44.388 16.478 1.00 87.03 305 ASN A O 1
ATOM 2409 N N . ASP A 1 306 ? -19.253 45.818 14.835 1.00 59.36 306 ASP A N 1
ATOM 2410 C CA . ASP A 1 306 ? -20.046 45.117 13.840 1.00 55.70 306 ASP A CA 1
ATOM 2411 C C . ASP A 1 306 ? -19.097 44.580 12.771 1.00 53.78 306 ASP A C 1
ATOM 2412 O O . ASP A 1 306 ? -19.500 43.825 11.881 1.00 52.46 306 ASP A O 1
ATOM 2417 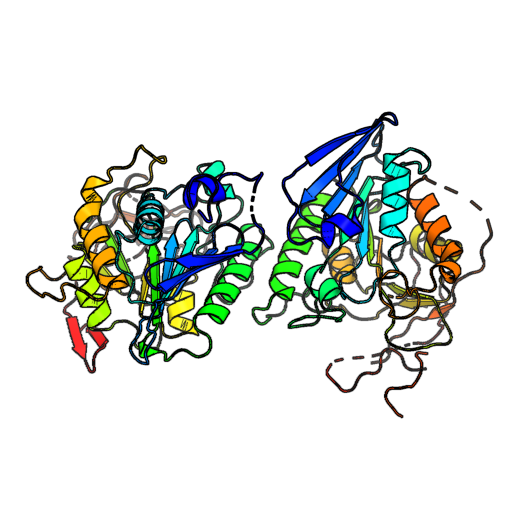N N . ASN A 1 307 ? -17.827 44.963 12.880 1.00 50.28 307 ASN A N 1
ATOM 2418 C CA . ASN A 1 307 ? -16.817 44.544 11.917 1.00 45.02 307 ASN A CA 1
ATOM 2419 C C . ASN A 1 307 ? -15.728 43.624 12.486 1.00 40.32 307 ASN A C 1
ATOM 2420 O O . ASN A 1 307 ? -14.630 43.550 11.938 1.00 38.20 307 ASN A O 1
ATOM 2425 N N . GLU A 1 308 ? -16.034 42.923 13.573 1.00 36.02 308 GLU A N 1
ATOM 2426 C CA . GLU A 1 308 ? -15.066 42.020 14.183 1.00 30.41 308 GLU A CA 1
ATOM 2427 C C . GLU A 1 308 ? -15.082 40.629 13.560 1.00 25.81 308 GLU A C 1
ATOM 2428 O O . GLU A 1 308 ? -16.116 40.143 13.093 1.00 24.64 308 GLU A O 1
ATOM 2434 N N . ALA A 1 309 ? -13.915 40.000 13.553 1.00 23.06 309 ALA A N 1
ATOM 2435 C CA . ALA A 1 309 ? -13.762 38.656 13.023 1.00 18.78 309 ALA A CA 1
ATOM 2436 C C . ALA A 1 309 ? -12.848 37.953 14.000 1.00 15.13 309 ALA A C 1
ATOM 2437 O O . ALA A 1 309 ? -12.012 38.585 14.634 1.00 14.80 309 ALA A O 1
ATOM 2439 N N . ILE A 1 310 ? -13.001 36.646 14.133 1.00 14.48 310 ILE A N 1
ATOM 2440 C CA . ILE A 1 310 ? -12.160 35.914 15.057 1.00 12.47 310 ILE A CA 1
ATOM 2441 C C . ILE A 1 310 ? -10.979 35.291 14.323 1.00 12.36 310 ILE A C 1
ATOM 2442 O O . ILE A 1 310 ? -11.133 34.798 13.210 1.00 10.68 310 ILE A O 1
ATOM 2447 N N . VAL A 1 311 ? -9.801 35.330 14.944 1.00 16.66 311 VAL A N 1
ATOM 2448 C CA . VAL A 1 311 ? -8.584 34.763 14.355 1.00 16.91 311 VAL A CA 1
ATOM 2449 C C . VAL A 1 311 ? -7.817 33.914 15.379 1.00 17.55 311 VAL A C 1
ATOM 2450 O O . VAL A 1 311 ? -7.696 34.297 16.542 1.00 17.83 311 VAL A O 1
ATOM 2454 N N . PHE A 1 312 ? -7.295 32.766 14.949 1.00 23.38 312 PHE A N 1
ATOM 2455 C CA . PHE A 1 312 ? -6.534 31.885 15.849 1.00 24.49 312 PHE A CA 1
ATOM 2456 C C . PHE A 1 312 ? -7.342 31.441 17.070 1.00 26.16 312 PHE A C 1
ATOM 2457 O O . PHE A 1 312 ? -6.957 31.707 18.206 1.00 29.42 312 PHE A O 1
ATOM 2465 N N . PRO A 1 313 ? -8.480 30.770 16.859 1.00 22.53 313 PRO A N 1
ATOM 2466 C CA . PRO A 1 313 ? -9.264 30.331 18.022 1.00 23.46 313 PRO A CA 1
ATOM 2467 C C . PRO A 1 313 ? -8.664 29.048 18.592 1.00 24.12 313 PRO A C 1
ATOM 2468 O O . PRO A 1 313 ? -8.215 28.189 17.841 1.00 22.40 313 PRO A O 1
ATOM 2472 N N . ASN A 1 314 ? -8.657 28.918 19.913 1.00 31.43 314 ASN A N 1
ATOM 2473 C CA . ASN A 1 314 ? -8.117 27.717 20.552 1.00 34.63 314 ASN A CA 1
ATOM 2474 C C . ASN A 1 314 ? -8.749 27.539 21.930 1.00 35.06 314 ASN A C 1
ATOM 2475 O O . ASN A 1 314 ? -8.390 28.237 22.878 1.00 35.83 314 ASN A O 1
ATOM 2480 N N . ARG A 1 315 ? -9.685 26.600 22.029 1.00 32.54 315 ARG A N 1
ATOM 2481 C CA . ARG A 1 315 ? -10.394 26.330 23.279 1.00 34.38 315 ARG A CA 1
ATOM 2482 C C . ARG A 1 315 ? -9.596 25.483 24.273 1.00 37.07 315 ARG A C 1
ATOM 2483 O O . ARG A 1 315 ? -9.967 25.379 25.443 1.00 38.12 315 ARG A O 1
ATOM 2491 N N . HIS A 1 316 ? -8.503 24.882 23.812 1.00 48.02 316 HIS A N 1
ATOM 2492 C CA . HIS A 1 316 ? -7.678 24.048 24.676 1.00 51.05 316 HIS A CA 1
ATOM 2493 C C . HIS A 1 316 ? -6.652 24.871 25.445 1.00 52.67 316 HIS A C 1
ATOM 2494 O O . HIS A 1 316 ? -6.027 24.383 26.387 1.00 53.56 316 HIS A O 1
ATOM 2501 N N . VAL A 1 317 ? -6.492 26.122 25.030 1.00 56.66 317 VAL A N 1
ATOM 2502 C CA . VAL A 1 317 ? -5.559 27.041 25.661 1.00 59.24 317 VAL A CA 1
ATOM 2503 C C . VAL A 1 317 ? -5.691 27.004 27.180 1.00 59.81 317 VAL A C 1
ATOM 2504 O O . VAL A 1 317 ? -6.785 27.142 27.722 1.00 60.12 317 VAL A O 1
ATOM 2508 N N . ALA A 1 318 ? -4.567 26.815 27.862 1.00 49.08 318 ALA A N 1
ATOM 2509 C CA . ALA A 1 318 ? -4.565 26.754 29.317 1.00 50.53 318 ALA A CA 1
ATOM 2510 C C . ALA A 1 318 ? -5.166 28.013 29.930 1.00 51.24 318 ALA A C 1
ATOM 2511 O O . ALA A 1 318 ? -5.261 29.054 29.280 1.00 51.12 318 ALA A O 1
ATOM 2513 N N . ILE A 1 319 ? -5.566 27.905 31.191 1.00 45.92 319 ILE A N 1
ATOM 2514 C CA . ILE A 1 319 ? -6.161 29.016 31.924 1.00 44.82 319 ILE A CA 1
ATOM 2515 C C . ILE A 1 319 ? -5.236 30.237 31.954 1.00 43.90 319 ILE A C 1
ATOM 2516 O O . ILE A 1 319 ? -4.028 30.105 32.120 1.00 44.27 319 ILE A O 1
ATOM 2521 N N . GLY A 1 320 ? -5.810 31.425 31.782 1.00 46.03 320 GLY A N 1
ATOM 2522 C CA . GLY A 1 320 ? -5.015 32.639 31.820 1.00 42.78 320 GLY A CA 1
ATOM 2523 C C . GLY A 1 320 ? -4.329 33.052 30.530 1.00 41.84 320 GLY A C 1
ATOM 2524 O O . GLY A 1 320 ? -3.847 34.177 30.430 1.00 42.30 320 GLY A O 1
ATOM 2525 N N . GLN A 1 321 ? -4.261 32.151 29.553 1.00 46.70 321 GLN A N 1
ATOM 2526 C CA . GLN A 1 321 ? -3.635 32.457 28.265 1.00 44.89 321 GLN A CA 1
ATOM 2527 C C . GLN A 1 321 ? -4.711 32.956 27.296 1.00 43.46 321 GLN A C 1
ATOM 2528 O O . GLN A 1 321 ? -5.901 32.900 27.608 1.00 44.16 321 GLN A O 1
ATOM 2534 N N . ARG A 1 322 ? -4.311 33.440 26.124 1.00 45.79 322 ARG A N 1
ATOM 2535 C CA . ARG A 1 322 ? -5.302 33.937 25.177 1.00 43.30 322 ARG A CA 1
ATOM 2536 C C . ARG A 1 322 ? -5.907 32.809 24.362 1.00 42.60 322 ARG A C 1
ATOM 2537 O O . ARG A 1 322 ? -5.200 31.913 23.896 1.00 42.40 322 ARG A O 1
ATOM 2545 N N . ALA A 1 323 ? -7.228 32.863 24.202 1.00 29.06 323 ALA A N 1
ATOM 2546 C CA . ALA A 1 323 ? -7.965 31.851 23.459 1.00 25.04 323 ALA A CA 1
ATOM 2547 C C . ALA A 1 323 ? -8.308 32.296 22.043 1.00 22.29 323 ALA A C 1
ATOM 2548 O O . ALA A 1 323 ? -8.623 31.467 21.188 1.00 21.57 323 ALA A O 1
ATOM 2550 N N . ALA A 1 324 ? -8.250 33.599 21.794 1.00 27.45 324 ALA A N 1
ATOM 2551 C CA . ALA A 1 324 ? -8.571 34.117 20.467 1.00 25.50 324 ALA A CA 1
ATOM 2552 C C . ALA A 1 324 ? -8.254 35.596 20.277 1.00 24.00 324 ALA A C 1
ATOM 2553 O O . ALA A 1 324 ? -8.016 36.342 21.229 1.00 22.97 324 ALA A O 1
ATOM 2555 N N . LEU A 1 325 ? -8.266 36.001 19.015 1.00 24.55 325 LEU A N 1
ATOM 2556 C CA . LEU A 1 325 ? -8.011 37.375 18.628 1.00 22.75 325 LEU A CA 1
ATOM 2557 C C . LEU A 1 325 ? -9.257 37.840 17.900 1.00 21.55 325 LEU A C 1
ATOM 2558 O O . LEU A 1 325 ? -9.846 37.088 17.135 1.00 23.14 325 LEU A O 1
ATOM 2571 N N . VAL A 1 327 ? -10.368 40.719 15.387 1.00 18.90 327 VAL A N 1
ATOM 2572 C CA . VAL A 1 327 ? -9.771 41.737 14.541 1.00 19.99 327 VAL A CA 1
ATOM 2573 C C . VAL A 1 327 ? -10.785 42.434 13.655 1.00 21.12 327 VAL A C 1
ATOM 2574 O O . VAL A 1 327 ? -11.925 41.984 13.527 1.00 22.39 327 VAL A O 1
ATOM 2578 N N . CYS A 1 328 ? -10.357 43.534 13.048 1.00 13.55 328 CYS A N 1
ATOM 2579 C CA . CYS A 1 328 ? -11.208 44.308 12.160 1.00 14.32 328 CYS A CA 1
ATOM 2580 C C . CYS A 1 328 ? -10.328 45.139 11.247 1.00 13.70 328 CYS A C 1
ATOM 2581 O O . CYS A 1 328 ? -9.220 45.525 11.629 1.00 12.89 328 CYS A O 1
ATOM 2584 N N . GLU A 1 329 ? -10.808 45.404 10.040 1.00 20.50 329 GLU A N 1
ATOM 2585 C CA . GLU A 1 329 ? -10.039 46.210 9.100 1.00 23.28 329 GLU A CA 1
ATOM 2586 C C . GLU A 1 329 ? -9.685 47.538 9.762 1.00 23.94 329 GLU A C 1
ATOM 2587 O O . GLU A 1 329 ? -10.414 48.038 10.625 1.00 21.65 329 GLU A O 1
ATOM 2593 N N . VAL A 1 330 ? -8.562 48.115 9.367 1.00 19.21 330 VAL A N 1
ATOM 2594 C CA . VAL A 1 330 ? -8.200 49.381 9.951 1.00 19.38 330 VAL A CA 1
ATOM 2595 C C . VAL A 1 330 ? -7.759 50.418 8.928 1.00 18.96 330 VAL A C 1
ATOM 2596 O O . VAL A 1 330 ? -7.251 50.084 7.850 1.00 17.97 330 VAL A O 1
ATOM 2600 N N . LYS A 1 331 ? -7.991 51.681 9.268 1.00 22.04 331 LYS A N 1
ATOM 2601 C CA . LYS A 1 331 ? -7.619 52.783 8.401 1.00 21.96 331 LYS A CA 1
ATOM 2602 C C . LYS A 1 331 ? -6.140 52.999 8.647 1.00 19.50 331 LYS A C 1
ATOM 2603 O O . LYS A 1 331 ? -5.726 53.354 9.749 1.00 20.15 331 LYS A O 1
ATOM 2609 N N . THR A 1 332 ? -5.345 52.792 7.608 1.00 17.70 332 THR A N 1
ATOM 2610 C CA . THR A 1 332 ? -3.909 52.910 7.733 1.00 16.09 332 THR A CA 1
ATOM 2611 C C . THR A 1 332 ? -3.253 53.985 6.871 1.00 17.20 332 THR A C 1
ATOM 2612 O O . THR A 1 332 ? -3.879 54.576 5.994 1.00 18.49 332 THR A O 1
ATOM 2616 N N . ARG A 1 333 ? -1.974 54.213 7.138 1.00 11.06 333 ARG A N 1
ATOM 2617 C CA . ARG A 1 333 ? -1.184 55.189 6.415 1.00 12.43 333 ARG A CA 1
ATOM 2618 C C . ARG A 1 333 ? 0.270 54.971 6.805 1.00 12.06 333 ARG A C 1
ATOM 2619 O O . ARG A 1 333 ? 0.562 54.175 7.695 1.00 11.49 333 ARG A O 1
ATOM 2627 N N . PHE A 1 334 ? 1.175 55.676 6.137 1.00 13.70 334 PHE A N 1
ATOM 2628 C CA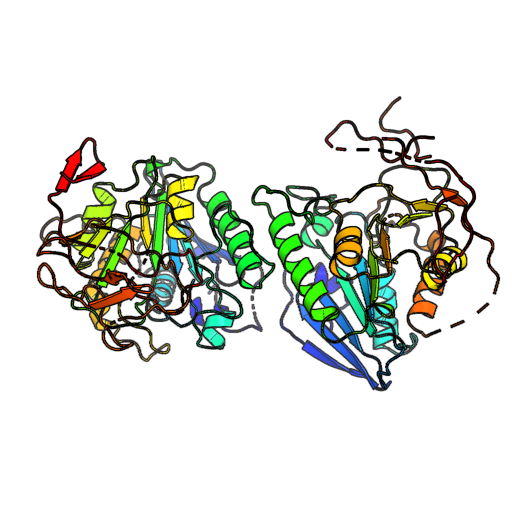 . PHE A 1 334 ? 2.597 55.590 6.434 1.00 14.47 334 PHE A CA 1
ATOM 2629 C C . PHE A 1 334 ? 3.063 56.872 7.115 1.00 18.34 334 PHE A C 1
ATOM 2630 O O . PHE A 1 334 ? 2.973 57.965 6.546 1.00 19.56 334 PHE A O 1
ATOM 2638 N N . GLU A 1 335 ? 3.542 56.738 8.344 1.00 19.63 335 GLU A N 1
ATOM 2639 C CA . GLU A 1 335 ? 4.052 57.876 9.081 1.00 21.07 335 GLU A CA 1
ATOM 2640 C C . GLU A 1 335 ? 5.534 57.629 9.308 1.00 21.41 335 GLU A C 1
ATOM 2641 O O . GLU A 1 335 ? 5.921 56.709 10.028 1.00 20.16 335 GLU A O 1
ATOM 2647 N N . GLU A 1 336 ? 6.362 58.448 8.664 1.00 28.62 336 GLU A N 1
ATOM 2648 C CA . GLU A 1 336 ? 7.816 58.333 8.779 1.00 28.83 336 GLU A CA 1
ATOM 2649 C C . GLU A 1 336 ? 8.316 56.953 8.350 1.00 26.39 336 GLU A C 1
ATOM 2650 O O . GLU A 1 336 ? 9.254 56.415 8.936 1.00 27.13 336 GLU A O 1
ATOM 2656 N N . GLY A 1 337 ? 7.689 56.391 7.322 1.00 20.95 337 GLY A N 1
ATOM 2657 C CA . GLY A 1 337 ? 8.096 55.089 6.823 1.00 18.96 337 GLY A CA 1
ATOM 2658 C C . GLY A 1 337 ? 7.565 53.903 7.612 1.00 16.77 337 GLY A C 1
ATOM 2659 O O . GLY A 1 337 ? 7.967 52.765 7.369 1.00 19.03 337 GLY A O 1
ATOM 2660 N N . GLU A 1 338 ? 6.664 54.168 8.552 1.00 15.99 338 GLU A N 1
ATOM 2661 C CA . GLU A 1 338 ? 6.074 53.130 9.388 1.00 15.10 338 GLU A CA 1
ATOM 2662 C C . GLU A 1 338 ? 4.565 53.047 9.136 1.00 15.07 338 GLU A C 1
ATOM 2663 O O . GLU A 1 338 ? 3.875 54.072 9.102 1.00 12.63 338 GLU A O 1
ATOM 2669 N N . LEU A 1 339 ? 4.049 51.835 8.959 1.00 11.85 339 LEU A N 1
ATOM 2670 C CA . LEU A 1 339 ? 2.620 51.685 8.721 1.00 12.28 339 LEU A CA 1
ATOM 2671 C C . LEU A 1 339 ? 1.894 51.717 10.060 1.00 13.55 339 LEU A C 1
ATOM 2672 O O . LEU A 1 339 ? 2.061 50.814 10.884 1.00 13.25 339 LEU A O 1
ATOM 2677 N N . VAL A 1 340 ? 1.098 52.762 10.275 1.00 12.67 340 VAL A N 1
ATOM 2678 C CA . VAL A 1 340 ? 0.346 52.911 11.517 1.00 15.32 340 VAL A CA 1
ATOM 2679 C C . VAL A 1 340 ? -1.137 53.035 11.203 1.00 17.18 340 VAL A C 1
ATOM 2680 O O . VAL A 1 340 ? -1.516 53.234 10.051 1.00 16.20 340 VAL A O 1
ATOM 2684 N N . TYR A 1 341 ? -1.981 52.902 12.216 1.00 13.40 341 TYR A N 1
ATOM 2685 C CA . TYR A 1 341 ? -3.416 53.032 11.991 1.00 20.03 341 TYR A CA 1
ATOM 2686 C C . TYR A 1 341 ? -4.093 54.093 12.861 1.00 25.11 341 TYR A C 1
ATOM 2687 O O . TYR A 1 341 ? -3.582 54.482 13.916 1.00 23.72 341 TYR A O 1
ATOM 2696 N N . ASP A 1 342 ? -5.260 54.539 12.396 1.00 80.65 342 ASP A N 1
ATOM 2697 C CA . ASP A 1 342 ? -6.063 55.574 13.049 1.00 86.38 342 ASP A CA 1
ATOM 2698 C C . ASP A 1 342 ? -5.464 56.960 12.818 1.00 87.48 342 ASP A C 1
ATOM 2699 O O . ASP A 1 342 ? -5.981 57.669 11.931 1.00 88.26 342 ASP A O 1
ATOM 2704 N N . SER B 1 4 ? 31.077 -2.803 14.545 1.00 86.81 4 SER B N 1
ATOM 2705 C CA . SER B 1 4 ? 31.300 -1.833 15.655 1.00 86.38 4 SER B CA 1
ATOM 2706 C C . SER B 1 4 ? 30.242 -0.738 15.622 1.00 86.63 4 SER B C 1
ATOM 2707 O O . SER B 1 4 ? 29.415 -0.684 14.710 1.00 86.95 4 SER B O 1
ATOM 2710 N N . LEU B 1 5 ? 30.279 0.136 16.620 1.00 50.64 5 LEU B N 1
ATOM 2711 C CA . LEU B 1 5 ? 29.317 1.223 16.727 1.00 49.25 5 LEU B CA 1
ATOM 2712 C C . LEU B 1 5 ? 29.978 2.542 16.312 1.00 49.62 5 LEU B C 1
ATOM 2713 O O . LEU B 1 5 ? 29.298 3.509 15.963 1.00 48.66 5 LEU B O 1
ATOM 2718 N N . PHE B 1 6 ? 31.309 2.564 16.337 1.00 57.26 6 PHE B N 1
ATOM 2719 C CA . PHE B 1 6 ? 32.070 3.753 15.971 1.00 57.31 6 PHE B CA 1
ATOM 2720 C C . PHE B 1 6 ? 32.992 3.494 14.787 1.00 57.93 6 PHE B C 1
ATOM 2721 O O . PHE B 1 6 ? 33.020 2.395 14.233 1.00 58.65 6 PHE B O 1
ATOM 2729 N N . ARG B 1 7 ? 33.747 4.519 14.405 1.00 59.96 7 ARG B N 1
ATOM 2730 C CA . ARG B 1 7 ? 34.687 4.405 13.299 1.00 61.92 7 ARG B CA 1
ATOM 2731 C C . ARG B 1 7 ? 36.078 4.153 13.854 1.00 63.07 7 ARG B C 1
ATOM 2732 O O . ARG B 1 7 ? 36.876 3.436 13.253 1.00 62.88 7 ARG B O 1
ATOM 2740 N N . GLN B 1 8 ? 36.363 4.747 15.007 1.00 50.43 8 GLN B N 1
ATOM 2741 C CA . GLN B 1 8 ? 37.661 4.583 15.638 1.00 50.09 8 GLN B CA 1
ATOM 2742 C C . GLN B 1 8 ? 37.528 4.508 17.152 1.00 48.08 8 GLN B C 1
ATOM 2743 O O . GLN B 1 8 ? 38.193 3.700 17.801 1.00 47.92 8 GLN B O 1
ATOM 2749 N N . SER B 1 9 ? 36.657 5.343 17.710 1.00 68.17 9 SER B N 1
ATOM 2750 C CA . SER B 1 9 ? 36.450 5.364 19.151 1.00 63.06 9 SER B CA 1
ATOM 2751 C C . SER B 1 9 ? 35.303 6.305 19.502 1.00 59.84 9 SER B C 1
ATOM 2752 O O . SER B 1 9 ? 34.797 7.027 18.643 1.00 59.66 9 SER B O 1
ATOM 2755 N N . PHE B 1 10 ? 34.889 6.292 20.764 1.00 39.48 10 PHE B N 1
ATOM 2756 C CA . PHE B 1 10 ? 33.806 7.159 21.202 1.00 33.48 10 PHE B CA 1
ATOM 2757 C C . PHE B 1 10 ? 34.289 8.601 21.204 1.00 32.15 10 PHE B C 1
ATOM 2758 O O . PHE B 1 10 ? 33.603 9.496 20.713 1.00 32.68 10 PHE B O 1
ATOM 2766 N N . LEU B 1 11 ? 35.478 8.822 21.749 1.00 32.04 11 LEU B N 1
ATOM 2767 C CA . LEU B 1 11 ? 36.042 10.164 21.804 1.00 32.51 11 LEU B CA 1
ATOM 2768 C C . LEU B 1 11 ? 36.466 10.654 20.422 1.00 33.01 11 LEU B C 1
ATOM 2769 O O . LEU B 1 11 ? 3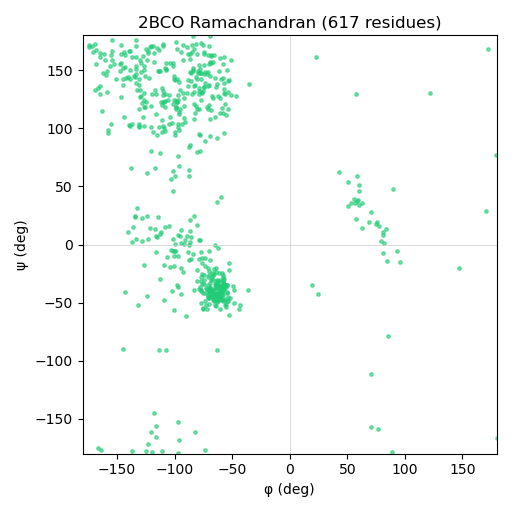6.207 11.798 20.058 1.00 34.19 11 LEU B O 1
ATOM 2774 N N . THR B 1 12 ? 37.108 9.782 19.652 1.00 35.18 12 THR B N 1
ATOM 2775 C CA . THR B 1 12 ? 37.570 10.141 18.317 1.00 34.82 12 THR B CA 1
ATOM 2776 C C . THR B 1 12 ? 36.427 10.563 17.394 1.00 35.42 12 THR B C 1
ATOM 2777 O O . THR B 1 12 ? 36.523 11.577 16.702 1.00 33.96 12 THR B O 1
ATOM 2781 N N . ASP B 1 13 ? 35.348 9.786 17.380 1.00 41.58 13 ASP B N 1
ATOM 2782 C CA . ASP B 1 13 ? 34.199 10.108 16.541 1.00 41.30 13 ASP B CA 1
ATOM 2783 C C . ASP B 1 13 ? 33.509 11.381 17.018 1.00 41.07 13 ASP B C 1
ATOM 2784 O O . ASP B 1 13 ? 33.085 12.209 16.209 1.00 39.65 13 ASP B O 1
ATOM 2789 N N . THR B 1 14 ? 33.397 11.530 18.334 1.00 31.33 14 THR B N 1
ATOM 2790 C CA . THR B 1 14 ? 32.758 12.704 18.911 1.00 30.33 14 THR B CA 1
ATOM 2791 C C . THR B 1 14 ? 33.476 13.972 18.486 1.00 31.92 14 THR B C 1
ATOM 2792 O O . THR B 1 14 ? 32.840 14.996 18.240 1.00 31.71 14 THR B O 1
ATOM 2796 N N . LEU B 1 15 ? 34.802 13.897 18.399 1.00 27.53 15 LEU B N 1
ATOM 2797 C CA . LEU B 1 15 ? 35.616 15.051 18.022 1.00 33.87 15 LEU B CA 1
ATOM 2798 C C . LEU B 1 15 ? 35.808 15.219 16.513 1.00 40.06 15 LEU B C 1
ATOM 2799 O O . LEU B 1 15 ? 36.467 16.161 16.066 1.00 39.47 15 LEU B O 1
ATOM 2804 N N . ASP B 1 16 ? 35.235 14.309 15.732 1.00 41.70 16 ASP B N 1
ATOM 2805 C CA . ASP B 1 16 ? 35.335 14.384 14.280 1.00 47.76 16 ASP B CA 1
ATOM 2806 C C . ASP B 1 16 ? 34.054 15.058 13.792 1.00 52.51 16 ASP B C 1
ATOM 2807 O O . ASP B 1 16 ? 33.001 14.425 13.710 1.00 53.91 16 ASP B O 1
ATOM 2812 N N . VAL B 1 17 ? 34.149 16.346 13.476 1.00 79.26 17 VAL B N 1
ATOM 2813 C CA . VAL B 1 17 ? 32.992 17.121 13.030 1.00 84.84 17 VAL B CA 1
ATOM 2814 C C . VAL B 1 17 ? 32.378 16.702 11.699 1.00 88.29 17 VAL B C 1
ATOM 2815 O O . VAL B 1 17 ? 31.395 17.299 11.261 1.00 88.60 17 VAL B O 1
ATOM 2819 N N . HIS B 1 18 ? 32.939 15.683 11.057 1.00 72.73 18 HIS B N 1
ATOM 2820 C CA . HIS B 1 18 ? 32.414 15.232 9.772 1.00 77.05 18 HIS B CA 1
ATOM 2821 C C . HIS B 1 18 ? 31.758 13.856 9.789 1.00 78.26 18 HIS B C 1
ATOM 2822 O O . HIS B 1 18 ? 31.466 13.296 8.734 1.00 77.20 18 HIS B O 1
ATOM 2829 N N . ILE B 1 19 ? 31.521 13.310 10.976 1.00 72.75 19 ILE B N 1
ATOM 2830 C CA . ILE B 1 19 ? 30.890 12.000 11.078 1.00 72.55 19 ILE B CA 1
ATOM 2831 C C . ILE B 1 19 ? 29.387 12.129 11.302 1.00 73.65 19 ILE B C 1
ATOM 2832 O O . ILE B 1 19 ? 28.779 13.136 10.943 1.00 75.23 19 ILE B O 1
ATOM 2837 N N . VAL B 1 21 ? 26.231 11.415 11.993 1.00 106.36 21 VAL B N 1
ATOM 2838 C CA . VAL B 1 21 ? 25.903 11.120 13.384 1.00 106.49 21 VAL B CA 1
ATOM 2839 C C . VAL B 1 21 ? 24.415 10.838 13.549 1.00 104.17 21 VAL B C 1
ATOM 2840 O O . VAL B 1 21 ? 23.659 11.691 14.018 1.00 103.60 21 VAL B O 1
ATOM 2844 N N . ALA B 1 22 ? 23.998 9.639 13.160 1.00 62.82 22 ALA B N 1
ATOM 2845 C CA . ALA B 1 22 ? 22.600 9.244 13.270 1.00 60.32 22 ALA B CA 1
ATOM 2846 C C . ALA B 1 22 ? 22.434 8.231 14.397 1.00 57.03 22 ALA B C 1
ATOM 2847 O O . ALA B 1 22 ? 23.388 7.549 14.774 1.00 57.37 22 ALA B O 1
ATOM 2849 N N . PRO B 1 23 ? 21.222 8.127 14.959 1.00 61.46 23 PRO B N 1
ATOM 2850 C CA . PRO B 1 23 ? 20.979 7.174 16.045 1.00 58.94 23 PRO B CA 1
ATOM 2851 C C . PRO B 1 23 ? 21.337 5.749 15.622 1.00 57.88 23 PRO B C 1
ATOM 2852 O O . PRO B 1 23 ? 20.912 5.284 14.565 1.00 57.72 23 PRO B O 1
ATOM 2856 N N . ALA B 1 24 ? 22.124 5.065 16.447 1.00 44.82 24 ALA B N 1
ATOM 2857 C CA . ALA B 1 24 ? 22.527 3.697 16.150 1.00 44.25 24 ALA B CA 1
ATOM 2858 C C . ALA B 1 24 ? 22.565 2.864 17.424 1.00 44.39 24 ALA B C 1
ATOM 2859 O O . ALA B 1 24 ? 22.938 3.355 18.488 1.00 42.55 24 ALA B O 1
ATOM 2861 N N . GLU B 1 25 ? 22.165 1.602 17.308 1.00 66.07 25 GLU B N 1
ATOM 2862 C CA . GLU B 1 25 ? 22.154 0.684 18.441 1.00 67.12 25 GLU B CA 1
ATOM 2863 C C . GLU B 1 25 ? 22.902 -0.591 18.088 1.00 67.10 25 GLU B C 1
ATOM 2864 O O . GLU B 1 25 ? 23.136 -0.880 16.915 1.00 66.28 25 GLU B O 1
ATOM 2870 N N . GLN B 1 26 ? 23.282 -1.353 19.106 1.00 55.59 26 GLN B N 1
ATOM 2871 C CA . GLN B 1 26 ? 24.002 -2.597 18.882 1.00 55.43 26 GLN B CA 1
ATOM 2872 C C . GLN B 1 26 ? 23.882 -3.536 20.069 1.00 55.48 26 GLN B C 1
ATOM 2873 O O . GLN B 1 26 ? 24.083 -3.137 21.216 1.00 54.23 26 GLN B O 1
ATOM 2879 N N . VAL B 1 27 ? 23.537 -4.787 19.787 1.00 57.90 27 VAL B N 1
ATOM 2880 C CA . VAL B 1 27 ? 23.422 -5.793 20.827 1.00 55.99 27 VAL B CA 1
ATOM 2881 C C . VAL B 1 27 ? 24.742 -6.558 20.828 1.00 58.40 27 VAL B C 1
ATOM 2882 O O . VAL B 1 27 ? 25.210 -7.013 19.782 1.00 56.98 27 VAL B O 1
ATOM 2886 N N . LEU B 1 28 ? 25.345 -6.680 22.004 1.00 37.97 28 LEU B N 1
ATOM 2887 C CA . LEU B 1 28 ? 26.620 -7.372 22.147 1.00 36.38 28 LEU B CA 1
ATOM 2888 C C . LEU B 1 28 ? 26.448 -8.813 22.614 1.00 36.48 28 LEU B C 1
ATOM 2889 O O . LEU B 1 28 ? 25.364 -9.214 23.039 1.00 37.01 28 LEU B O 1
ATOM 2894 N N . SER B 1 29 ? 27.528 -9.585 22.534 1.00 74.56 29 SER B N 1
ATOM 2895 C CA . SER B 1 29 ? 27.509 -10.984 22.947 1.00 75.27 29 SER B CA 1
ATOM 2896 C C . SER B 1 29 ? 27.122 -11.099 24.419 1.00 76.88 29 SER B C 1
ATOM 2897 O O . SER B 1 29 ? 26.294 -11.929 24.791 1.00 75.48 29 SER B O 1
ATOM 2900 N N . ASN B 1 30 ? 27.724 -10.253 25.247 1.00 53.23 30 ASN B N 1
ATOM 2901 C CA . ASN B 1 30 ? 27.461 -10.250 26.681 1.00 53.45 30 ASN B CA 1
ATOM 2902 C C . ASN B 1 30 ? 26.012 -9.910 27.010 1.00 52.65 30 ASN B C 1
ATOM 2903 O O . ASN B 1 30 ? 25.616 -9.916 28.176 1.00 51.26 30 ASN B O 1
ATOM 2908 N N . GLY B 1 31 ? 25.226 -9.612 25.981 1.00 70.99 31 GLY B N 1
ATOM 2909 C CA . GLY B 1 31 ? 23.834 -9.259 26.192 1.00 68.44 31 GLY B CA 1
ATOM 2910 C C . GLY B 1 31 ? 23.703 -7.788 26.548 1.00 66.97 31 GLY B C 1
ATOM 2911 O O . GLY B 1 31 ? 22.653 -7.334 27.001 1.00 66.32 31 GLY B O 1
ATOM 2912 N N . VAL B 1 32 ? 24.781 -7.040 26.339 1.00 55.95 32 VAL B N 1
ATOM 2913 C CA . VAL B 1 32 ? 24.798 -5.613 26.636 1.00 54.04 32 VAL B CA 1
ATOM 2914 C C . VAL B 1 32 ? 24.261 -4.808 25.453 1.00 53.60 32 VAL B C 1
ATOM 2915 O O . VAL B 1 32 ? 24.426 -5.196 24.297 1.00 50.97 32 VAL B O 1
ATOM 2919 N N . GLN B 1 33 ? 23.617 -3.687 25.755 1.00 49.41 33 GLN B N 1
ATOM 2920 C CA . GLN B 1 33 ? 23.043 -2.814 24.735 1.00 49.43 33 GLN B CA 1
ATOM 2921 C C . GLN B 1 33 ? 23.787 -1.484 24.612 1.00 47.04 33 GLN B C 1
ATOM 2922 O O . GLN B 1 33 ? 23.876 -0.728 25.581 1.00 45.46 33 GLN B O 1
ATOM 2928 N N . LEU B 1 34 ? 24.320 -1.211 23.423 1.00 48.14 34 LEU B N 1
ATOM 2929 C CA . LEU B 1 34 ? 25.021 0.043 23.152 1.00 45.03 34 LEU B CA 1
ATOM 2930 C C . LEU B 1 34 ? 24.038 0.931 22.399 1.00 44.46 34 LEU B C 1
ATOM 2931 O O . LEU B 1 34 ? 23.514 0.535 21.359 1.00 44.32 34 LEU B O 1
ATOM 2936 N N . LYS B 1 35 ? 23.793 2.130 22.913 1.00 35.57 35 LYS B N 1
ATOM 2937 C CA . LYS B 1 35 ? 22.841 3.029 22.280 1.00 33.39 35 LYS B CA 1
ATOM 2938 C C . LYS B 1 35 ? 23.400 4.442 22.079 1.00 31.86 35 LYS B C 1
ATOM 2939 O O . LYS B 1 35 ? 23.447 5.233 23.020 1.00 28.62 35 LYS B O 1
ATOM 2945 N N . LEU B 1 36 ? 23.826 4.753 20.857 1.00 35.78 36 LEU B N 1
ATOM 2946 C CA . LEU B 1 36 ? 24.351 6.081 20.552 1.00 35.02 36 LEU B CA 1
ATOM 2947 C C . LEU B 1 36 ? 23.179 6.931 20.085 1.00 35.50 36 LEU B C 1
ATOM 2948 O O . LEU B 1 36 ? 22.691 6.762 18.969 1.00 34.35 36 LEU B O 1
ATOM 2953 N N . TYR B 1 37 ? 22.726 7.840 20.941 1.00 35.35 37 TYR B N 1
ATOM 2954 C CA . TYR B 1 37 ? 21.601 8.694 20.603 1.00 35.28 37 TYR B CA 1
ATOM 2955 C C . TYR B 1 37 ? 21.977 9.817 19.658 1.00 33.82 37 TYR B C 1
ATOM 2956 O O . TYR B 1 37 ? 21.223 10.140 18.744 1.00 32.61 37 TYR B O 1
ATOM 2965 N N . GLN B 1 38 ? 23.146 10.406 19.881 1.00 31.78 38 GLN B N 1
ATOM 2966 C CA . GLN B 1 38 ? 23.626 11.507 19.060 1.00 29.53 38 GLN B CA 1
ATOM 2967 C C . GLN B 1 38 ? 25.110 11.745 19.331 1.00 27.22 38 GLN B C 1
ATOM 2968 O O . GLN B 1 38 ? 25.739 10.991 20.074 1.00 26.89 38 GLN B O 1
ATOM 2974 N N . ARG B 1 39 ? 25.665 12.792 18.727 1.00 41.67 39 ARG B N 1
ATOM 2975 C CA . ARG B 1 39 ? 27.078 13.126 18.905 1.00 39.03 39 ARG B CA 1
ATOM 2976 C C . ARG B 1 39 ? 27.438 13.245 20.387 1.00 36.10 39 ARG B C 1
ATOM 2977 O O . ARG B 1 39 ? 26.912 14.107 21.092 1.00 36.39 39 ARG B O 1
ATOM 2985 N N . GLY B 1 40 ? 28.323 12.367 20.850 1.00 19.38 40 GLY B N 1
ATOM 2986 C CA . GLY B 1 40 ? 28.756 12.401 22.232 1.00 17.31 40 GLY B CA 1
ATOM 2987 C C . GLY B 1 40 ? 27.795 11.868 23.275 1.00 16.13 40 GLY B C 1
ATOM 2988 O O . GLY B 1 40 ? 27.935 12.180 24.462 1.00 17.85 40 GLY B O 1
ATOM 2989 N N . VAL B 1 41 ? 26.824 11.062 22.855 1.00 20.58 41 VAL B N 1
ATOM 2990 C CA . VAL B 1 41 ? 25.860 10.502 23.795 1.00 22.93 41 VAL B CA 1
ATOM 2991 C C . VAL B 1 41 ? 25.699 8.994 23.599 1.00 26.07 41 VAL B C 1
ATOM 2992 O O . VAL B 1 41 ? 25.018 8.535 22.672 1.00 25.29 41 VAL B O 1
ATOM 2996 N N . LEU B 1 42 ? 26.331 8.230 24.487 1.00 24.01 42 LEU B N 1
ATOM 2997 C CA . LEU B 1 42 ? 26.291 6.771 24.429 1.00 26.46 42 LEU B CA 1
ATOM 2998 C C . LEU B 1 42 ? 25.696 6.132 25.686 1.00 27.84 42 LEU B C 1
ATOM 2999 O O . LEU B 1 42 ? 26.221 6.291 26.786 1.00 28.19 42 LEU B O 1
ATOM 3004 N N . GLU B 1 43 ? 24.597 5.408 25.517 1.00 35.67 43 GLU B N 1
ATOM 3005 C CA . GLU B 1 43 ? 23.953 4.735 26.637 1.00 37.42 43 GLU B CA 1
ATOM 3006 C C . GLU B 1 43 ? 24.330 3.260 26.629 1.00 38.47 43 GLU B C 1
ATOM 3007 O O . GLU B 1 43 ? 24.440 2.650 25.564 1.00 37.85 43 GLU B O 1
ATOM 3013 N N . VAL B 1 44 ? 24.535 2.695 27.818 1.00 32.40 44 VAL B N 1
ATOM 3014 C CA . VAL B 1 44 ? 24.899 1.287 27.944 1.00 34.46 44 VAL B CA 1
ATOM 3015 C C . VAL B 1 44 ? 23.931 0.555 28.873 1.00 36.63 44 VAL B C 1
ATOM 3016 O O . VAL B 1 44 ? 23.814 0.889 30.054 1.00 35.88 44 VAL B O 1
ATOM 3020 N N . ILE B 1 45 ? 23.240 -0.441 28.325 1.00 37.05 45 ILE B N 1
ATOM 3021 C CA . ILE B 1 45 ? 22.268 -1.228 29.081 1.00 39.45 45 ILE B CA 1
ATOM 3022 C C . ILE B 1 45 ? 22.781 -2.650 29.297 1.00 42.41 45 ILE B C 1
ATOM 3023 O O . ILE B 1 45 ? 23.192 -3.318 28.348 1.00 42.08 45 ILE B O 1
ATOM 3028 N N . PRO B 1 46 ? 22.769 -3.132 30.551 1.00 49.68 46 PRO B N 1
ATOM 3029 C CA . PRO B 1 46 ? 23.242 -4.491 30.841 1.00 52.55 46 PRO B CA 1
ATOM 3030 C C . PRO B 1 46 ? 22.306 -5.569 30.288 1.00 55.96 46 PRO B C 1
ATOM 3031 O O . PRO B 1 46 ? 21.279 -5.259 29.683 1.00 55.78 46 PRO B O 1
ATOM 3035 N N . GLU B 1 47 ? 22.661 -6.834 30.501 1.00 60.64 47 GLU B N 1
ATOM 3036 C CA . GLU B 1 47 ? 21.857 -7.942 29.996 1.00 65.53 47 GLU B CA 1
ATOM 3037 C C . GLU B 1 47 ? 20.540 -8.146 30.736 1.00 68.98 47 GLU B C 1
ATOM 3038 O O . GLU B 1 47 ? 19.472 -8.157 30.124 1.00 67.61 47 GLU B O 1
ATOM 3044 N N . ASN B 1 48 ? 20.617 -8.316 32.051 1.00 48.50 48 ASN B N 1
ATOM 3045 C CA . ASN B 1 48 ? 19.427 -8.532 32.864 1.00 51.05 48 ASN B CA 1
ATOM 3046 C C . ASN B 1 48 ? 19.144 -7.364 33.797 1.00 52.46 48 ASN B C 1
ATOM 3047 O O . ASN B 1 48 ? 19.442 -7.424 34.989 1.00 50.86 48 ASN B O 1
ATOM 3052 N N . PRO B 1 49 ? 18.563 -6.280 33.263 1.00 57.36 49 PRO B N 1
ATOM 3053 C CA . PRO B 1 49 ? 18.242 -5.100 34.067 1.00 56.61 49 PRO B CA 1
ATOM 3054 C C . PRO B 1 49 ? 17.292 -5.454 35.207 1.00 57.42 49 PRO B C 1
ATOM 3055 O O . PRO B 1 49 ? 16.166 -5.892 34.978 1.00 56.90 49 PRO B O 1
ATOM 3059 N N . THR B 1 50 ? 17.759 -5.263 36.435 1.00 84.75 50 THR B N 1
ATOM 3060 C CA . THR B 1 50 ? 16.958 -5.564 37.612 1.00 84.30 50 THR B CA 1
ATOM 3061 C C . THR B 1 50 ? 16.279 -4.304 38.132 1.00 84.50 50 THR B C 1
ATOM 3062 O O . THR B 1 50 ? 16.015 -3.367 37.377 1.00 85.24 50 THR B O 1
ATOM 3066 N N . GLN B 1 51 ? 16.006 -4.286 39.430 1.00 73.93 51 GLN B N 1
ATOM 3067 C CA . GLN B 1 51 ? 15.352 -3.152 40.066 1.00 72.54 51 GLN B CA 1
ATOM 3068 C C . GLN B 1 51 ? 16.367 -2.433 40.945 1.00 71.19 51 GLN B C 1
ATOM 3069 O O . GLN B 1 51 ? 16.172 -1.280 41.330 1.00 69.49 51 GLN B O 1
ATOM 3075 N N . GLU B 1 52 ? 17.453 -3.130 41.258 1.00 54.91 52 GLU B N 1
ATOM 3076 C CA . GLU B 1 52 ? 18.503 -2.575 42.101 1.00 51.08 52 GLU B CA 1
ATOM 3077 C C . GLU B 1 52 ? 19.600 -1.952 41.239 1.00 46.36 52 GLU B C 1
ATOM 3078 O O . GLU B 1 52 ? 20.376 -1.119 41.708 1.00 44.65 52 GLU B O 1
ATOM 3084 N N . THR B 1 53 ? 19.653 -2.364 39.976 1.00 45.95 53 THR B N 1
ATOM 3085 C CA . THR B 1 53 ? 20.650 -1.861 39.040 1.00 38.75 53 THR B CA 1
ATOM 3086 C C . THR B 1 53 ? 20.723 -0.340 39.003 1.00 34.40 53 THR B C 1
ATOM 3087 O O . THR B 1 53 ? 19.714 0.340 38.826 1.00 33.73 53 THR B O 1
ATOM 3091 N N . LYS B 1 54 ? 21.933 0.186 39.160 1.00 41.12 54 LYS B N 1
ATOM 3092 C CA . LYS B 1 54 ? 22.157 1.630 39.162 1.00 37.00 54 LYS B CA 1
ATOM 3093 C C . LYS B 1 54 ? 22.025 2.314 37.790 1.00 33.02 54 LYS B C 1
ATOM 3094 O O . LYS B 1 54 ? 22.335 1.731 36.750 1.00 30.28 54 LYS B O 1
ATOM 3100 N N . ASN B 1 55 ? 21.542 3.555 37.816 1.00 31.06 55 ASN B N 1
ATOM 3101 C CA . ASN B 1 55 ? 21.386 4.377 36.618 1.00 29.97 55 ASN B CA 1
ATOM 3102 C C . ASN B 1 55 ? 22.451 5.455 36.748 1.00 28.48 55 ASN B C 1
ATOM 3103 O O . ASN B 1 55 ? 22.276 6.441 37.474 1.00 27.00 55 ASN B O 1
ATOM 3108 N N . ILE B 1 56 ? 23.560 5.257 36.045 1.00 32.52 56 ILE B N 1
ATOM 3109 C CA . ILE B 1 56 ? 24.677 6.179 36.148 1.00 33.37 56 ILE B CA 1
ATOM 3110 C C . ILE B 1 56 ? 24.976 7.047 34.936 1.00 32.36 56 ILE B C 1
ATOM 3111 O O . ILE B 1 56 ? 25.221 6.550 33.829 1.00 33.22 56 ILE B O 1
ATOM 3116 N N . ILE B 1 57 ? 24.968 8.354 35.166 1.00 22.27 57 ILE B N 1
ATOM 3117 C CA . ILE B 1 57 ? 25.295 9.309 34.129 1.00 20.48 57 ILE B CA 1
ATOM 3118 C C . ILE B 1 57 ? 26.775 9.601 34.322 1.00 19.96 57 ILE B C 1
ATOM 3119 O O . ILE B 1 57 ? 27.179 10.102 35.367 1.00 19.34 57 ILE B O 1
ATOM 3124 N N . ILE B 1 58 ? 27.587 9.255 33.334 1.00 19.01 58 ILE B N 1
ATOM 3125 C CA . ILE B 1 58 ? 29.018 9.526 33.409 1.00 18.38 58 ILE B CA 1
ATOM 3126 C C . ILE B 1 58 ? 29.249 10.613 32.374 1.00 18.60 58 ILE B C 1
ATOM 3127 O O . ILE B 1 58 ? 29.290 10.332 31.171 1.00 17.36 58 ILE B O 1
ATOM 3132 N N . SER B 1 59 ? 29.378 11.852 32.828 1.00 22.26 59 SER B N 1
ATOM 3133 C CA . SER B 1 59 ? 29.592 12.947 31.896 1.00 24.05 59 SER B CA 1
ATOM 3134 C C . SER B 1 59 ? 30.968 13.566 32.038 1.00 24.64 59 SER B C 1
ATOM 3135 O O . SER B 1 59 ? 31.548 13.575 33.120 1.00 25.19 59 SER B O 1
ATOM 3138 N N . CYS B 1 60 ? 31.491 14.073 30.930 1.00 21.98 60 CYS B N 1
ATOM 3139 C CA . CYS B 1 60 ? 32.790 14.728 30.942 1.00 24.02 60 CYS B CA 1
ATOM 3140 C C . CYS B 1 60 ? 32.837 15.719 29.787 1.00 23.09 60 CYS B C 1
ATOM 3141 O O . CYS B 1 60 ? 31.976 15.696 28.913 1.00 23.82 60 CYS B O 1
ATOM 3144 N N . GLY B 1 61 ? 33.827 16.601 29.790 1.00 20.06 61 GLY B N 1
ATOM 3145 C CA . GLY B 1 61 ? 33.938 17.566 28.717 1.00 19.37 61 GLY B CA 1
ATOM 3146 C C . GLY B 1 61 ? 33.038 18.784 28.843 1.00 19.77 61 GLY B C 1
ATOM 3147 O O . GLY B 1 61 ? 32.904 19.538 27.878 1.00 20.68 61 GLY B O 1
ATOM 3148 N N . ILE B 1 62 ? 32.408 18.978 30.004 1.00 18.72 62 ILE B N 1
ATOM 3149 C CA . ILE B 1 62 ? 31.548 20.147 30.218 1.00 17.74 62 ILE B CA 1
ATOM 3150 C C . ILE B 1 62 ? 32.408 21.373 29.912 1.00 18.92 62 ILE B C 1
ATOM 3151 O O . ILE B 1 62 ? 31.938 22.372 29.357 1.00 20.12 62 ILE B O 1
ATOM 3156 N N . HIS B 1 63 ? 33.678 21.262 30.286 1.00 22.75 63 HIS B N 1
ATOM 3157 C CA . HIS B 1 63 ? 34.697 22.278 30.055 1.00 23.09 63 HIS B CA 1
ATOM 3158 C C . HIS B 1 63 ? 35.626 21.566 29.082 1.00 23.66 63 HIS B C 1
ATOM 3159 O O . HIS B 1 63 ? 36.434 20.723 29.478 1.00 24.30 63 HIS B O 1
ATOM 3166 N N . GLY B 1 64 ? 35.474 21.910 27.808 1.00 17.51 64 GLY B N 1
ATOM 3167 C CA . GLY B 1 64 ? 36.223 21.296 26.725 1.00 18.07 64 GLY B CA 1
ATOM 3168 C C . GLY B 1 64 ? 37.664 20.873 26.884 1.00 19.22 64 GLY B C 1
ATOM 3169 O O . GLY B 1 64 ? 38.055 19.825 26.354 1.00 19.11 64 GLY B O 1
ATOM 3170 N N . ASP B 1 65 ? 38.461 21.668 27.592 1.00 23.36 65 ASP B N 1
ATOM 3171 C CA . ASP B 1 65 ? 39.872 21.341 27.768 1.00 24.67 65 ASP B CA 1
ATOM 3172 C C . ASP B 1 65 ? 40.199 20.422 28.952 1.00 25.86 65 ASP B C 1
ATOM 3173 O O . ASP B 1 65 ? 41.367 20.126 29.206 1.00 25.87 65 ASP B O 1
ATOM 3178 N N . GLU B 1 66 ? 39.171 19.980 29.674 1.00 26.25 66 GLU B N 1
ATOM 3179 C CA . GLU B 1 66 ? 39.344 19.055 30.803 1.00 26.62 66 GLU B CA 1
ATOM 3180 C C . GLU B 1 66 ? 39.297 17.669 30.172 1.00 23.77 66 GLU B C 1
ATOM 3181 O O . GLU B 1 66 ? 38.398 16.893 30.470 1.00 21.99 66 GLU B O 1
ATOM 3187 N N . THR B 1 67 ? 40.262 17.358 29.314 1.00 23.64 67 THR B N 1
ATOM 3188 C CA . THR B 1 67 ? 40.274 16.090 28.587 1.00 22.59 67 THR B CA 1
ATOM 3189 C C . THR B 1 67 ? 40.632 14.773 29.279 1.00 23.07 67 THR B C 1
ATOM 3190 O O . THR B 1 67 ? 40.204 13.717 28.818 1.00 23.62 67 THR B O 1
ATOM 3194 N N . ALA B 1 68 ? 41.417 14.811 30.354 1.00 25.22 68 ALA B N 1
ATOM 3195 C CA . ALA B 1 68 ? 41.816 13.575 31.029 1.00 25.27 68 ALA B CA 1
ATOM 3196 C C . ALA B 1 68 ? 40.673 12.564 31.226 1.00 26.04 68 ALA B C 1
ATOM 3197 O O . ALA B 1 68 ? 40.785 11.409 30.798 1.00 24.49 68 ALA B O 1
ATOM 3199 N N . PRO B 1 69 ? 39.562 12.979 31.868 1.00 21.92 69 PRO B N 1
ATOM 3200 C CA . PRO B 1 69 ? 38.432 12.068 32.090 1.00 22.64 69 PRO B CA 1
ATOM 3201 C C . PRO B 1 69 ? 37.847 11.535 30.785 1.00 24.64 69 PRO B C 1
ATOM 3202 O O . PRO B 1 69 ? 37.263 10.454 30.754 1.00 25.49 69 PRO B O 1
ATOM 3214 N N . GLU B 1 71 ? 39.561 10.594 28.216 1.00 26.29 71 GLU B N 1
ATOM 3215 C CA . GLU B 1 71 ? 40.369 9.457 27.789 1.00 27.26 71 GLU B CA 1
ATOM 3216 C C . GLU B 1 71 ? 40.031 8.230 28.637 1.00 26.53 71 GLU B C 1
ATOM 3217 O O . GLU B 1 71 ? 40.037 7.110 28.137 1.00 26.16 71 GLU B O 1
ATOM 3223 N N . LEU B 1 72 ? 39.735 8.446 29.917 1.00 33.93 72 LEU B N 1
ATOM 3224 C CA . LEU B 1 72 ? 39.371 7.346 30.805 1.00 35.55 72 LEU B CA 1
ATOM 3225 C C . LEU B 1 72 ? 38.064 6.755 30.289 1.00 35.81 72 LEU B C 1
ATOM 3226 O O . LEU B 1 72 ? 37.960 5.552 30.053 1.00 36.37 72 LEU B O 1
ATOM 3231 N N . VAL B 1 73 ? 37.071 7.618 30.100 1.00 35.70 73 VAL B N 1
ATOM 3232 C CA . VAL B 1 73 ? 35.771 7.191 29.603 1.00 34.99 73 VAL B CA 1
ATOM 3233 C C . VAL B 1 73 ? 35.924 6.441 28.293 1.00 36.59 73 VAL B C 1
ATOM 3234 O O . VAL B 1 73 ? 35.410 5.329 28.138 1.00 36.72 73 VAL B O 1
ATOM 3238 N N . ASP B 1 74 ? 36.645 7.053 27.359 1.00 33.61 74 ASP B N 1
ATOM 3239 C CA . ASP B 1 74 ? 36.868 6.472 26.039 1.00 34.71 74 ASP B CA 1
ATOM 3240 C C . ASP B 1 74 ? 37.524 5.089 26.039 1.00 36.42 74 ASP B C 1
ATOM 3241 O O . ASP B 1 74 ? 37.291 4.284 25.132 1.00 36.30 74 ASP B O 1
ATOM 3246 N N . SER B 1 75 ? 38.346 4.808 27.043 1.00 34.68 75 SER B N 1
ATOM 3247 C CA . SER B 1 75 ? 38.997 3.507 27.118 1.00 34.84 75 SER B CA 1
ATOM 3248 C C . SER B 1 75 ? 38.021 2.483 27.706 1.00 34.73 75 SER B C 1
ATOM 3249 O O . SER B 1 75 ? 38.065 1.301 27.369 1.00 32.52 75 SER B O 1
ATOM 3252 N N . ILE B 1 76 ? 37.137 2.952 28.581 1.00 35.98 76 ILE B N 1
ATOM 3253 C CA . ILE B 1 76 ? 36.137 2.095 29.207 1.00 36.57 76 ILE B CA 1
ATOM 3254 C C . ILE B 1 76 ? 35.189 1.594 28.130 1.00 38.54 76 ILE B C 1
ATOM 3255 O O . ILE B 1 76 ? 34.813 0.422 28.109 1.00 41.36 76 ILE B O 1
ATOM 3260 N N . ILE B 1 77 ? 34.811 2.499 27.235 1.00 41.27 77 ILE B N 1
ATOM 3261 C CA . ILE B 1 77 ? 33.899 2.177 26.149 1.00 43.25 77 ILE B CA 1
ATOM 3262 C C . ILE B 1 77 ? 34.463 1.085 25.246 1.00 44.92 77 ILE B C 1
ATOM 3263 O O . ILE B 1 77 ? 33.740 0.176 24.842 1.00 45.62 77 ILE B O 1
ATOM 3268 N N . LYS B 1 78 ? 35.750 1.174 24.923 1.00 53.96 78 LYS B N 1
ATOM 3269 C CA . LYS B 1 78 ? 36.373 0.169 24.070 1.00 57.37 78 LYS B CA 1
ATOM 3270 C C . LYS B 1 78 ? 36.276 -1.201 24.727 1.00 58.78 78 LYS B C 1
ATOM 3271 O O . LYS B 1 78 ? 35.910 -2.182 24.082 1.00 58.74 78 LYS B O 1
ATOM 3277 N N . ASP B 1 79 ? 36.594 -1.258 26.016 1.00 51.30 79 ASP B N 1
ATOM 3278 C CA . ASP B 1 79 ? 36.556 -2.514 26.749 1.00 53.88 79 ASP B CA 1
ATOM 3279 C C . ASP B 1 79 ? 35.144 -3.061 26.917 1.00 55.91 79 ASP B C 1
ATOM 3280 O O . ASP B 1 79 ? 34.952 -4.266 27.108 1.00 55.52 79 ASP B O 1
ATOM 3285 N N . ILE B 1 80 ? 34.154 -2.179 26.859 1.00 49.10 80 ILE B N 1
ATOM 3286 C CA . ILE B 1 80 ? 32.772 -2.613 26.979 1.00 51.28 80 ILE B CA 1
ATOM 3287 C C . ILE B 1 80 ? 32.373 -3.199 25.633 1.00 54.30 80 ILE B C 1
ATOM 3288 O O . ILE B 1 80 ? 31.634 -4.178 25.563 1.00 54.61 80 ILE B O 1
ATOM 3293 N N . GLU B 1 81 ? 32.882 -2.593 24.566 1.00 67.68 81 GLU B N 1
ATOM 3294 C CA . GLU B 1 81 ? 32.586 -3.040 23.212 1.00 71.28 81 GLU B CA 1
ATOM 3295 C C . GLU B 1 81 ? 33.214 -4.409 22.949 1.00 70.64 81 GLU B C 1
ATOM 3296 O O . GLU B 1 81 ? 32.572 -5.296 22.384 1.00 70.11 81 GLU B O 1
ATOM 3302 N N . SER B 1 82 ? 34.464 -4.578 23.372 1.00 79.70 82 SER B N 1
ATOM 3303 C CA . SER B 1 82 ? 35.175 -5.836 23.178 1.00 80.51 82 SER B CA 1
ATOM 3304 C C . SER B 1 82 ? 34.708 -6.923 24.150 1.00 79.77 82 SER B C 1
ATOM 3305 O O . SER B 1 82 ? 34.312 -8.014 23.732 1.00 81.40 82 SER B O 1
ATOM 3308 N N . GLY B 1 83 ? 34.760 -6.633 25.446 1.00 62.69 83 GLY B N 1
ATOM 3309 C CA . GLY B 1 83 ? 34.324 -7.613 26.424 1.00 60.99 83 GLY B CA 1
ATOM 3310 C C . GLY B 1 83 ? 35.081 -7.583 27.737 1.00 59.79 83 GLY B C 1
ATOM 3311 O O . GLY B 1 83 ? 34.595 -8.085 28.749 1.00 60.89 83 GLY B O 1
ATOM 3312 N N . PHE B 1 84 ? 36.273 -6.998 27.730 1.00 81.70 84 PHE B N 1
ATOM 3313 C CA . PHE B 1 84 ? 37.081 -6.926 28.942 1.00 81.33 84 PHE B CA 1
ATOM 3314 C C . PHE B 1 84 ? 36.351 -6.214 30.082 1.00 80.30 84 PHE B C 1
ATOM 3315 O O . PHE B 1 84 ? 36.576 -6.514 31.261 1.00 80.32 84 PHE B O 1
ATOM 3323 N N . GLN B 1 85 ? 35.478 -5.275 29.731 1.00 61.33 85 GLN B N 1
ATOM 3324 C CA . GLN B 1 85 ? 34.730 -4.531 30.734 1.00 62.15 85 GLN B CA 1
ATOM 3325 C C . GLN B 1 85 ? 33.329 -5.100 30.943 1.00 64.09 85 GLN B C 1
ATOM 3326 O O . GLN B 1 85 ? 32.535 -5.194 30.006 1.00 62.24 85 GLN B O 1
ATOM 3332 N N . LYS B 1 86 ? 33.043 -5.475 32.186 1.00 48.40 86 LYS B N 1
ATOM 3333 C CA . LYS B 1 86 ? 31.755 -6.043 32.565 1.00 49.02 86 LYS B CA 1
ATOM 3334 C C . LYS B 1 86 ? 30.744 -4.939 32.867 1.00 48.88 86 LYS B C 1
ATOM 3335 O O . LYS B 1 86 ? 31.023 -4.017 33.635 1.00 48.09 86 LYS B O 1
ATOM 3341 N N . VAL B 1 87 ? 29.570 -5.042 32.254 1.00 76.38 87 VAL B N 1
ATOM 3342 C CA . VAL B 1 87 ? 28.510 -4.060 32.452 1.00 74.70 87 VAL B CA 1
ATOM 3343 C C . VAL B 1 87 ? 27.429 -4.623 33.366 1.00 73.55 87 VAL B C 1
ATOM 3344 O O . VAL B 1 87 ? 26.683 -5.526 32.984 1.00 74.05 87 VAL B O 1
ATOM 3348 N N . ASP B 1 88 ? 27.351 -4.080 34.575 1.00 76.76 88 ASP B N 1
ATOM 3349 C CA . ASP B 1 88 ? 26.369 -4.524 35.552 1.00 74.77 88 ASP B CA 1
ATOM 3350 C C . ASP B 1 88 ? 25.358 -3.406 35.808 1.00 71.36 88 ASP B C 1
ATOM 3351 O O . ASP B 1 88 ? 24.195 -3.666 36.119 1.00 70.84 88 ASP B O 1
ATOM 3356 N N . ALA B 1 89 ? 25.809 -2.161 35.666 1.00 44.14 89 ALA B N 1
ATOM 3357 C CA . ALA B 1 89 ? 24.951 -1.000 35.883 1.00 39.57 89 ALA B CA 1
ATOM 3358 C C . ALA B 1 89 ? 24.594 -0.300 34.574 1.00 36.30 89 ALA B C 1
ATOM 3359 O O . ALA B 1 89 ? 25.349 -0.346 33.602 1.00 35.71 89 ALA B O 1
ATOM 3361 N N . ARG B 1 90 ? 23.434 0.345 34.550 1.00 32.56 90 ARG B N 1
ATOM 3362 C CA . ARG B 1 90 ? 22.994 1.063 33.363 1.00 28.32 90 ARG B CA 1
ATOM 3363 C C . ARG B 1 90 ? 23.737 2.398 33.320 1.00 26.43 90 ARG B C 1
ATOM 3364 O O . ARG B 1 90 ? 23.787 3.112 34.319 1.00 25.27 90 ARG B O 1
ATOM 3372 N N . CYS B 1 91 ? 24.305 2.737 32.166 1.00 32.03 91 CYS B N 1
ATOM 3373 C CA . CYS B 1 91 ? 25.071 3.973 32.048 1.00 29.85 91 CYS B CA 1
ATOM 3374 C C . CYS B 1 91 ? 24.714 4.876 30.875 1.00 26.91 91 CYS B C 1
ATOM 3375 O O . CYS B 1 91 ? 24.141 4.443 29.870 1.00 25.99 91 CYS B O 1
ATOM 3378 N N . LEU B 1 92 ? 25.079 6.144 31.029 1.00 25.87 92 LEU B N 1
ATOM 3379 C CA . LEU B 1 92 ? 24.868 7.165 30.009 1.00 23.15 92 LEU B CA 1
ATOM 3380 C C . LEU B 1 92 ? 26.168 7.963 29.969 1.00 22.22 92 LEU B C 1
ATOM 3381 O O . LEU B 1 92 ? 26.427 8.765 30.864 1.00 23.80 92 LEU B O 1
ATOM 3386 N N . PHE B 1 93 ? 26.999 7.729 28.960 1.00 24.31 93 PHE B N 1
ATOM 3387 C CA . PHE B 1 93 ? 28.256 8.462 28.850 1.00 25.68 93 PHE B CA 1
ATOM 3388 C C . PHE B 1 93 ? 28.052 9.702 27.986 1.00 23.49 93 PHE B C 1
ATOM 3389 O O . PHE B 1 93 ? 27.508 9.615 26.887 1.00 25.95 93 PHE B O 1
ATOM 3397 N N . ILE B 1 94 ? 28.496 10.852 28.480 1.00 17.46 94 ILE B N 1
ATOM 3398 C CA . ILE B 1 94 ? 28.328 12.095 27.747 1.00 17.40 94 ILE B CA 1
ATOM 3399 C C . ILE B 1 94 ? 29.589 12.932 27.590 1.00 16.87 94 ILE B C 1
ATOM 3400 O O . ILE B 1 94 ? 30.270 13.236 28.567 1.00 18.80 94 ILE B O 1
ATOM 3405 N N . ILE B 1 95 ? 29.891 13.293 26.348 1.00 19.35 95 ILE B N 1
ATOM 3406 C CA . ILE B 1 95 ? 31.014 14.176 26.025 1.00 17.48 95 ILE B CA 1
ATOM 3407 C C . ILE B 1 95 ? 30.200 15.425 25.726 1.00 17.46 95 ILE B C 1
ATOM 3408 O O . ILE B 1 95 ? 29.573 15.528 24.674 1.00 19.75 95 ILE B O 1
ATOM 3413 N N . ALA B 1 96 ? 30.196 16.359 26.671 1.00 14.19 96 ALA B N 1
ATOM 3414 C CA . ALA B 1 96 ? 29.369 17.561 26.583 1.00 14.51 96 ALA B CA 1
ATOM 3415 C C . ALA B 1 96 ? 29.646 18.712 25.620 1.00 15.54 96 ALA B C 1
ATOM 3416 O O . ALA B 1 96 ? 28.697 19.294 25.088 1.00 14.37 96 ALA B O 1
ATOM 3418 N N . HIS B 1 97 ? 30.911 19.060 25.404 1.00 17.92 97 HIS B N 1
ATOM 3419 C CA . HIS B 1 97 ? 31.223 20.194 24.538 1.00 18.51 97 HIS B CA 1
ATOM 3420 C C . HIS B 1 97 ? 32.398 19.909 23.599 1.00 19.95 97 HIS B C 1
ATOM 3421 O O . HIS B 1 97 ? 33.443 20.547 23.701 1.00 18.90 97 HIS B O 1
ATOM 3428 N N . PRO B 1 98 ? 32.231 18.963 22.659 1.00 18.72 98 PRO B N 1
ATOM 3429 C CA . PRO B 1 98 ? 33.312 18.630 21.729 1.00 21.80 98 PRO B CA 1
ATOM 3430 C C . PRO B 1 98 ? 33.889 19.812 20.949 1.00 23.74 98 PRO B C 1
ATOM 3431 O O . PRO B 1 98 ? 35.092 19.858 20.695 1.00 24.80 98 PRO B O 1
ATOM 3435 N N . GLU B 1 99 ? 33.048 20.777 20.591 1.00 23.96 99 GLU B N 1
ATOM 3436 C CA . GLU B 1 99 ? 33.540 21.935 19.856 1.00 26.73 99 GLU B CA 1
ATOM 3437 C C . GLU B 1 99 ? 34.520 22.765 20.681 1.00 24.37 99 GLU B C 1
ATOM 3438 O O . GLU B 1 99 ? 35.450 23.347 20.137 1.00 22.77 99 GLU B O 1
ATOM 3444 N N . SER B 1 100 ? 34.316 22.832 21.993 1.00 21.27 100 SER B N 1
ATOM 3445 C CA . SER B 1 100 ? 35.225 23.611 22.819 1.00 21.81 100 SER B CA 1
ATOM 3446 C C . SER B 1 100 ? 36.505 22.817 23.022 1.00 21.53 100 SER B C 1
ATOM 3447 O O . SER B 1 100 ? 37.588 23.386 23.149 1.00 22.88 100 SER B O 1
ATOM 3450 N N . THR B 1 101 ? 36.382 21.496 23.041 1.00 20.66 101 THR B N 1
ATOM 3451 C CA . THR B 1 101 ? 37.548 20.645 23.196 1.00 18.82 101 THR B CA 1
ATOM 3452 C C . THR B 1 101 ? 38.451 20.862 21.984 1.00 18.09 101 THR B C 1
ATOM 3453 O O . THR B 1 101 ? 39.659 20.986 22.118 1.00 16.67 101 THR B O 1
ATOM 3457 N N . LEU B 1 102 ? 37.854 20.925 20.799 1.00 24.70 102 LEU B N 1
ATOM 3458 C CA . LEU B 1 102 ? 38.616 21.125 19.572 1.00 24.66 102 LEU B CA 1
ATOM 3459 C C . LEU B 1 102 ? 39.282 22.493 19.543 1.00 25.78 102 LEU B C 1
ATOM 3460 O O . LEU B 1 102 ? 40.253 22.700 18.821 1.00 27.73 102 LEU B O 1
ATOM 3465 N N . ALA B 1 103 ? 38.764 23.423 20.337 1.00 27.47 103 ALA B N 1
ATOM 3466 C CA . ALA B 1 103 ? 39.332 24.765 20.405 1.00 27.63 103 ALA B CA 1
ATOM 3467 C C . ALA B 1 103 ? 40.280 24.884 21.609 1.00 27.49 103 ALA B C 1
ATOM 3468 O O . ALA B 1 103 ? 40.744 25.976 21.946 1.00 27.57 103 ALA B O 1
ATOM 3470 N N . HIS B 1 104 ? 40.549 23.749 22.254 1.00 27.11 104 HIS B N 1
ATOM 3471 C CA . HIS B 1 104 ? 41.453 23.685 23.401 1.00 25.47 104 HIS B CA 1
ATOM 3472 C C . HIS B 1 104 ? 41.102 24.738 24.443 1.00 26.67 104 HIS B C 1
ATOM 3473 O O . HIS B 1 104 ? 41.975 25.257 25.142 1.00 26.27 104 HIS B O 1
ATOM 3480 N N . THR B 1 105 ? 39.817 25.039 24.561 1.00 25.14 105 THR B N 1
ATOM 3481 C CA . THR B 1 105 ? 39.381 26.052 25.502 1.00 26.69 105 THR B CA 1
ATOM 3482 C C . THR B 1 105 ? 38.354 25.521 26.493 1.00 26.72 105 THR B C 1
ATOM 3483 O O . THR B 1 105 ? 37.767 24.460 26.284 1.00 26.69 105 THR B O 1
ATOM 3487 N N . ARG B 1 106 ? 38.142 26.275 27.567 1.00 19.40 106 ARG B N 1
ATOM 3488 C CA . ARG B 1 106 ? 37.186 25.901 28.598 1.00 21.26 106 ARG B CA 1
ATOM 3489 C C . ARG B 1 106 ? 35.761 26.054 28.061 1.00 21.83 106 ARG B C 1
ATOM 3490 O O . ARG B 1 106 ? 34.911 25.189 28.277 1.00 20.75 106 ARG B O 1
ATOM 3498 N N . PHE B 1 107 ? 35.512 27.163 27.372 1.00 24.09 107 PHE B N 1
ATOM 3499 C CA . PHE B 1 107 ? 34.208 27.432 26.785 1.00 25.62 107 PHE B CA 1
ATOM 3500 C C . PHE B 1 107 ? 34.356 28.394 25.606 1.00 26.40 107 PHE B C 1
ATOM 3501 O O . PHE B 1 107 ? 35.381 29.060 25.460 1.00 28.33 107 PHE B O 1
ATOM 3509 N N . LEU B 1 108 ? 33.336 28.464 24.761 1.00 26.92 108 LEU B N 1
ATOM 3510 C CA . LEU B 1 108 ? 33.391 29.336 23.591 1.00 25.67 108 LEU B CA 1
ATOM 3511 C C . LEU B 1 108 ? 32.763 30.701 23.826 1.00 23.85 108 LEU B C 1
ATOM 3512 O O . LEU B 1 108 ? 33.307 31.721 23.416 1.00 24.95 108 LEU B O 1
ATOM 3517 N N . GLU B 1 109 ? 31.619 30.725 24.488 1.00 20.47 109 GLU B N 1
ATOM 3518 C CA . GLU B 1 109 ? 30.945 31.985 24.738 1.00 20.89 109 GLU B CA 1
ATOM 3519 C C . GLU B 1 109 ? 30.704 32.199 26.216 1.00 20.59 109 GLU B C 1
ATOM 3520 O O . GLU B 1 109 ? 30.948 33.285 26.742 1.00 20.17 109 GLU B O 1
ATOM 3526 N N . GLU B 1 110 ? 30.240 31.156 26.888 1.00 22.00 110 GLU B N 1
ATOM 3527 C CA . GLU B 1 110 ? 29.997 31.237 28.320 1.00 22.49 110 GLU B CA 1
ATOM 3528 C C . GLU B 1 110 ? 30.252 29.881 28.977 1.00 22.17 110 GLU B C 1
ATOM 3529 O O . GLU B 1 110 ? 30.074 28.832 28.352 1.00 20.25 110 GLU B O 1
ATOM 3535 N N . ASN B 1 111 ? 30.689 29.920 30.234 1.00 23.14 111 ASN B N 1
ATOM 3536 C CA . ASN B 1 111 ? 30.976 28.724 31.014 1.00 20.85 111 ASN B CA 1
ATOM 3537 C C . ASN B 1 111 ? 29.721 27.858 31.085 1.00 21.17 111 ASN B C 1
ATOM 3538 O O . ASN B 1 111 ? 28.730 28.240 31.712 1.00 23.79 111 ASN B O 1
ATOM 3543 N N . LEU B 1 112 ? 29.776 26.686 30.462 1.00 17.52 112 LEU B N 1
ATOM 3544 C CA . LEU B 1 112 ? 28.633 25.776 30.428 1.00 17.99 112 LEU B CA 1
ATOM 3545 C C . LEU B 1 112 ? 28.154 25.298 31.800 1.00 19.80 112 LEU B C 1
ATOM 3546 O O . LEU B 1 112 ? 26.963 25.043 31.993 1.00 18.26 112 LEU B O 1
ATOM 3551 N N . ASN B 1 113 ? 29.069 25.201 32.758 1.00 22.95 113 ASN B N 1
ATOM 3552 C CA . ASN B 1 113 ? 28.715 24.705 34.082 1.00 24.08 113 ASN B CA 1
ATOM 3553 C C . ASN B 1 113 ? 28.049 25.704 35.030 1.00 25.57 113 ASN B C 1
ATOM 3554 O O . ASN B 1 113 ? 27.994 25.478 36.231 1.00 25.26 113 ASN B O 1
ATOM 3559 N N . ARG B 1 114 ? 27.534 26.802 34.492 1.00 31.79 114 ARG B N 1
ATOM 3560 C CA . ARG B 1 114 ? 26.844 27.795 35.313 1.00 34.04 114 ARG B CA 1
ATOM 3561 C C . ARG B 1 114 ? 25.555 28.191 34.605 1.00 32.16 114 ARG B C 1
ATOM 3562 O O . ARG B 1 114 ? 25.006 29.270 34.843 1.00 32.85 114 ARG B O 1
ATOM 3570 N N . LEU B 1 115 ? 25.072 27.298 33.746 1.00 22.68 115 LEU B N 1
ATOM 3571 C CA . LEU B 1 115 ? 23.868 27.550 32.964 1.00 22.54 115 LEU B CA 1
ATOM 3572 C C . LEU B 1 115 ? 22.697 26.632 33.266 1.00 21.96 115 LEU B C 1
ATOM 3573 O O . LEU B 1 115 ? 21.674 26.689 32.587 1.00 23.08 115 LEU B O 1
ATOM 3578 N N . PHE B 1 116 ? 22.835 25.792 34.280 1.00 27.66 116 PHE B N 1
ATOM 3579 C CA . PHE B 1 116 ? 21.768 24.862 34.619 1.00 30.23 116 PHE B CA 1
ATOM 3580 C C . PHE B 1 116 ? 20.760 25.339 35.654 1.00 33.87 116 PHE B C 1
ATOM 3581 O O . PHE B 1 116 ? 19.831 24.608 35.983 1.00 34.76 116 PHE B O 1
ATOM 3589 N N . ASP B 1 117 ? 20.924 26.558 36.158 1.00 28.16 117 ASP B N 1
ATOM 3590 C CA . ASP B 1 117 ? 20.000 27.067 37.163 1.00 32.72 117 ASP B CA 1
ATOM 3591 C C . ASP B 1 117 ? 18.752 27.672 36.538 1.00 34.91 117 ASP B C 1
ATOM 3592 O O . ASP B 1 117 ? 18.613 27.711 35.315 1.00 35.18 117 ASP B O 1
ATOM 3597 N N . GLU B 1 118 ? 17.845 28.149 37.384 1.00 56.03 118 GLU B N 1
ATOM 3598 C CA . GLU B 1 118 ? 16.597 28.721 36.904 1.00 57.92 118 GLU B CA 1
ATOM 3599 C C . GLU B 1 118 ? 16.551 30.240 36.880 1.00 58.17 118 GLU B C 1
ATOM 3600 O O . GLU B 1 118 ? 15.583 30.849 37.326 1.00 59.40 118 GLU B O 1
ATOM 3606 N N . LYS B 1 119 ? 17.608 30.849 36.362 1.00 39.39 119 LYS B N 1
ATOM 3607 C CA . LYS B 1 119 ? 17.674 32.298 36.229 1.00 40.11 119 LYS B CA 1
ATOM 3608 C C . LYS B 1 119 ? 17.785 32.552 34.728 1.00 39.78 119 LYS B C 1
ATOM 3609 O O . LYS B 1 119 ? 18.076 31.631 33.965 1.00 38.59 119 LYS B O 1
ATOM 3615 N N . GLU B 1 120 ? 17.546 33.782 34.297 1.00 58.99 120 GLU B N 1
ATOM 3616 C CA . GLU B 1 120 ? 17.618 34.085 32.875 1.00 58.78 120 GLU B CA 1
ATOM 3617 C C . GLU B 1 120 ? 19.064 34.116 32.393 1.00 56.99 120 GLU B C 1
ATOM 3618 O O . GLU B 1 120 ? 19.950 34.634 33.075 1.00 56.18 120 GLU B O 1
ATOM 3624 N N . HIS B 1 121 ? 19.296 33.550 31.215 1.00 35.20 121 HIS B N 1
ATOM 3625 C CA . HIS B 1 121 ? 20.629 33.517 30.639 1.00 33.68 121 HIS B CA 1
ATOM 3626 C C . HIS B 1 121 ? 20.597 34.085 29.234 1.00 34.39 121 HIS B C 1
ATOM 3627 O O . HIS B 1 121 ? 19.561 34.060 28.573 1.00 35.41 121 HIS B O 1
ATOM 3634 N N . GLU B 1 122 ? 21.733 34.615 28.791 1.00 38.74 122 GLU B N 1
ATOM 3635 C CA . GLU B 1 122 ? 21.853 35.171 27.451 1.00 38.21 122 GLU B CA 1
ATOM 3636 C C . GLU B 1 122 ? 21.990 34.031 26.454 1.00 35.39 122 GLU B C 1
ATOM 3637 O O . GLU B 1 122 ? 22.565 32.991 26.768 1.00 34.97 122 GLU B O 1
ATOM 3643 N N . PRO B 1 123 ? 21.462 34.211 25.235 1.00 38.82 123 PRO B N 1
ATOM 3644 C CA . PRO B 1 123 ? 21.547 33.169 24.208 1.00 35.91 123 PRO B CA 1
ATOM 3645 C C . PRO B 1 123 ? 22.988 32.909 23.787 1.00 33.53 123 PRO B C 1
ATOM 3646 O O . PRO B 1 123 ? 23.611 33.753 23.142 1.00 34.05 123 PRO B O 1
ATOM 3650 N N . THR B 1 124 ? 23.514 31.744 24.157 1.00 26.25 124 THR B N 1
ATOM 3651 C CA . THR B 1 124 ? 24.882 31.364 23.804 1.00 23.22 124 THR B CA 1
ATOM 3652 C C . THR B 1 124 ? 24.894 29.937 23.287 1.00 22.96 124 THR B C 1
ATOM 3653 O O . THR B 1 124 ? 23.885 29.236 23.368 1.00 23.56 124 THR B O 1
ATOM 3657 N N . LYS B 1 125 ? 26.033 29.503 22.755 1.00 20.68 125 LYS B N 1
ATOM 3658 C CA . LYS B 1 125 ? 26.152 28.134 22.267 1.00 19.96 125 LYS B CA 1
ATOM 3659 C C . LYS B 1 125 ? 26.026 27.197 23.469 1.00 19.60 125 LYS B C 1
ATOM 3660 O O . LYS B 1 125 ? 25.343 26.175 23.411 1.00 19.94 125 LYS B O 1
ATOM 3666 N N . GLU B 1 126 ? 26.684 27.558 24.567 1.00 19.97 126 GLU B N 1
ATOM 3667 C CA . GLU B 1 126 ? 26.650 26.734 25.763 1.00 19.37 126 GLU B CA 1
ATOM 3668 C C . GLU B 1 126 ? 25.243 26.582 26.349 1.00 17.20 126 GLU B C 1
ATOM 3669 O O . GLU B 1 126 ? 24.916 25.546 26.919 1.00 19.85 126 GLU B O 1
ATOM 3675 N N . LEU B 1 127 ? 24.403 27.600 26.199 1.00 19.00 127 LEU B N 1
ATOM 3676 C CA . LEU B 1 127 ? 23.048 27.522 26.731 1.00 17.32 127 LEU B CA 1
ATOM 3677 C C . LEU B 1 127 ? 22.224 26.472 25.969 1.00 18.41 127 LEU B C 1
ATOM 3678 O O . LEU B 1 127 ? 21.440 25.729 26.569 1.00 17.70 127 LEU B O 1
ATOM 3683 N N . ALA B 1 128 ? 22.415 26.401 24.654 1.00 13.16 128 ALA B N 1
ATOM 3684 C CA . ALA B 1 128 ? 21.687 25.434 23.843 1.00 15.65 128 ALA B CA 1
ATOM 3685 C C . ALA B 1 128 ? 22.106 24.026 24.238 1.00 15.06 128 ALA B C 1
ATOM 3686 O O . ALA B 1 128 ? 21.294 23.102 24.251 1.00 18.26 128 ALA B O 1
ATOM 3688 N N . ILE B 1 129 ? 23.381 23.867 24.561 1.00 18.63 129 ILE B N 1
ATOM 3689 C CA . ILE B 1 129 ? 23.896 22.575 24.975 1.00 18.43 129 ILE B CA 1
ATOM 3690 C C . ILE B 1 129 ? 23.330 22.214 26.352 1.00 18.84 129 ILE B C 1
ATOM 3691 O O . ILE B 1 129 ? 22.981 21.060 26.610 1.00 20.42 129 ILE B O 1
ATOM 3696 N N . ALA B 1 130 ? 23.216 23.198 27.235 1.00 14.49 130 ALA B N 1
ATOM 3697 C CA . ALA B 1 130 ? 22.679 22.918 28.561 1.00 14.10 130 ALA B CA 1
ATOM 3698 C C . ALA B 1 130 ? 21.230 22.437 28.447 1.00 15.31 130 ALA B C 1
ATOM 3699 O O . ALA B 1 130 ? 20.831 21.480 29.120 1.00 15.71 130 ALA B O 1
ATOM 3701 N N . ASP B 1 131 ? 20.442 23.091 27.592 1.00 18.64 131 ASP B N 1
ATOM 3702 C CA . ASP B 1 131 ? 19.050 22.684 27.413 1.00 18.02 131 ASP B CA 1
ATOM 3703 C C . ASP B 1 131 ? 18.931 21.267 26.849 1.00 17.67 131 ASP B C 1
ATOM 3704 O O . ASP B 1 131 ? 17.968 20.567 27.133 1.00 17.75 131 ASP B O 1
ATOM 3709 N N . THR B 1 132 ? 19.904 20.848 26.047 1.00 15.03 132 THR B N 1
ATOM 3710 C CA . THR B 1 132 ? 19.883 19.504 25.488 1.00 14.04 132 THR B CA 1
ATOM 3711 C C . THR B 1 132 ? 20.276 18.499 26.574 1.00 14.00 132 THR B C 1
ATOM 3712 O O . THR B 1 132 ? 19.674 17.434 26.698 1.00 13.21 132 THR B O 1
ATOM 3716 N N . LEU B 1 133 ? 21.284 18.856 27.365 1.00 16.68 133 LEU B N 1
ATOM 3717 C CA . LEU B 1 133 ? 21.756 17.994 28.443 1.00 16.34 133 LEU B CA 1
ATOM 3718 C C . LEU B 1 133 ? 20.636 17.738 29.453 1.00 17.48 133 LEU B C 1
ATOM 3719 O O . LEU B 1 133 ? 20.524 16.637 29.988 1.00 18.20 133 LEU B O 1
ATOM 3724 N N . LYS B 1 134 ? 19.812 18.752 29.712 1.00 18.83 134 LYS B N 1
ATOM 3725 C CA . LYS B 1 134 ? 18.704 18.585 30.642 1.00 20.95 134 LYS B CA 1
ATOM 3726 C C . LYS B 1 134 ? 17.737 17.516 30.126 1.00 24.23 134 LYS B C 1
ATOM 3727 O O . LYS B 1 134 ? 17.147 16.774 30.917 1.00 25.37 134 LYS B O 1
ATOM 3733 N N . LEU B 1 135 ? 17.573 17.442 28.806 1.00 20.51 135 LEU B N 1
ATOM 3734 C CA . LEU B 1 135 ? 16.684 16.453 28.218 1.00 22.84 135 LEU B CA 1
ATOM 3735 C C . LEU B 1 135 ? 17.289 15.061 28.354 1.00 22.53 135 LEU B C 1
ATOM 3736 O O . LEU B 1 135 ? 16.576 14.092 28.612 1.00 22.56 135 LEU B O 1
ATOM 3741 N N . LEU B 1 136 ? 18.603 14.962 28.169 1.00 20.65 136 LEU B N 1
ATOM 3742 C CA . LEU B 1 136 ? 19.282 13.676 28.276 1.00 20.34 136 LEU B CA 1
ATOM 3743 C C . LEU B 1 136 ? 19.082 13.113 29.684 1.00 20.81 136 LEU B C 1
ATOM 3744 O O . LEU B 1 136 ? 18.749 11.941 29.852 1.00 22.99 136 LEU B O 1
ATOM 3749 N N . VAL B 1 137 ? 19.289 13.967 30.683 1.00 24.04 137 VAL B N 1
ATOM 3750 C CA . VAL B 1 137 ? 19.125 13.601 32.083 1.00 24.83 137 VAL B CA 1
ATOM 3751 C C . VAL B 1 137 ? 17.695 13.118 32.338 1.00 26.17 137 VAL B C 1
ATOM 3752 O O . VAL B 1 137 ? 17.476 12.075 32.967 1.00 27.63 137 VAL B O 1
ATOM 3756 N N . ARG B 1 138 ? 16.729 13.885 31.846 1.00 21.84 138 ARG B N 1
ATOM 3757 C CA . ARG B 1 138 ? 15.317 13.559 32.007 1.00 23.48 138 ARG B CA 1
ATOM 3758 C C . ARG B 1 138 ? 14.943 12.237 31.343 1.00 24.30 138 ARG B C 1
ATOM 3759 O O . ARG B 1 138 ? 14.270 11.403 31.947 1.00 23.08 138 ARG B O 1
ATOM 3767 N N . ASP B 1 139 ? 15.375 12.050 30.102 1.00 28.03 139 ASP B N 1
ATOM 3768 C CA . ASP B 1 139 ? 15.072 10.821 29.383 1.00 29.21 139 ASP B CA 1
ATOM 3769 C C . ASP B 1 139 ? 15.780 9.625 30.011 1.00 30.26 139 ASP B C 1
ATOM 3770 O O . ASP B 1 139 ? 15.306 8.492 29.918 1.00 31.72 139 ASP B O 1
ATOM 3775 N N . PHE B 1 140 ? 16.916 9.866 30.650 1.00 27.91 140 PHE B N 1
ATOM 3776 C CA . PHE B 1 140 ? 17.650 8.765 31.245 1.00 28.51 140 PHE B CA 1
ATOM 3777 C C . PHE B 1 140 ? 17.069 8.317 32.581 1.00 29.23 140 PHE B C 1
ATOM 3778 O O . PHE B 1 140 ? 17.029 7.122 32.866 1.00 31.58 140 PHE B O 1
ATOM 3786 N N . TYR B 1 141 ? 16.616 9.268 33.393 1.00 24.26 141 TYR B N 1
ATOM 3787 C CA . TYR B 1 141 ? 16.057 8.946 34.704 1.00 26.85 141 TYR B CA 1
ATOM 3788 C C . TYR B 1 141 ? 14.566 8.639 34.738 1.00 29.67 141 TYR B C 1
ATOM 3789 O O . TYR B 1 141 ? 14.049 8.254 35.786 1.00 28.12 141 TYR B O 1
ATOM 3798 N N . GLN B 1 142 ? 13.867 8.810 33.620 1.00 29.74 142 GLN B N 1
ATOM 3799 C CA . GLN B 1 142 ? 12.435 8.528 33.615 1.00 32.49 142 GLN B CA 1
ATOM 3800 C C . GLN B 1 142 ? 12.211 7.038 33.871 1.00 32.40 142 GLN B C 1
ATOM 3801 O O . GLN B 1 142 ? 12.989 6.193 33.425 1.00 29.45 142 GLN B O 1
ATOM 3807 N N . ASP B 1 143 ? 11.152 6.726 34.610 1.00 49.53 143 ASP B N 1
ATOM 3808 C CA . ASP B 1 143 ? 10.824 5.344 34.943 1.00 51.35 143 ASP B CA 1
ATOM 3809 C C . ASP B 1 143 ? 11.938 4.628 35.714 1.00 50.52 143 ASP B C 1
ATOM 3810 O O . ASP B 1 143 ? 12.204 3.448 35.478 1.00 50.70 143 ASP B O 1
ATOM 3815 N N . THR B 1 144 ? 12.597 5.352 36.617 1.00 32.89 144 THR B N 1
ATOM 3816 C CA . THR B 1 144 ? 13.650 4.771 37.450 1.00 31.45 144 THR B CA 1
ATOM 3817 C C . THR B 1 144 ? 13.381 5.223 38.873 1.00 32.20 144 THR B C 1
ATOM 3818 O O . THR B 1 144 ? 12.751 6.261 39.087 1.00 30.05 144 THR B O 1
ATOM 3822 N N . GLU B 1 145 ? 13.835 4.446 39.849 1.00 39.67 145 GLU B N 1
ATOM 3823 C CA . GLU B 1 145 ? 13.640 4.833 41.240 1.00 40.95 145 GLU B CA 1
ATOM 3824 C C . GLU B 1 145 ? 14.796 5.760 41.596 1.00 40.24 145 GLU B C 1
ATOM 3825 O O . GLU B 1 145 ? 15.927 5.537 41.167 1.00 39.61 145 GLU B O 1
ATOM 3831 N N . PRO B 1 146 ? 14.525 6.816 42.375 1.00 27.05 146 PRO B N 1
ATOM 3832 C CA . PRO B 1 146 ? 15.548 7.782 42.787 1.00 27.42 146 PRO B CA 1
ATOM 3833 C C . PRO B 1 146 ? 16.834 7.178 43.352 1.00 28.58 146 PRO B C 1
ATOM 3834 O O . PRO B 1 146 ? 17.933 7.529 42.915 1.00 26.77 146 PRO B O 1
ATOM 3838 N N . LYS B 1 147 ? 16.693 6.267 44.312 1.00 41.44 147 LYS B N 1
ATOM 3839 C CA . LYS B 1 147 ? 17.841 5.630 44.957 1.00 41.80 147 LYS B CA 1
ATOM 3840 C C . LYS B 1 147 ? 18.856 4.988 44.014 1.00 40.53 147 LYS B C 1
ATOM 3841 O O . LYS B 1 147 ? 19.978 4.687 44.426 1.00 40.02 147 LYS B O 1
ATOM 3847 N N . THR B 1 148 ? 18.473 4.779 42.758 1.00 31.95 148 THR B N 1
ATOM 3848 C CA . THR B 1 148 ? 19.373 4.160 41.783 1.00 29.66 148 THR B CA 1
ATOM 3849 C C . THR B 1 148 ? 20.095 5.186 40.910 1.00 28.25 148 THR B C 1
ATOM 3850 O O . THR B 1 148 ? 21.022 4.841 40.181 1.00 27.39 148 THR B O 1
ATOM 3854 N N . ARG B 1 149 ? 19.673 6.443 41.004 1.00 37.71 149 ARG B N 1
ATOM 3855 C CA . ARG B 1 149 ? 20.228 7.522 40.193 1.00 35.90 149 ARG B CA 1
ATOM 3856 C C . ARG B 1 149 ? 21.568 8.114 40.628 1.00 36.68 149 ARG B C 1
ATOM 3857 O O . ARG B 1 149 ? 21.687 8.712 41.700 1.00 35.58 149 ARG B O 1
ATOM 3865 N N . TRP B 1 150 ? 22.566 7.958 39.763 1.00 30.06 150 TRP B N 1
ATOM 3866 C CA . TRP B 1 150 ? 23.906 8.478 40.006 1.00 30.41 150 TRP B CA 1
ATOM 3867 C C . TRP B 1 150 ? 24.316 9.425 38.878 1.00 27.35 150 TRP B C 1
ATOM 3868 O O . TRP B 1 150 ? 23.979 9.200 37.713 1.00 25.84 150 TRP B O 1
ATOM 3879 N N . HIS B 1 151 ? 25.043 10.481 39.227 1.00 31.87 151 HIS B N 1
ATOM 3880 C CA . HIS B 1 151 ? 25.536 11.411 38.224 1.00 29.51 151 HIS B CA 1
ATOM 3881 C C . HIS B 1 151 ? 26.960 11.829 38.525 1.00 28.55 151 HIS B C 1
ATOM 3882 O O . HIS B 1 151 ? 27.198 12.679 39.381 1.00 29.94 151 HIS B O 1
ATOM 3889 N N . LEU B 1 152 ? 27.906 11.241 37.803 1.00 22.55 152 LEU B N 1
ATOM 3890 C CA . LEU B 1 152 ? 29.309 11.562 37.985 1.00 21.75 152 LEU B CA 1
ATOM 3891 C C . LEU B 1 152 ? 29.797 12.503 36.875 1.00 21.66 152 LEU B C 1
ATOM 3892 O O . LEU B 1 152 ? 30.022 12.089 35.739 1.00 17.98 152 LEU B O 1
ATOM 3897 N N . ASP B 1 153 ? 29.960 13.774 37.209 1.00 22.92 153 ASP B N 1
ATOM 3898 C CA . ASP B 1 153 ? 30.425 14.748 36.234 1.00 23.06 153 ASP B CA 1
ATOM 3899 C C . ASP B 1 153 ? 31.934 14.938 36.401 1.00 24.80 153 ASP B C 1
ATOM 3900 O O . ASP B 1 153 ? 32.380 15.608 37.325 1.00 27.67 153 ASP B O 1
ATOM 3905 N N . LEU B 1 154 ? 32.709 14.341 35.499 1.00 21.98 154 LEU B N 1
ATOM 3906 C CA . LEU B 1 154 ? 34.175 14.381 35.547 1.00 22.67 154 LEU B CA 1
ATOM 3907 C C . LEU B 1 154 ? 34.855 15.636 34.985 1.00 23.49 154 LEU B C 1
ATOM 3908 O O . LEU B 1 154 ? 34.731 15.943 33.799 1.00 22.61 154 LEU B O 1
ATOM 3913 N N . HIS B 1 155 ? 35.596 16.337 35.841 1.00 25.13 155 HIS B N 1
ATOM 3914 C CA . HIS B 1 155 ? 36.306 17.555 35.450 1.00 24.39 155 HIS B CA 1
ATOM 3915 C C . HIS B 1 155 ? 37.808 17.501 35.714 1.00 25.24 155 HIS B C 1
ATOM 3916 O O . HIS B 1 155 ? 38.360 16.464 36.069 1.00 24.78 155 HIS B O 1
ATOM 3923 N N . CYS B 1 156 ? 38.451 18.652 35.531 1.00 25.40 156 CYS B N 1
ATOM 3924 C CA . CYS B 1 156 ? 39.881 18.833 35.758 1.00 28.23 156 CYS B CA 1
ATOM 3925 C C . CYS B 1 156 ? 40.068 20.251 36.305 1.00 30.35 156 CYS B C 1
ATOM 3926 O O . CYS B 1 156 ? 39.374 21.179 35.881 1.00 27.09 156 CYS B O 1
ATOM 3929 N N . ALA B 1 157 ? 40.989 20.416 37.251 1.00 25.79 157 ALA B N 1
ATOM 3930 C CA . ALA B 1 157 ? 41.236 21.726 37.849 1.00 29.57 157 ALA B CA 1
ATOM 3931 C C . ALA B 1 157 ? 42.187 22.543 36.985 1.00 32.05 157 ALA B C 1
ATOM 3932 O O . ALA B 1 157 ? 43.051 21.986 36.311 1.00 31.66 157 ALA B O 1
ATOM 3934 N N . ILE B 1 158 ? 42.025 23.863 37.003 1.00 35.23 158 ILE B N 1
ATOM 3935 C CA . ILE B 1 158 ? 42.886 24.740 36.219 1.00 39.70 158 ILE B CA 1
ATOM 3936 C C . ILE B 1 158 ? 44.035 25.274 37.063 1.00 42.67 158 ILE B C 1
ATOM 3937 O O . ILE B 1 158 ? 44.786 26.144 36.623 1.00 45.94 158 ILE B O 1
ATOM 3942 N N . ARG B 1 159 ? 44.163 24.751 38.279 1.00 66.55 159 ARG B N 1
ATOM 3943 C CA . ARG B 1 159 ? 45.221 25.165 39.200 1.00 69.09 159 ARG B CA 1
ATOM 3944 C C . ARG B 1 159 ? 45.727 23.969 39.992 1.00 70.21 159 ARG B C 1
ATOM 3945 O O . ARG B 1 159 ? 45.070 22.928 40.044 1.00 71.67 159 ARG B O 1
ATOM 3953 N N . GLY B 1 160 ? 46.898 24.119 40.602 1.00 41.00 160 GLY B N 1
ATOM 3954 C CA . GLY B 1 160 ? 47.452 23.043 41.399 1.00 42.57 160 GLY B CA 1
ATOM 3955 C C . GLY B 1 160 ? 46.809 23.062 42.773 1.00 43.65 160 GLY B C 1
ATOM 3956 O O . GLY B 1 160 ? 46.056 23.979 43.093 1.00 44.19 160 GLY B O 1
ATOM 3957 N N . SER B 1 161 ? 47.093 22.054 43.590 1.00 58.35 161 SER B N 1
ATOM 3958 C CA . SER B 1 161 ? 46.530 21.987 44.937 1.00 59.12 161 SER B CA 1
ATOM 3959 C C . SER B 1 161 ? 47.136 20.815 45.686 1.00 60.88 161 SER B C 1
ATOM 3960 O O . SER B 1 161 ? 47.832 19.992 45.095 1.00 60.59 161 SER B O 1
ATOM 3963 N N .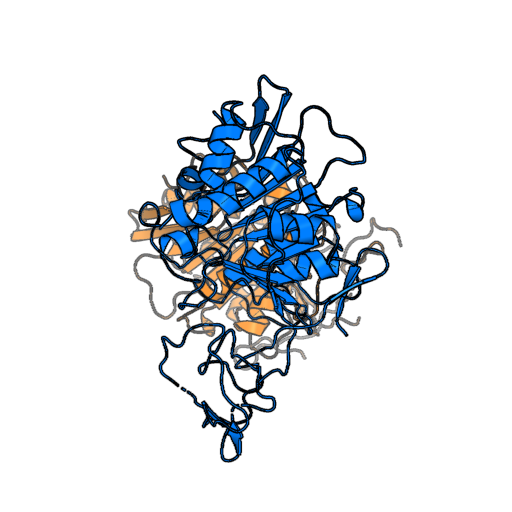 LYS B 1 162 ? 46.877 20.741 46.986 1.00 59.32 162 LYS B N 1
ATOM 3964 C CA . LYS B 1 162 ? 47.401 19.641 47.778 1.00 59.67 162 LYS B CA 1
ATOM 3965 C C . LYS B 1 162 ? 46.691 18.357 47.369 1.00 59.67 162 LYS B C 1
ATOM 3966 O O . LYS B 1 162 ? 47.310 17.292 47.283 1.00 59.57 162 LYS B O 1
ATOM 3972 N N . HIS B 1 163 ? 45.391 18.473 47.106 1.00 56.82 163 HIS B N 1
ATOM 3973 C CA . HIS B 1 163 ? 44.571 17.334 46.709 1.00 53.11 163 HIS B CA 1
ATOM 3974 C C . HIS B 1 163 ? 44.499 17.216 45.190 1.00 49.59 163 HIS B C 1
ATOM 3975 O O . HIS B 1 163 ? 43.784 17.973 44.531 1.00 51.08 163 HIS B O 1
ATOM 3982 N N . TYR B 1 164 ? 45.246 16.266 44.638 1.00 76.78 164 TYR B N 1
ATOM 3983 C CA . TYR B 1 164 ? 45.269 16.060 43.196 1.00 74.64 164 TYR B CA 1
ATOM 3984 C C . TYR B 1 164 ? 43.864 15.772 42.665 1.00 73.95 164 TYR B C 1
ATOM 3985 O O . TYR B 1 164 ? 43.515 16.181 41.556 1.00 75.16 164 TYR B O 1
ATOM 3994 N N . THR B 1 165 ? 43.065 15.066 43.462 1.00 55.17 165 THR B N 1
ATOM 3995 C CA . THR B 1 165 ? 41.695 14.737 43.086 1.00 54.72 165 THR B CA 1
ATOM 3996 C C . THR B 1 165 ? 40.757 15.087 44.240 1.00 53.84 165 THR B C 1
ATOM 3997 O O . THR B 1 165 ? 41.066 14.822 45.401 1.00 54.39 165 THR B O 1
ATOM 4001 N N . PHE B 1 166 ? 39.616 15.690 43.922 1.00 45.45 166 PHE B N 1
ATOM 4002 C CA . PHE B 1 166 ? 38.652 16.066 44.948 1.00 43.72 166 PHE B CA 1
ATOM 4003 C C . PHE B 1 166 ? 37.315 16.435 44.327 1.00 44.28 166 PHE B C 1
ATOM 4004 O O . PHE B 1 166 ? 37.258 17.183 43.351 1.00 44.47 166 PHE B O 1
ATOM 4012 N N . ALA B 1 167 ? 36.238 15.916 44.906 1.00 44.89 167 ALA B N 1
ATOM 4013 C CA . ALA B 1 167 ? 34.905 16.179 44.388 1.00 44.45 167 ALA B CA 1
ATOM 4014 C C . ALA B 1 167 ? 34.165 17.272 45.144 1.00 43.23 167 ALA B C 1
ATOM 4015 O O . ALA B 1 167 ? 34.639 17.792 46.153 1.00 43.60 167 ALA B O 1
ATOM 4017 N N . VAL B 1 168 ? 32.995 17.619 44.627 1.00 52.11 168 VAL B N 1
ATOM 4018 C CA . VAL B 1 168 ? 32.159 18.643 45.230 1.00 53.01 168 VAL B CA 1
ATOM 4019 C C . VAL B 1 168 ? 30.701 18.203 45.162 1.00 53.11 168 VAL B C 1
ATOM 4020 O O . VAL B 1 168 ? 30.074 18.271 44.103 1.00 52.75 168 VAL B O 1
ATOM 4024 N N . SER B 1 169 ? 30.175 17.736 46.293 1.00 55.89 169 SER B N 1
ATOM 4025 C CA . SER B 1 169 ? 28.790 17.291 46.377 1.00 57.32 169 SER B CA 1
ATOM 4026 C C . SER B 1 169 ? 27.877 18.512 46.439 1.00 59.70 169 SER B C 1
ATOM 4027 O O . SER B 1 169 ? 28.032 19.372 47.311 1.00 60.80 169 SER B O 1
ATOM 4030 N N . PRO B 1 170 ? 26.906 18.605 45.513 1.00 38.29 170 PRO B N 1
ATOM 4031 C CA . PRO B 1 170 ? 25.974 19.738 45.472 1.00 39.85 170 PRO B CA 1
ATOM 4032 C C . PRO B 1 170 ? 25.031 19.792 46.672 1.00 41.70 170 PRO B C 1
ATOM 4033 O O . PRO B 1 170 ? 24.778 18.777 47.319 1.00 40.25 170 PRO B O 1
ATOM 4037 N N . LYS B 1 171 ? 24.513 20.981 46.962 1.00 47.32 171 LYS B N 1
ATOM 4038 C CA . LYS B 1 171 ? 23.598 21.161 48.082 1.00 48.84 171 LYS B CA 1
ATOM 4039 C C . LYS B 1 171 ? 22.145 21.171 47.614 1.00 48.23 171 LYS B C 1
ATOM 4040 O O . LYS B 1 171 ? 21.729 22.054 46.861 1.00 47.25 171 LYS B O 1
ATOM 4046 N N . THR B 1 172 ? 21.380 20.184 48.068 1.00 61.02 172 THR B N 1
ATOM 4047 C CA . THR B 1 172 ? 19.972 20.057 47.710 1.00 62.20 172 THR B CA 1
ATOM 4048 C C . THR B 1 172 ? 19.193 19.459 48.883 1.00 63.13 172 THR B C 1
ATOM 4049 O O . THR B 1 172 ? 19.769 18.775 49.730 1.00 64.06 172 THR B O 1
ATOM 4053 N N . ARG B 1 173 ? 17.887 19.712 48.931 1.00 65.02 173 ARG B N 1
ATOM 4054 C CA . ARG B 1 173 ? 17.054 19.193 50.014 1.00 66.71 173 ARG B CA 1
ATOM 4055 C C . ARG B 1 173 ? 16.896 17.678 49.929 1.00 66.67 173 ARG B C 1
ATOM 4056 O O . ARG B 1 173 ? 16.435 17.040 50.876 1.00 65.50 173 ARG B O 1
ATOM 4064 N N . HIS B 1 174 ? 17.280 17.107 48.792 1.00 49.70 174 HIS B N 1
ATOM 4065 C CA . HIS B 1 174 ? 17.179 15.665 48.588 1.00 48.00 174 HIS B CA 1
ATOM 4066 C C . HIS B 1 174 ? 18.391 14.957 49.183 1.00 46.69 174 HIS B C 1
ATOM 4067 O O . HIS B 1 174 ? 19.480 15.530 49.259 1.00 45.32 174 HIS B O 1
ATOM 4074 N N . PRO B 1 175 ? 18.215 13.705 49.629 1.00 47.27 175 PRO B N 1
ATOM 4075 C CA . PRO B 1 175 ? 19.315 12.932 50.212 1.00 44.29 175 PRO B CA 1
ATOM 4076 C C . PRO B 1 175 ? 20.235 12.377 49.125 1.00 43.02 175 PRO B C 1
ATOM 4077 O O . PRO B 1 175 ? 20.141 11.203 48.754 1.00 42.24 175 PRO B O 1
ATOM 4081 N N . VAL B 1 176 ? 21.129 13.228 48.627 1.00 58.75 176 VAL B N 1
ATOM 4082 C CA . VAL B 1 176 ? 22.059 12.833 47.571 1.00 58.60 176 VAL B CA 1
ATOM 4083 C C . VAL B 1 176 ? 23.458 12.517 48.093 1.00 58.04 176 VAL B C 1
ATOM 4084 O O . VAL B 1 176 ? 24.325 12.079 47.336 1.00 57.91 176 VAL B O 1
ATOM 4088 N N . ARG B 1 177 ? 23.673 12.755 49.383 1.00 58.94 177 ARG B N 1
ATOM 4089 C CA . ARG B 1 177 ? 24.958 12.471 50.011 1.00 60.07 177 ARG B CA 1
ATOM 4090 C C . ARG B 1 177 ? 24.788 11.164 50.762 1.00 60.85 177 ARG B C 1
ATOM 4091 O O . ARG B 1 177 ? 24.896 11.116 51.988 1.00 60.95 177 ARG B O 1
ATOM 4099 N N . SER B 1 178 ? 24.514 10.103 50.011 1.00 48.34 178 SER B N 1
ATOM 4100 C CA . SER B 1 178 ? 24.288 8.787 50.596 1.00 51.06 178 SER B CA 1
ATOM 4101 C C . SER B 1 178 ? 25.561 8.133 51.097 1.00 52.57 178 SER B C 1
ATOM 4102 O O . SER B 1 178 ? 26.640 8.721 51.059 1.00 52.29 178 SER B O 1
ATOM 4105 N N . LYS B 1 179 ? 25.407 6.900 51.569 1.00 51.37 179 LYS B N 1
ATOM 4106 C CA . LYS B 1 179 ? 26.505 6.108 52.094 1.00 50.78 179 LYS B CA 1
ATOM 4107 C C . LYS B 1 179 ? 27.336 5.543 50.954 1.00 49.36 179 LYS B C 1
ATOM 4108 O O . LYS B 1 179 ? 28.562 5.674 50.939 1.00 49.51 179 LYS B O 1
ATOM 4114 N N . ALA B 1 180 ? 26.659 4.920 49.995 1.00 52.50 180 ALA B N 1
ATOM 4115 C CA . ALA B 1 180 ? 27.326 4.311 48.851 1.00 50.01 180 ALA B CA 1
ATOM 4116 C C . ALA B 1 180 ? 28.165 5.296 48.041 1.00 49.43 180 ALA B C 1
ATOM 4117 O O . ALA B 1 180 ? 29.129 4.892 47.393 1.00 48.36 180 ALA B O 1
ATOM 4119 N N . LEU B 1 181 ? 27.807 6.578 48.078 1.00 38.01 181 LEU B N 1
ATOM 4120 C CA . LEU B 1 181 ? 28.562 7.587 47.337 1.00 37.91 181 LEU B CA 1
ATOM 4121 C C . LEU B 1 181 ? 29.879 7.879 48.051 1.00 38.11 181 LEU B C 1
ATOM 4122 O O . LEU B 1 181 ? 30.956 7.778 47.457 1.00 36.91 181 LEU B O 1
ATOM 4127 N N . VAL B 1 182 ? 29.782 8.241 49.329 1.00 50.81 182 VAL B N 1
ATOM 4128 C CA . VAL B 1 182 ? 30.961 8.537 50.128 1.00 51.05 182 VAL B CA 1
ATOM 4129 C C . VAL B 1 182 ? 31.920 7.355 50.065 1.00 51.14 182 VAL B C 1
ATOM 4130 O O . VAL B 1 182 ? 33.139 7.531 50.074 1.00 50.93 182 VAL B O 1
ATOM 4134 N N . ASP B 1 183 ? 31.365 6.147 49.997 1.00 45.43 183 ASP B N 1
ATOM 4135 C CA . ASP B 1 183 ? 32.188 4.944 49.911 1.00 45.12 183 ASP B CA 1
ATOM 4136 C C . ASP B 1 183 ? 32.929 4.929 48.581 1.00 44.02 183 ASP B C 1
ATOM 4137 O O . ASP B 1 183 ? 34.099 4.562 48.521 1.00 44.64 183 ASP B O 1
ATOM 4142 N N . PHE B 1 184 ? 32.241 5.327 47.515 1.00 52.03 184 PHE B N 1
ATOM 4143 C CA . PHE B 1 184 ? 32.854 5.375 46.194 1.00 49.81 184 PHE B CA 1
ATOM 4144 C C . PHE B 1 184 ? 34.012 6.362 46.238 1.00 48.77 184 PHE B C 1
ATOM 4145 O O . PHE B 1 184 ? 35.090 6.098 45.706 1.00 49.01 184 PHE B O 1
ATOM 4153 N N . LEU B 1 185 ? 33.769 7.504 46.874 1.00 42.09 185 LEU B N 1
ATOM 4154 C CA . LEU B 1 185 ? 34.778 8.542 47.017 1.00 42.57 185 LEU B CA 1
ATOM 4155 C C . LEU B 1 185 ? 36.071 7.968 47.583 1.00 44.08 185 LEU B C 1
ATOM 4156 O O . LEU B 1 185 ? 37.158 8.262 47.079 1.00 45.62 185 LEU B O 1
ATOM 4161 N N . ASP B 1 186 ? 35.952 7.149 48.629 1.00 55.80 186 ASP B N 1
ATOM 4162 C CA . ASP B 1 186 ? 37.124 6.543 49.257 1.00 58.03 186 ASP B CA 1
ATOM 4163 C C . ASP B 1 186 ? 37.768 5.496 48.354 1.00 59.94 186 ASP B C 1
ATOM 4164 O O . ASP B 1 186 ? 38.975 5.530 48.110 1.00 60.71 186 ASP B O 1
ATOM 4169 N N . SER B 1 187 ? 36.959 4.565 47.862 1.00 40.19 187 SER B N 1
ATOM 4170 C CA . SER B 1 187 ? 37.454 3.503 46.997 1.00 41.64 187 SER B CA 1
ATOM 4171 C C . SER B 1 187 ? 38.125 4.051 45.738 1.00 43.08 187 SER B C 1
ATOM 4172 O O . SER B 1 187 ? 38.964 3.382 45.131 1.00 42.61 187 SER B O 1
ATOM 4175 N N . ALA B 1 188 ? 37.754 5.267 45.347 1.00 57.47 188 ALA B N 1
ATOM 4176 C CA . ALA B 1 188 ? 38.334 5.893 44.162 1.00 58.37 188 ALA B CA 1
ATOM 4177 C C . ALA B 1 188 ? 39.562 6.713 44.547 1.00 58.82 188 ALA B C 1
ATOM 4178 O O . ALA B 1 188 ? 40.161 7.387 43.710 1.00 58.92 188 ALA B O 1
ATOM 4180 N N . HIS B 1 189 ? 39.922 6.648 45.824 1.00 60.99 189 HIS B N 1
ATOM 4181 C CA . HIS B 1 189 ? 41.079 7.358 46.358 1.00 62.28 189 HIS B CA 1
ATOM 4182 C C . HIS B 1 189 ? 40.968 8.871 46.251 1.00 61.34 189 HIS B C 1
ATOM 4183 O O . HIS B 1 189 ? 41.957 9.589 46.407 1.00 60.49 189 HIS B O 1
ATOM 4190 N N . ILE B 1 190 ? 39.762 9.358 45.984 1.00 49.29 190 ILE B N 1
ATOM 4191 C CA . ILE B 1 190 ? 39.550 10.794 45.887 1.00 48.14 190 ILE B CA 1
ATOM 4192 C C . ILE B 1 190 ? 39.927 11.358 47.254 1.00 48.13 190 ILE B C 1
ATOM 4193 O O . ILE B 1 190 ? 39.267 11.091 48.256 1.00 48.99 190 ILE B O 1
ATOM 4198 N N . GLU B 1 191 ? 41.004 12.130 47.280 1.00 74.62 191 GLU B N 1
ATOM 4199 C CA . GLU B 1 191 ? 41.522 12.715 48.508 1.00 76.08 191 GLU B CA 1
ATOM 4200 C C . GLU B 1 191 ? 40.556 13.529 49.362 1.00 75.49 191 GLU B C 1
ATOM 4201 O O . GLU B 1 191 ? 40.531 13.365 50.580 1.00 76.58 191 GLU B O 1
ATOM 4207 N N . ALA B 1 192 ? 39.761 14.400 48.751 1.00 63.58 192 ALA B N 1
ATOM 4208 C CA . ALA B 1 192 ? 38.833 15.206 49.537 1.00 63.49 192 ALA B CA 1
ATOM 4209 C C . ALA B 1 192 ? 37.491 15.436 48.857 1.00 63.42 192 ALA B C 1
ATOM 4210 O O . ALA B 1 192 ? 37.394 15.429 47.632 1.00 64.39 192 ALA B O 1
ATOM 4212 N N . VAL B 1 193 ? 36.457 15.639 49.669 1.00 50.35 193 VAL B N 1
ATOM 4213 C CA . VAL B 1 193 ? 35.110 15.890 49.168 1.00 48.63 193 VAL B CA 1
ATOM 4214 C C . VAL B 1 193 ? 34.573 17.172 49.789 1.00 47.00 193 VAL B C 1
ATOM 4215 O O . VAL B 1 193 ? 34.531 17.315 51.007 1.00 47.02 193 VAL B O 1
ATOM 4219 N N . LEU B 1 194 ? 34.163 18.104 48.939 1.00 59.24 194 LEU B N 1
ATOM 4220 C CA . LEU B 1 194 ? 33.641 19.380 49.401 1.00 58.54 194 LEU B CA 1
ATOM 4221 C C . LEU B 1 194 ? 32.115 19.309 49.462 1.00 57.69 194 LEU B C 1
ATOM 4222 O O . LEU B 1 194 ? 31.476 18.831 48.526 1.00 58.26 194 LEU B O 1
ATOM 4227 N N . LEU B 1 195 ? 31.538 19.775 50.566 1.00 61.36 195 LEU B N 1
ATOM 4228 C CA . LEU B 1 195 ? 30.086 19.746 50.738 1.00 62.33 195 LEU B CA 1
ATOM 4229 C C . LEU B 1 195 ? 29.477 21.143 50.652 1.00 63.66 195 LEU B C 1
ATOM 4230 O O . LEU B 1 195 ? 29.472 21.886 51.630 1.00 63.53 195 LEU B O 1
ATOM 4235 N N . SER B 1 196 ? 28.959 21.492 49.480 1.00 43.88 196 SER B N 1
ATOM 4236 C CA . SER B 1 196 ? 28.359 22.804 49.266 1.00 47.26 196 SER B CA 1
ATOM 4237 C C . SER B 1 196 ? 27.333 23.131 50.346 1.00 50.99 196 SER B C 1
ATOM 4238 O O . SER B 1 196 ? 26.801 22.235 51.003 1.00 50.65 196 SER B O 1
ATOM 4241 N N . ASN B 1 197 ? 27.053 24.419 50.524 1.00 55.94 197 ASN B N 1
ATOM 4242 C CA . ASN B 1 197 ? 26.094 24.859 51.530 1.00 57.48 197 ASN B CA 1
ATOM 4243 C C . ASN B 1 197 ? 24.954 25.694 50.950 1.00 57.65 197 ASN B C 1
ATOM 4244 O O . ASN B 1 197 ? 24.116 26.209 51.689 1.00 58.15 197 ASN B O 1
ATOM 4249 N N . SER B 1 198 ? 24.929 25.825 49.625 1.00 73.14 198 SER B N 1
ATOM 4250 C CA . SER B 1 198 ? 23.877 26.581 48.947 1.00 71.05 198 SER B CA 1
ATOM 4251 C C . SER B 1 198 ? 23.666 26.042 47.533 1.00 69.94 198 SER B C 1
ATOM 4252 O O . SER B 1 198 ? 24.567 25.438 46.952 1.00 70.51 198 SER B O 1
ATOM 4255 N N . PRO B 1 199 ? 22.464 26.244 46.966 1.00 64.88 199 PRO B N 1
ATOM 4256 C CA . PRO B 1 199 ? 22.147 25.771 45.614 1.00 62.42 199 PRO B CA 1
ATOM 4257 C C . PRO B 1 199 ? 23.111 26.350 44.586 1.00 60.09 199 PRO B C 1
ATOM 4258 O O . PRO B 1 199 ? 23.526 27.502 44.700 1.00 60.23 199 PRO B O 1
ATOM 4262 N N . SER B 1 200 ? 23.459 25.547 43.585 1.00 54.42 200 SER B N 1
ATOM 4263 C CA . SER B 1 200 ? 24.380 25.983 42.540 1.00 49.25 200 SER B CA 1
ATOM 4264 C C . SER B 1 200 ? 23.690 26.009 41.184 1.00 45.50 200 SER B C 1
ATOM 4265 O O . SER B 1 200 ? 22.462 25.949 41.106 1.00 44.34 200 SER B O 1
ATOM 4268 N N . SER B 1 201 ? 24.483 26.098 40.119 1.00 37.76 201 SER B N 1
ATOM 4269 C CA . SER B 1 201 ? 23.952 26.121 38.757 1.00 33.60 201 SER B CA 1
ATOM 4270 C C . SER B 1 201 ? 24.749 25.184 37.853 1.00 29.43 201 SER B C 1
ATOM 4271 O O . SER B 1 201 ? 24.779 25.353 36.640 1.00 28.41 201 SER B O 1
ATOM 4274 N N . THR B 1 202 ? 25.380 24.190 38.460 1.00 24.22 202 THR B N 1
ATOM 4275 C CA . THR B 1 202 ? 26.200 23.223 37.742 1.00 19.69 202 THR B CA 1
ATOM 4276 C C . THR B 1 202 ? 25.390 22.022 37.244 1.00 18.89 202 THR B C 1
ATOM 4277 O O . THR B 1 202 ? 24.278 21.761 37.707 1.00 18.50 202 THR B O 1
ATOM 4281 N N . PHE B 1 203 ? 25.977 21.281 36.313 1.00 18.71 203 PHE B N 1
ATOM 4282 C CA . PHE B 1 203 ? 25.346 20.097 35.745 1.00 19.13 203 PHE B CA 1
ATOM 4283 C C . PHE B 1 203 ? 25.081 19.062 36.843 1.00 19.79 203 PHE B C 1
ATOM 4284 O O . PHE B 1 203 ? 24.029 18.416 36.872 1.00 20.20 203 PHE B O 1
ATOM 4292 N N . SER B 1 204 ? 26.041 18.902 37.744 1.00 21.67 204 SER B N 1
ATOM 4293 C CA . SER B 1 204 ? 25.892 17.946 38.830 1.00 22.70 204 SER B CA 1
ATOM 4294 C C . SER B 1 204 ? 24.743 18.374 39.733 1.00 24.04 204 SER B C 1
ATOM 4295 O O . SER B 1 204 ? 23.897 17.564 40.102 1.00 26.83 204 SER B O 1
ATOM 4298 N N . TRP B 1 205 ? 24.712 19.654 40.082 1.00 24.82 205 TRP B N 1
ATOM 4299 C CA . TRP B 1 205 ? 23.652 20.180 40.928 1.00 26.06 205 TRP B CA 1
ATOM 4300 C C . TRP B 1 205 ? 22.277 19.981 40.299 1.00 26.84 205 TRP B C 1
ATOM 4301 O O . TRP B 1 205 ? 21.290 19.726 41.000 1.00 27.25 205 TRP B O 1
ATOM 4312 N N . TYR B 1 206 ? 22.210 20.112 38.978 1.00 24.11 206 TYR B N 1
ATOM 4313 C CA . TYR B 1 206 ? 20.946 19.966 38.282 1.00 23.27 206 TYR B CA 1
ATOM 4314 C C . TYR B 1 206 ? 20.305 18.598 38.496 1.00 25.03 206 TYR B C 1
ATOM 4315 O O . TYR B 1 206 ? 19.088 18.494 38.692 1.00 26.05 206 TYR B O 1
ATOM 4324 N N . SER B 1 207 ? 21.119 17.550 38.450 1.00 21.22 207 SER B N 1
ATOM 4325 C CA . SER B 1 207 ? 20.598 16.208 38.615 1.00 23.38 207 SER B CA 1
ATOM 4326 C C . SER B 1 207 ? 20.299 15.884 40.079 1.00 25.99 207 SER B C 1
ATOM 4327 O O . SER B 1 207 ? 19.419 15.075 40.373 1.00 26.57 207 SER B O 1
ATOM 4330 N N . ALA B 1 208 ? 21.024 16.511 40.998 1.00 24.88 208 ALA B N 1
ATOM 4331 C CA . ALA B 1 208 ? 20.799 16.267 42.416 1.00 24.76 208 ALA B CA 1
ATOM 4332 C C . ALA B 1 208 ? 19.507 16.949 42.853 1.00 25.35 208 ALA B C 1
ATOM 4333 O O . ALA B 1 208 ? 18.651 16.341 43.490 1.00 24.61 208 ALA B O 1
ATOM 4335 N N . GLU B 1 209 ? 19.372 18.216 42.477 1.00 34.13 209 GLU B N 1
ATOM 4336 C CA . GLU B 1 209 ? 18.212 19.029 42.815 1.00 35.57 209 GLU B CA 1
ATOM 4337 C C . GLU B 1 209 ? 16.902 18.635 42.132 1.00 37.64 209 GLU B C 1
ATOM 4338 O O . GLU B 1 209 ? 15.825 18.771 42.721 1.00 39.87 209 GLU B O 1
ATOM 4344 N N . ASN B 1 210 ? 16.979 18.144 40.901 1.00 34.25 210 ASN B N 1
ATOM 4345 C CA . ASN B 1 210 ? 15.763 17.790 40.180 1.00 32.14 210 ASN B CA 1
ATOM 4346 C C . ASN B 1 210 ? 15.491 16.303 40.038 1.00 31.59 210 ASN B C 1
ATOM 4347 O O . ASN B 1 210 ? 14.403 15.907 39.623 1.00 31.13 210 ASN B O 1
ATOM 4352 N N . TYR B 1 211 ? 16.469 15.475 40.384 1.00 24.72 211 TYR B N 1
ATOM 4353 C CA . TYR B 1 211 ? 16.289 14.038 40.265 1.00 23.69 211 TYR B CA 1
ATOM 4354 C C . TYR B 1 211 ? 16.829 13.267 41.469 1.00 22.96 211 TYR B C 1
ATOM 4355 O O . TYR B 1 211 ? 16.778 12.039 41.499 1.00 21.62 211 TYR B O 1
ATOM 4364 N N . SER B 1 212 ? 17.336 13.999 42.459 1.00 24.62 212 SER B N 1
ATOM 4365 C CA . SER B 1 212 ? 17.864 13.405 43.687 1.00 26.43 212 SER B CA 1
ATOM 4366 C C . SER B 1 212 ? 18.992 12.408 43.460 1.00 27.26 212 SER B C 1
ATOM 4367 O O . SER B 1 212 ? 19.253 11.563 44.317 1.00 26.37 212 SER B O 1
ATOM 4370 N N . ALA B 1 213 ? 19.664 12.500 42.319 1.00 26.96 213 ALA B N 1
ATOM 4371 C CA . ALA B 1 213 ? 20.740 11.561 42.019 1.00 28.68 213 ALA B CA 1
ATOM 4372 C C . ALA B 1 213 ? 21.978 11.772 42.881 1.00 28.34 213 ALA B C 1
ATOM 4373 O O . ALA B 1 213 ? 22.214 12.864 43.395 1.00 27.56 213 ALA B O 1
ATOM 4375 N N . GLN B 1 214 ? 22.755 10.708 43.044 1.00 27.38 214 GLN B N 1
ATOM 4376 C CA . GLN B 1 214 ? 24.006 10.769 43.791 1.00 28.13 214 GLN B CA 1
ATOM 4377 C C . GLN B 1 214 ? 24.933 11.518 42.834 1.00 26.49 214 GLN B C 1
ATOM 4378 O O . GLN B 1 214 ? 25.618 10.900 42.018 1.00 24.04 214 GLN B O 1
ATOM 4384 N N . ALA B 1 215 ? 24.943 12.844 42.941 1.00 33.87 215 ALA B N 1
ATOM 4385 C CA . ALA B 1 215 ? 25.732 13.689 42.054 1.00 34.36 215 ALA B CA 1
ATOM 4386 C C . ALA B 1 215 ? 27.056 14.219 42.606 1.00 36.86 215 ALA B C 1
ATOM 4387 O O . ALA B 1 215 ? 27.171 14.543 43.791 1.00 38.31 215 ALA B O 1
ATOM 4389 N N . LEU B 1 216 ? 28.049 14.321 41.725 1.00 32.04 216 LEU B N 1
ATOM 4390 C CA . LEU B 1 216 ? 29.365 14.830 42.100 1.00 31.15 216 LEU B CA 1
ATOM 4391 C C . LEU B 1 216 ? 30.098 15.520 40.954 1.00 29.36 216 LEU B C 1
ATOM 4392 O O . LEU B 1 216 ? 30.013 15.108 39.802 1.00 29.28 216 LEU B O 1
ATOM 4397 N N . THR B 1 217 ? 30.811 16.583 41.293 1.00 33.11 217 THR B N 1
ATOM 4398 C CA . THR B 1 217 ? 31.632 17.300 40.336 1.00 34.09 217 THR B CA 1
ATOM 4399 C C . THR B 1 217 ? 33.027 16.937 40.814 1.00 36.29 217 THR B C 1
ATOM 4400 O O . THR B 1 217 ? 33.505 17.487 41.809 1.00 37.70 217 THR B O 1
ATOM 4412 N N . GLU B 1 219 ? 37.054 16.803 40.497 1.00 36.00 219 GLU B N 1
ATOM 4413 C CA . GLU B 1 219 ? 38.221 17.464 39.925 1.00 35.74 219 GLU B CA 1
ATOM 4414 C C . GLU B 1 219 ? 39.349 16.436 39.846 1.00 36.84 219 GLU B C 1
ATOM 4415 O O . GLU B 1 219 ? 40.058 16.212 40.825 1.00 36.44 219 GLU B O 1
ATOM 4421 N N . LEU B 1 220 ? 39.501 15.812 38.683 1.00 29.34 220 LEU B N 1
ATOM 4422 C CA . LEU B 1 220 ? 40.529 14.801 38.462 1.00 28.83 220 LEU B CA 1
ATOM 4423 C C . LEU B 1 220 ? 41.755 15.345 37.743 1.00 29.51 220 LEU B C 1
ATOM 4424 O O . LEU B 1 220 ? 41.771 15.438 36.521 1.00 29.03 220 LEU B O 1
ATOM 4429 N N . GLY B 1 221 ? 42.785 15.702 38.501 1.00 51.09 221 GLY B N 1
ATOM 4430 C CA . GLY B 1 221 ? 44.004 16.206 37.894 1.00 50.18 221 GLY B CA 1
ATOM 4431 C C . GLY B 1 221 ? 43.965 17.636 37.388 1.00 49.96 221 GLY B C 1
ATOM 4432 O O . GLY B 1 221 ? 43.134 18.442 37.809 1.00 49.28 221 GLY B O 1
ATOM 4433 N N . ARG B 1 222 ? 44.885 17.942 36.477 1.00 38.39 222 ARG B N 1
ATOM 4434 C CA . ARG B 1 222 ? 45.007 19.275 35.893 1.00 37.18 222 ARG B CA 1
ATOM 4435 C C . ARG B 1 222 ? 44.575 19.266 34.435 1.00 34.73 222 ARG B C 1
ATOM 4436 O O . ARG B 1 222 ? 44.331 18.210 33.857 1.00 34.46 222 ARG B O 1
ATOM 4444 N N . VAL B 1 223 ? 44.499 20.450 33.843 1.00 34.80 223 VAL B N 1
ATOM 4445 C CA . VAL B 1 223 ? 44.103 20.580 32.448 1.00 33.12 223 VAL B CA 1
ATOM 4446 C C . VAL B 1 223 ? 45.256 20.250 31.500 1.00 31.04 223 VAL B C 1
ATOM 4447 O O . VAL B 1 223 ? 46.383 20.696 31.707 1.00 30.99 223 VAL B O 1
ATOM 4451 N N . ALA B 1 224 ? 44.956 19.465 30.466 1.00 22.82 224 ALA B N 1
ATOM 4452 C CA . ALA B 1 224 ? 45.931 19.066 29.457 1.00 21.80 224 ALA B CA 1
ATOM 4453 C C . ALA B 1 224 ? 45.176 18.578 28.226 1.00 21.54 224 ALA B C 1
ATOM 4454 O O . ALA B 1 224 ? 43.983 18.287 28.308 1.00 20.32 224 ALA B O 1
ATOM 4456 N N . ARG B 1 225 ? 45.866 18.487 27.090 1.00 23.91 225 ARG B N 1
ATOM 4457 C CA . ARG B 1 225 ? 45.240 18.021 25.856 1.00 22.91 225 ARG B CA 1
ATOM 4458 C C . ARG B 1 225 ? 45.295 16.505 25.765 1.00 23.60 225 ARG B C 1
ATOM 4459 O O . ARG B 1 225 ? 46.043 15.853 26.494 1.00 24.71 225 ARG B O 1
ATOM 4467 N N . ILE B 1 226 ? 44.486 15.950 24.869 1.00 29.46 226 ILE B N 1
ATOM 4468 C CA . ILE B 1 226 ? 44.432 14.514 24.672 1.00 31.01 226 ILE B CA 1
ATOM 4469 C C . ILE B 1 226 ? 45.809 14.020 24.248 1.00 32.35 226 ILE B C 1
ATOM 4470 O O . ILE B 1 226 ? 46.394 14.526 23.289 1.00 33.70 226 ILE B O 1
ATOM 4475 N N . GLY B 1 227 ? 46.322 13.038 24.983 1.00 42.72 227 GLY B N 1
ATOM 4476 C CA . GLY B 1 227 ? 47.633 12.490 24.692 1.00 42.88 227 GLY B CA 1
ATOM 4477 C C . GLY B 1 227 ? 48.735 13.174 25.482 1.00 42.93 227 GLY B C 1
ATOM 4478 O O . GLY B 1 227 ? 49.887 12.762 25.422 1.00 46.41 227 GLY B O 1
ATOM 4479 N N . GLU B 1 228 ? 48.391 14.222 26.221 1.00 28.39 228 GLU B N 1
ATOM 4480 C CA . GLU B 1 228 ? 49.382 14.945 27.011 1.00 27.36 228 GLU B CA 1
ATOM 4481 C C . GLU B 1 228 ? 48.942 14.972 28.469 1.00 27.23 228 GLU B C 1
ATOM 4482 O O . GLU B 1 228 ? 49.328 15.856 29.239 1.00 27.25 228 GLU B O 1
ATOM 4488 N N . ASN B 1 229 ? 48.127 13.989 28.839 1.00 33.03 229 ASN B N 1
ATOM 4489 C CA . ASN B 1 229 ? 47.618 13.874 30.203 1.00 34.91 229 ASN B CA 1
ATOM 4490 C C . ASN B 1 229 ? 48.469 12.953 31.074 1.00 36.37 229 ASN B C 1
ATOM 4491 O O . ASN B 1 229 ? 49.301 12.192 30.574 1.00 33.89 229 ASN B O 1
ATOM 4496 N N . ALA B 1 230 ? 48.251 13.037 32.383 1.00 32.22 230 ALA B N 1
ATOM 4497 C CA . ALA B 1 230 ? 48.951 12.190 33.344 1.00 33.18 230 ALA B CA 1
ATOM 4498 C C . ALA B 1 230 ? 47.962 11.100 33.772 1.00 34.19 230 ALA B C 1
ATOM 4499 O O . ALA B 1 230 ? 47.656 10.942 34.954 1.00 33.33 230 ALA B O 1
ATOM 4501 N N . LEU B 1 231 ? 47.456 10.369 32.781 1.00 42.49 231 LEU B N 1
ATOM 4502 C CA . LEU B 1 231 ? 46.495 9.292 32.985 1.00 46.46 231 LEU B CA 1
ATOM 4503 C C . LEU B 1 231 ? 46.965 8.262 34.008 1.00 50.27 231 LEU B C 1
ATOM 4504 O O . LEU B 1 231 ? 46.157 7.537 34.592 1.00 51.08 231 LEU B O 1
ATOM 4509 N N . ASP B 1 232 ? 48.276 8.202 34.214 1.00 62.51 232 ASP B N 1
ATOM 4510 C CA . ASP B 1 232 ? 48.876 7.260 35.151 1.00 65.65 232 ASP B CA 1
ATOM 4511 C C . ASP B 1 232 ? 48.525 7.537 36.612 1.00 65.21 232 ASP B C 1
ATOM 4512 O O . ASP B 1 232 ? 48.529 6.621 37.437 1.00 64.31 232 ASP B O 1
ATOM 4517 N N . ARG B 1 233 ? 48.225 8.795 36.928 1.00 42.09 233 ARG B N 1
ATOM 4518 C CA . ARG B 1 233 ? 47.885 9.174 38.296 1.00 39.19 233 ARG B CA 1
ATOM 4519 C C . ARG B 1 233 ? 46.396 9.057 38.608 1.00 37.40 233 ARG B C 1
ATOM 4520 O O . ARG B 1 233 ? 45.946 9.476 39.670 1.00 37.73 233 ARG B O 1
ATOM 4528 N N . LEU B 1 234 ? 45.633 8.488 37.682 1.00 40.83 234 LEU B N 1
ATOM 4529 C CA . LEU B 1 234 ? 44.196 8.321 37.883 1.00 40.18 234 LEU B CA 1
ATOM 4530 C C . LEU B 1 234 ? 43.786 6.856 37.810 1.00 39.76 234 LEU B C 1
ATOM 4531 O O . LEU B 1 234 ? 42.604 6.540 37.690 1.00 39.48 234 LEU B O 1
ATOM 4536 N N . THR B 1 235 ? 44.770 5.968 37.880 1.00 47.83 235 THR B N 1
ATOM 4537 C CA . THR B 1 235 ? 44.521 4.533 37.815 1.00 46.05 235 THR B CA 1
ATOM 4538 C C . THR B 1 235 ? 43.573 4.051 38.911 1.00 46.11 235 THR B C 1
ATOM 4539 O O . THR B 1 235 ? 42.873 3.054 38.734 1.00 45.53 235 THR B O 1
ATOM 4543 N N . ALA B 1 236 ? 43.562 4.756 40.040 1.00 40.29 236 ALA B N 1
ATOM 4544 C CA . ALA B 1 236 ? 42.707 4.404 41.172 1.00 40.48 236 ALA B CA 1
ATOM 4545 C C . ALA B 1 236 ? 41.255 4.742 40.847 1.00 41.04 236 ALA B C 1
ATOM 4546 O O . ALA B 1 236 ? 40.347 3.912 40.997 1.00 41.36 236 ALA B O 1
ATOM 4548 N N . PHE B 1 237 ? 41.041 5.979 40.418 1.00 37.28 237 PHE B N 1
ATOM 4549 C CA . PHE B 1 237 ? 39.717 6.430 40.049 1.00 35.54 237 PHE B CA 1
ATOM 4550 C C . PHE B 1 237 ? 39.201 5.515 38.944 1.00 35.32 237 PHE B C 1
ATOM 4551 O O . PHE B 1 237 ? 38.072 5.030 38.997 1.00 35.09 237 PHE B O 1
ATOM 4559 N N . ASP B 1 238 ? 40.043 5.286 37.942 1.00 29.96 238 ASP B N 1
ATOM 4560 C CA . ASP B 1 238 ? 39.683 4.444 36.813 1.00 31.33 238 ASP B CA 1
ATOM 4561 C C . ASP B 1 238 ? 39.178 3.079 37.267 1.00 32.72 238 ASP B C 1
ATOM 4562 O O . ASP B 1 238 ? 38.041 2.710 36.987 1.00 31.36 238 ASP B O 1
ATOM 4567 N N . LEU B 1 239 ? 40.026 2.334 37.969 1.00 46.78 239 LEU B N 1
ATOM 4568 C CA . LEU B 1 239 ? 39.651 1.008 38.450 1.00 47.00 239 LEU B CA 1
ATOM 4569 C C . LEU B 1 239 ? 38.354 1.072 39.258 1.00 45.88 239 LEU B C 1
ATOM 4570 O O . LEU B 1 239 ? 37.436 0.286 39.033 1.00 44.61 239 LEU B O 1
ATOM 4575 N N . ALA B 1 240 ? 38.285 2.014 40.194 1.00 34.78 240 ALA B N 1
ATOM 4576 C CA . ALA B 1 240 ? 37.100 2.176 41.027 1.00 33.54 240 ALA B CA 1
ATOM 4577 C C . ALA B 1 240 ? 35.845 2.359 40.166 1.00 33.06 240 ALA B C 1
ATOM 4578 O O . ALA B 1 240 ? 34.863 1.633 40.327 1.00 32.11 240 ALA B O 1
ATOM 4580 N N . LEU B 1 241 ? 35.889 3.330 39.255 1.00 43.60 241 LEU B N 1
ATOM 4581 C CA . LEU B 1 241 ? 34.763 3.608 38.363 1.00 43.45 241 LEU B CA 1
ATOM 4582 C C . LEU B 1 241 ? 34.399 2.361 37.573 1.00 44.74 241 LEU B C 1
ATOM 4583 O O . LEU B 1 241 ? 33.229 2.133 37.271 1.00 45.34 241 LEU B O 1
ATOM 4588 N N . ARG B 1 242 ? 35.408 1.561 37.238 1.00 39.36 242 ARG B N 1
ATOM 4589 C CA . ARG B 1 242 ? 35.195 0.330 36.486 1.00 42.71 242 ARG B CA 1
ATOM 4590 C C . ARG B 1 242 ? 34.360 -0.634 37.317 1.00 43.78 242 ARG B C 1
ATOM 4591 O O . ARG B 1 242 ? 33.442 -1.275 36.802 1.00 43.85 242 ARG B O 1
ATOM 4599 N N . ASN B 1 243 ? 34.682 -0.726 38.606 1.00 65.41 243 ASN B N 1
ATOM 4600 C CA . ASN B 1 243 ? 33.966 -1.612 39.516 1.00 67.58 243 ASN B CA 1
ATOM 4601 C C . ASN B 1 243 ? 32.543 -1.114 39.736 1.00 68.87 243 ASN B C 1
ATOM 4602 O O . ASN B 1 243 ? 31.627 -1.905 39.967 1.00 68.47 243 ASN B O 1
ATOM 4607 N N . LEU B 1 244 ? 32.366 0.202 39.661 1.00 45.20 244 LEU B N 1
ATOM 4608 C CA . LEU B 1 244 ? 31.054 0.808 39.831 1.00 45.24 244 LEU B CA 1
ATOM 4609 C C . LEU B 1 244 ? 30.164 0.331 38.690 1.00 46.12 244 LEU B C 1
ATOM 4610 O O . LEU B 1 244 ? 28.963 0.119 38.857 1.00 45.72 244 LEU B O 1
ATOM 4615 N N . ILE B 1 245 ? 30.777 0.161 37.525 1.00 46.60 245 ILE B N 1
ATOM 4616 C CA . ILE B 1 245 ? 30.079 -0.296 36.330 1.00 48.57 245 ILE B CA 1
ATOM 4617 C C . ILE B 1 245 ? 29.966 -1.815 36.348 1.00 51.17 245 ILE B C 1
ATOM 4618 O O . ILE B 1 245 ? 28.942 -2.378 35.960 1.00 52.61 245 ILE B O 1
ATOM 4623 N N . ALA B 1 246 ? 31.028 -2.475 36.795 1.00 91.83 246 ALA B N 1
ATOM 4624 C CA . ALA B 1 246 ? 31.042 -3.927 36.874 1.00 96.88 246 ALA B CA 1
ATOM 4625 C C . ALA B 1 246 ? 30.765 -4.339 38.317 1.00 100.87 246 ALA B C 1
ATOM 4626 O O . ALA B 1 246 ? 31.574 -5.015 38.951 1.00 102.33 246 ALA B O 1
ATOM 4628 N N . GLU B 1 247 ? 29.616 -3.917 38.832 1.00 78.80 247 GLU B N 1
ATOM 4629 C CA . GLU B 1 247 ? 29.229 -4.235 40.198 1.00 82.72 247 GLU B CA 1
ATOM 4630 C C . GLU B 1 247 ? 29.085 -5.741 40.383 1.00 83.63 247 GLU B C 1
ATOM 4631 O O . GLU B 1 247 ? 30.052 -6.428 40.712 1.00 85.84 247 GLU B O 1
ATOM 4637 N N . LEU B 1 253 ? 38.631 -1.683 52.017 1.00 107.44 253 LEU B N 1
ATOM 4638 C CA . LEU B 1 253 ? 40.050 -1.565 51.705 1.00 107.66 253 LEU B CA 1
ATOM 4639 C C . LEU B 1 253 ? 40.421 -0.157 51.243 1.00 108.03 253 LEU B C 1
ATOM 4640 O O . LEU B 1 253 ? 41.110 0.005 50.234 1.00 108.14 253 LEU B O 1
ATOM 4645 N N . SER B 1 254 ? 39.972 0.861 51.973 1.00 79.37 254 SER B N 1
ATOM 4646 C CA . SER B 1 254 ? 40.283 2.239 51.597 1.00 79.38 254 SER B CA 1
ATOM 4647 C C . SER B 1 254 ? 40.019 3.246 52.713 1.00 79.66 254 SER B C 1
ATOM 4648 O O . SER B 1 254 ? 38.938 3.272 53.302 1.00 78.05 254 SER B O 1
ATOM 4651 N N . LYS B 1 255 ? 41.016 4.081 52.987 1.00 68.65 255 LYS B N 1
ATOM 4652 C CA . LYS B 1 255 ? 40.912 5.098 54.026 1.00 66.42 255 LYS B CA 1
ATOM 4653 C C . LYS B 1 255 ? 39.866 6.140 53.651 1.00 63.51 255 LYS B C 1
ATOM 4654 O O . LYS B 1 255 ? 39.476 6.244 52.491 1.00 64.66 255 LYS B O 1
ATOM 4660 N N . PRO B 1 256 ? 39.398 6.930 54.632 1.00 89.15 256 PRO B N 1
ATOM 4661 C CA . PRO B 1 256 ? 38.388 7.957 54.359 1.00 86.19 256 PRO B CA 1
ATOM 4662 C C . PRO B 1 256 ? 38.952 9.220 53.710 1.00 84.39 256 PRO B C 1
ATOM 4663 O O . PRO B 1 256 ? 40.091 9.613 53.970 1.00 83.84 256 PRO B O 1
ATOM 4667 N N . CYS B 1 257 ? 38.143 9.846 52.862 1.00 55.71 257 CYS B N 1
ATOM 4668 C CA . CYS B 1 257 ? 38.542 11.073 52.192 1.00 53.97 257 CYS B CA 1
ATOM 4669 C C . CYS B 1 257 ? 38.357 12.207 53.188 1.00 53.44 257 CYS B C 1
ATOM 4670 O O . CYS B 1 257 ? 37.485 12.143 54.052 1.00 52.89 257 CYS B O 1
ATOM 4673 N N . ILE B 1 258 ? 39.179 13.240 53.075 1.00 59.03 258 ILE B N 1
ATOM 4674 C CA . ILE B 1 258 ? 39.090 14.374 53.980 1.00 60.04 258 ILE B CA 1
ATOM 4675 C C . ILE B 1 258 ? 37.809 15.160 53.724 1.00 61.59 258 ILE B C 1
ATOM 4676 O O . ILE B 1 258 ? 37.771 16.041 52.865 1.00 61.70 258 ILE B O 1
ATOM 4681 N N . LYS B 1 259 ? 36.763 14.834 54.475 1.00 54.16 259 LYS B N 1
ATOM 4682 C CA . LYS B 1 259 ? 35.477 15.506 54.327 1.00 56.17 259 LYS B CA 1
ATOM 4683 C C . LYS B 1 259 ? 35.504 17.001 54.647 1.00 59.16 259 LYS B C 1
ATOM 4684 O O . LYS B 1 259 ? 35.318 17.403 55.794 1.00 58.34 259 LYS B O 1
ATOM 4690 N N . TYR B 1 260 ? 35.741 17.822 53.631 1.00 62.04 260 TYR B N 1
ATOM 4691 C CA . TYR B 1 260 ? 35.736 19.270 53.809 1.00 66.06 260 TYR B CA 1
ATOM 4692 C C . TYR B 1 260 ? 34.266 19.658 53.713 1.00 69.37 260 TYR B C 1
ATOM 4693 O O . TYR B 1 260 ? 33.581 19.235 52.783 1.00 69.67 260 TYR B O 1
ATOM 4702 N N . ARG B 1 261 ? 33.770 20.452 54.655 1.00 83.26 261 ARG B N 1
ATOM 4703 C CA . ARG B 1 261 ? 32.362 20.819 54.610 1.00 87.92 261 ARG B CA 1
ATOM 4704 C C . ARG B 1 261 ? 32.050 22.288 54.358 1.00 91.44 261 ARG B C 1
ATOM 4705 O O . ARG B 1 261 ? 31.913 22.707 53.210 1.00 92.23 261 ARG B O 1
ATOM 4713 N N . VAL B 1 262 ? 31.935 23.062 55.432 1.00 110.99 262 VAL B N 1
ATOM 4714 C CA . VAL B 1 262 ? 31.591 24.477 55.334 1.00 115.53 262 VAL B CA 1
ATOM 4715 C C . VAL B 1 262 ? 32.167 25.199 54.123 1.00 118.96 262 VAL B C 1
ATOM 4716 O O . VAL B 1 262 ? 33.322 24.997 53.749 1.00 119.23 262 VAL B O 1
ATOM 4720 N N . SER B 1 263 ? 31.333 26.038 53.518 1.00 119.56 263 SER B N 1
ATOM 4721 C CA . SER B 1 263 ? 31.715 26.821 52.354 1.00 123.45 263 SER B CA 1
ATOM 4722 C C . SER B 1 263 ? 31.470 28.293 52.666 1.00 126.23 263 SER B C 1
ATOM 4723 O O . SER B 1 263 ? 30.666 28.955 52.009 1.00 127.02 263 SER B O 1
ATOM 4726 N N . ARG B 1 264 ? 32.160 28.793 53.684 1.00 129.68 264 ARG B N 1
ATOM 4727 C CA . ARG B 1 264 ? 32.028 30.183 54.097 1.00 132.23 264 ARG B CA 1
ATOM 4728 C C . ARG B 1 264 ? 32.338 31.118 52.932 1.00 133.06 264 ARG B C 1
ATOM 4729 O O . ARG B 1 264 ? 33.499 31.423 52.659 1.00 133.35 264 ARG B O 1
ATOM 4737 N N . THR B 1 265 ? 31.291 31.566 52.247 1.00 137.02 265 THR B N 1
ATOM 4738 C CA . THR B 1 265 ? 31.443 32.462 51.107 1.00 138.01 265 THR B CA 1
ATOM 4739 C C . THR B 1 265 ? 31.137 33.906 51.490 1.00 138.04 265 THR B C 1
ATOM 4740 O O . THR B 1 265 ? 32.026 34.762 51.491 1.00 138.11 265 THR B O 1
ATOM 4752 N N . PHE B 1 277 ? 47.117 37.548 46.605 1.00 101.10 277 PHE B N 1
ATOM 4753 C CA . PHE B 1 277 ? 47.979 36.619 45.883 1.00 93.79 277 PHE B CA 1
ATOM 4754 C C . PHE B 1 277 ? 47.814 36.716 44.371 1.00 90.65 277 PHE B C 1
ATOM 4755 O O . PHE B 1 277 ? 47.038 37.531 43.873 1.00 90.73 277 PHE B O 1
ATOM 4763 N N . ASP B 1 278 ? 48.552 35.877 43.651 1.00 110.92 278 ASP B N 1
ATOM 4764 C CA . ASP B 1 278 ? 48.508 35.861 42.191 1.00 106.63 278 ASP B CA 1
ATOM 4765 C C . ASP B 1 278 ? 47.567 34.778 41.676 1.00 103.90 278 ASP B C 1
ATOM 4766 O O . ASP B 1 278 ? 46.953 34.056 42.460 1.00 104.32 278 ASP B O 1
ATOM 4771 N N . ASP B 1 279 ? 47.459 34.669 40.354 1.00 117.01 279 ASP B N 1
ATOM 4772 C CA . ASP B 1 279 ? 46.597 33.668 39.736 1.00 116.66 279 ASP B CA 1
ATOM 4773 C C . ASP B 1 279 ? 47.316 32.330 39.562 1.00 115.36 279 ASP B C 1
ATOM 4774 O O . ASP B 1 279 ? 46.822 31.437 38.868 1.00 114.93 279 ASP B O 1
ATOM 4779 N N . ASN B 1 280 ? 48.477 32.191 40.195 1.00 87.01 280 ASN B N 1
ATOM 4780 C CA . ASN B 1 280 ? 49.258 30.959 40.100 1.00 86.20 280 ASN B CA 1
ATOM 4781 C C . ASN B 1 280 ? 49.122 30.113 41.366 1.00 85.69 280 ASN B C 1
ATOM 4782 O O . ASN B 1 280 ? 49.629 28.994 41.427 1.00 85.23 280 ASN B O 1
ATOM 4787 N N . VAL B 1 281 ? 48.431 30.651 42.367 1.00 90.51 281 VAL B N 1
ATOM 4788 C CA . VAL B 1 281 ? 48.232 29.962 43.641 1.00 88.54 281 VAL B CA 1
ATOM 4789 C C . VAL B 1 281 ? 47.488 28.634 43.530 1.00 86.58 281 VAL B C 1
ATOM 4790 O O . VAL B 1 281 ? 46.790 28.378 42.548 1.00 87.90 281 VAL B O 1
ATOM 4794 N N . GLU B 1 282 ? 47.638 27.799 44.556 1.00 105.83 282 GLU B N 1
ATOM 4795 C CA . GLU B 1 282 ? 47.000 26.486 44.593 1.00 104.24 282 GLU B CA 1
ATOM 4796 C C . GLU B 1 282 ? 45.751 26.448 45.470 1.00 102.71 282 GLU B C 1
ATOM 4797 O O . GLU B 1 282 ? 45.616 27.232 46.412 1.00 103.06 282 GLU B O 1
ATOM 4803 N N . ASN B 1 283 ? 44.843 25.528 45.150 1.00 85.86 283 ASN B N 1
ATOM 4804 C CA . ASN B 1 283 ? 43.597 25.371 45.892 1.00 85.45 283 ASN B CA 1
ATOM 4805 C C . ASN B 1 283 ? 43.859 24.848 47.298 1.00 84.72 283 ASN B C 1
ATOM 4806 O O . ASN B 1 283 ? 44.937 24.328 47.585 1.00 86.03 283 ASN B O 1
ATOM 4811 N N . PHE B 1 284 ? 42.863 24.990 48.168 1.00 94.24 284 PHE B N 1
ATOM 4812 C CA . PHE B 1 284 ? 42.976 24.548 49.556 1.00 93.70 284 PHE B CA 1
ATOM 4813 C C . PHE B 1 284 ? 44.156 25.221 50.243 1.00 94.31 284 PHE B C 1
ATOM 4814 O O . PHE B 1 284 ? 44.450 26.388 49.984 1.00 93.86 284 PHE B O 1
ATOM 4822 N N . ALA B 1 309 ? 41.928 26.100 52.914 1.00 96.54 309 ALA B N 1
ATOM 4823 C CA . ALA B 1 309 ? 42.000 27.541 53.116 1.00 95.59 309 ALA B CA 1
ATOM 4824 C C . ALA B 1 309 ? 41.057 28.254 52.155 1.00 93.68 309 ALA B C 1
ATOM 4825 O O . ALA B 1 309 ? 39.966 28.675 52.536 1.00 94.77 309 ALA B O 1
ATOM 4827 N N . ILE B 1 310 ? 41.494 28.389 50.907 1.00 95.61 310 ILE B N 1
ATOM 4828 C CA . ILE B 1 310 ? 40.708 29.042 49.868 1.00 94.92 310 ILE B CA 1
ATOM 4829 C C . ILE B 1 310 ? 40.606 28.073 48.693 1.00 92.29 310 ILE B C 1
ATOM 4830 O O . ILE B 1 310 ? 41.505 27.258 48.481 1.00 91.44 310 ILE B O 1
ATOM 4835 N N . VAL B 1 311 ? 39.515 28.152 47.938 1.00 69.67 311 VAL B N 1
ATOM 4836 C CA . VAL B 1 311 ? 39.328 27.263 46.799 1.00 67.80 311 VAL B CA 1
ATOM 4837 C C . VAL B 1 311 ? 38.713 27.983 45.603 1.00 67.54 311 VAL B C 1
ATOM 4838 O O . VAL B 1 311 ? 37.883 28.876 45.761 1.00 66.18 311 VAL B O 1
ATOM 4842 N N . PHE B 1 312 ? 39.139 27.591 44.408 1.00 57.09 312 PHE B N 1
ATOM 4843 C CA . PHE B 1 312 ? 38.622 28.157 43.165 1.00 54.34 312 PHE B CA 1
ATOM 4844 C C . PHE B 1 312 ? 38.706 29.670 42.994 1.00 52.96 312 PHE B C 1
ATOM 4845 O O . PHE B 1 312 ? 37.778 30.277 42.456 1.00 55.16 312 PHE B O 1
ATOM 4853 N N . PRO B 1 313 ? 39.802 30.307 43.436 1.00 72.37 313 PRO B N 1
ATOM 4854 C CA . PRO B 1 313 ? 39.878 31.762 43.263 1.00 72.06 313 PRO B CA 1
ATOM 4855 C C . PRO B 1 313 ? 40.051 32.168 41.795 1.00 71.79 313 PRO B C 1
ATOM 4856 O O . PRO B 1 313 ? 40.829 31.555 41.062 1.00 74.16 313 PRO B O 1
ATOM 4860 N N . ASN B 1 314 ? 39.323 33.199 41.371 1.00 79.10 314 ASN B N 1
ATOM 4861 C CA . ASN B 1 314 ? 39.391 33.679 39.989 1.00 81.69 314 ASN B CA 1
ATOM 4862 C C . ASN B 1 314 ? 38.799 35.083 39.884 1.00 83.82 314 ASN B C 1
ATOM 4863 O O . ASN B 1 314 ? 37.601 35.280 40.086 1.00 82.97 314 ASN B O 1
ATOM 4868 N N . ARG B 1 315 ? 39.643 36.055 39.553 1.00 75.84 315 ARG B N 1
ATOM 4869 C CA . ARG B 1 315 ? 39.208 37.441 39.440 1.00 78.90 315 ARG B CA 1
ATOM 4870 C C . ARG B 1 315 ? 38.831 37.859 38.017 1.00 80.43 315 ARG B C 1
ATOM 4871 O O . ARG B 1 315 ? 38.663 39.047 37.743 1.00 81.57 315 ARG B O 1
ATOM 4879 N N . HIS B 1 316 ? 38.696 36.893 37.114 1.00 93.60 316 HIS B N 1
ATOM 4880 C CA . HIS B 1 316 ? 38.341 37.205 35.730 1.00 94.72 316 HIS B CA 1
ATOM 4881 C C . HIS B 1 316 ? 36.914 36.798 35.375 1.00 95.04 316 HIS B C 1
ATOM 4882 O O . HIS B 1 316 ? 36.557 36.725 34.200 1.00 94.09 316 HIS B O 1
ATOM 4889 N N . VAL B 1 317 ? 36.102 36.528 36.391 1.00 77.76 317 VAL B N 1
ATOM 4890 C CA . VAL B 1 317 ? 34.713 36.144 36.169 1.00 78.04 317 VAL B CA 1
ATOM 4891 C C . VAL B 1 317 ? 33.791 37.286 36.571 1.00 78.16 317 VAL B C 1
ATOM 4892 O O . VAL B 1 317 ? 34.222 38.438 36.669 1.00 78.63 317 VAL B O 1
ATOM 4896 N N . LEU B 1 325 ? 34.032 30.718 49.061 1.00 106.55 325 LEU B N 1
ATOM 4897 C CA . LEU B 1 325 ? 34.384 29.315 48.890 1.00 105.97 325 LEU B CA 1
ATOM 4898 C C . LEU B 1 325 ? 35.634 28.947 49.677 1.00 109.76 325 LEU B C 1
ATOM 4899 O O . LEU B 1 325 ? 36.723 28.841 49.113 1.00 107.50 325 LEU B O 1
ATOM 4912 N N . VAL B 1 327 ? 36.790 26.040 52.316 1.00 108.48 327 VAL B N 1
ATOM 4913 C CA . VAL B 1 327 ? 36.554 24.764 52.981 1.00 107.05 327 VAL B CA 1
ATOM 4914 C C . VAL B 1 327 ? 37.051 24.632 54.418 1.00 106.40 327 VAL B C 1
ATOM 4915 O O . VAL B 1 327 ? 37.758 25.495 54.934 1.00 107.47 327 VAL B O 1
ATOM 4919 N N . CYS B 1 328 ? 36.665 23.521 55.040 1.00 115.29 328 CYS B N 1
ATOM 4920 C CA . CYS B 1 328 ? 37.030 23.191 56.413 1.00 115.38 328 CYS B CA 1
ATOM 4921 C C . CYS B 1 328 ? 36.639 21.745 56.704 1.00 114.87 328 CYS B C 1
ATOM 4922 O O . CYS B 1 328 ? 35.522 21.326 56.406 1.00 115.34 328 CYS B O 1
ATOM 4925 N N . GLU B 1 329 ? 37.557 20.987 57.295 1.00 105.64 329 GLU B N 1
ATOM 4926 C CA . GLU B 1 329 ? 37.310 19.583 57.607 1.00 106.61 329 GLU B CA 1
ATOM 4927 C C . GLU B 1 329 ? 36.494 19.369 58.881 1.00 107.75 329 GLU B C 1
ATOM 4928 O O . GLU B 1 329 ? 37.042 19.043 59.935 1.00 108.27 329 GLU B O 1
ATOM 4934 N N . VAL B 1 330 ? 35.180 19.539 58.766 1.00 102.15 330 VAL B N 1
ATOM 4935 C CA . VAL B 1 330 ? 34.272 19.369 59.897 1.00 102.12 330 VAL B CA 1
ATOM 4936 C C . VAL B 1 330 ? 33.906 17.896 60.087 1.00 103.23 330 VAL B C 1
ATOM 4937 O O . VAL B 1 330 ? 33.909 17.119 59.132 1.00 102.18 330 VAL B O 1
ATOM 4941 N N . LYS B 1 331 ? 33.597 17.521 61.324 1.00 93.02 331 LYS B N 1
ATOM 4942 C CA . LYS B 1 331 ? 33.229 16.145 61.645 1.00 91.31 331 LYS B CA 1
ATOM 4943 C C . LYS B 1 331 ? 31.987 15.727 60.863 1.00 88.47 331 LYS B C 1
ATOM 4944 O O . LYS B 1 331 ? 31.074 16.525 60.661 1.00 89.09 331 LYS B O 1
ATOM 4950 N N . THR B 1 332 ? 31.956 14.471 60.427 1.00 108.89 332 THR B N 1
ATOM 4951 C CA . THR B 1 332 ? 30.828 13.956 59.655 1.00 108.27 332 THR B CA 1
ATOM 4952 C C . THR B 1 332 ? 30.542 12.485 59.933 1.00 106.53 332 THR B C 1
ATOM 4953 O O . THR B 1 332 ? 31.433 11.641 59.828 1.00 106.05 332 THR B O 1
ATOM 4957 N N . ARG B 1 333 ? 29.294 12.178 60.277 1.00 84.85 333 ARG B N 1
ATOM 4958 C CA . ARG B 1 333 ? 28.905 10.801 60.554 1.00 84.27 333 ARG B CA 1
ATOM 4959 C C . ARG B 1 333 ? 27.587 10.449 59.867 1.00 85.05 333 ARG B C 1
ATOM 4960 O O . ARG B 1 333 ? 26.691 11.282 59.751 1.00 82.98 333 ARG B O 1
ATOM 4968 N N . PHE B 1 334 ? 27.484 9.205 59.413 1.00 63.38 334 PHE B N 1
ATOM 4969 C CA . PHE B 1 334 ? 26.304 8.717 58.705 1.00 62.78 334 PHE B CA 1
ATOM 4970 C C . PHE B 1 334 ? 25.038 8.533 59.534 1.00 63.59 334 PHE B C 1
ATOM 4971 O O . PHE B 1 334 ? 25.013 7.743 60.477 1.00 63.13 334 PHE B O 1
ATOM 4979 N N . GLU B 1 335 ? 23.980 9.249 59.160 1.00 72.06 335 GLU B N 1
ATOM 4980 C CA . GLU B 1 335 ? 22.693 9.144 59.842 1.00 70.65 335 GLU B CA 1
ATOM 4981 C C . GLU B 1 335 ? 21.608 8.845 58.815 1.00 70.23 335 GLU B C 1
ATOM 4982 O O . GLU B 1 335 ? 21.505 9.529 57.797 1.00 70.35 335 GLU B O 1
ATOM 4988 N N . GLU B 1 336 ? 20.794 7.830 59.087 1.00 89.63 336 GLU B N 1
ATOM 4989 C CA . GLU B 1 336 ? 19.721 7.450 58.173 1.00 89.77 336 GLU B CA 1
ATOM 4990 C C . GLU B 1 336 ? 20.314 7.150 56.799 1.00 89.76 336 GLU B C 1
ATOM 4991 O O . GLU B 1 336 ? 19.702 7.441 55.772 1.00 89.95 336 GLU B O 1
ATOM 4997 N N . GLY B 1 337 ? 21.509 6.567 56.791 1.00 90.80 337 GLY B N 1
ATOM 4998 C CA . GLY B 1 337 ? 22.165 6.236 55.540 1.00 91.90 337 GLY B CA 1
ATOM 4999 C C . GLY B 1 337 ? 22.612 7.466 54.772 1.00 93.09 337 GLY B C 1
ATOM 5000 O O . GLY B 1 337 ? 22.852 7.402 53.567 1.00 93.13 337 GLY B O 1
ATOM 5001 N N . GLU B 1 338 ? 22.731 8.589 55.472 1.00 94.56 338 GLU B N 1
ATOM 5002 C CA . GLU B 1 338 ? 23.146 9.838 54.846 1.00 95.46 338 GLU B CA 1
ATOM 5003 C C . GLU B 1 338 ? 24.231 10.564 55.639 1.00 95.65 338 GLU B C 1
ATOM 5004 O O . GLU B 1 338 ? 24.130 10.722 56.857 1.00 95.65 338 GLU B O 1
ATOM 5010 N N . LEU B 1 339 ? 25.265 11.009 54.931 1.00 90.63 339 LEU B N 1
ATOM 5011 C CA . LEU B 1 339 ? 26.377 11.735 55.536 1.00 90.03 339 LEU B CA 1
ATOM 5012 C C . LEU B 1 339 ? 25.855 13.101 55.982 1.00 90.59 339 LEU B C 1
ATOM 5013 O O . LEU B 1 339 ? 25.578 13.963 55.151 1.00 90.85 339 LEU B O 1
ATOM 5018 N N . VAL B 1 340 ? 25.715 13.295 57.292 1.00 86.51 340 VAL B N 1
ATOM 5019 C CA . VAL B 1 340 ? 25.206 14.558 57.820 1.00 88.18 340 VAL B CA 1
ATOM 5020 C C . VAL B 1 340 ? 26.291 15.595 58.083 1.00 89.28 340 VAL B C 1
ATOM 5021 O O . VAL B 1 340 ? 27.482 15.293 58.048 1.00 89.82 340 VAL B O 1
ATOM 5025 N N . TYR B 1 341 ? 25.858 16.820 58.362 1.00 119.34 341 TYR B N 1
ATOM 5026 C CA . TYR B 1 341 ? 26.769 17.926 58.622 1.00 121.32 341 TYR B CA 1
ATOM 5027 C C . TYR B 1 341 ? 27.647 17.738 59.853 1.00 120.02 341 TYR B C 1
ATOM 5028 O O . TYR B 1 341 ? 28.736 17.175 59.759 1.00 118.69 341 TYR B O 1
ATOM 5037 N N . ASP B 1 342 ? 27.173 18.210 61.003 1.00 115.19 342 ASP B N 1
ATOM 5038 C CA . ASP B 1 342 ? 27.925 18.106 62.252 1.00 114.79 342 ASP B CA 1
ATOM 5039 C C . ASP B 1 342 ? 27.540 16.882 63.080 1.00 114.25 342 ASP B C 1
ATOM 5040 O O . ASP B 1 342 ? 27.110 17.057 64.241 1.00 117.09 342 ASP B O 1
#

Nearest PDB structures (foldseek):
  2bco-assembly1_A  TM=1.003E+00  e=2.337E-74  Vibrio parahaemolyticus
  2bco-assembly2_B  TM=9.784E-01  e=3.147E-54  Vibrio parahaemolyticus
  2g9d-assembly1_A  TM=9.807E-01  e=4.478E-53  Vibrio cholerae MO10
  1yw4-assembly1_A  TM=8.958E-01  e=1.961E-29  Chromobacterium violaceum ATCC 12472
  1yw4-assembly1_B  TM=8.849E-01  e=6.059E-27  Chromobacterium violaceum ATCC 12472

Solvent-accessible surface area: 29317 Å² total

Foldseek 3Di:
DQDPPWLLVRLLDPPDWPWDKDAAPQQWIWIRHTRFKIKIDANDDDLQAAEEEEEEQLFQQFPLVVLVGVQRVCVRVVNFAFRHIYIGGNQDSVNVVVNGRDDPDRLFQQQDPDDDDDDPSNVSSVVLLVVLCVRCPPHDLVRAAYEYEGADAAAAPFQFEKEWADEPAQLAFPVLQLLCQQQVRQEYEYEPDQGRGPQSNCCHPRVHNGIYHHGHGDRPVPDPNVSRVSNSVSVSCVSNVDDRDDPGDGHFYKYWPDWAAAADPPWDFPDPNDHAFAADADPDFTICHPHRTDDHHGFDGWGQAAPVDDHGGTRITTGTFAWDADPRHIDTD/DFDDPWLLVRLLPPPHWPWDWDQDPQQKIWTGHTRFKIKIHGRDDDQQAAQEEEEEQLFQQQPLVVLVGVLVVCVRVPVFAFRHIYIYGNQCSVNVVVNGRDDPDRLFQQQDDDDDDDDPSNVSNVVLLVVLVVRCPPHDLVRAAYEYEGADAAAAPFQAEKEFFDEPAQLQFQVLQVLCFQQVRQEYEYDDDQGRGPQSNCCHPRVHNGIYHHGHGDHVPGDPNVVRVRNSVSVSCVRVPDGDGHQYWYDWPDPDPHDYADVHHDDDPPPTTDRADWDDDPRGIDDD

CATH classification: 3.40.630.10 (+1 more: 2.40.50.630)

Secondary structure (DSSP, 8-state):
--SSS-HHHHHH-S-----EEEE-TTS-EEEEEETTEEEEE-SS--TT--EEEEEE-SSTTB----HHHHHHHHHHTT-S---SEEEEEE--HHHHHTTSS-SSS-GGG-SSSS-----HHHHHHHHHHHHHHHHHTT--GGGEEEEEE--BSS-BS-SBEEEEPP-SS----HHHHHHHHHHT--EEEE-SS---SHHHHHHHHH--EEE--BSB-B-TT-S-GGGGHHHHHHHHHHHTT------SPPPEEEE-S--EE--SSSEE---TTPPBTEE--TT----EETTEE---SSS-EE-S--TTPPTTSEEE--EE--EEEETTEEEE-/--SSS-HHHHHT-TT----EEEE-TTS-EEEEEETTEEEEE-SS--SS--EEEEEE-SSTTB----HHHHHHHHHHHSSS---SEEEEEE--HHHHHTTSS-SSS-GGG-SSSS-----HHHHHHHHHHHHHHHHHTTS-GGGEEEEEE--BSS-BS-SBEEEEPP-SS--SBHHHHHHHHHTT--EEEE-SS---SHHHHHHHHH--EEE--BSB-B-TTSS-GGGGHHHHHHHHHHH----PPPEEE-------TTPPB----S--TT---------EETTEE---